Protein AF-A0A958SAP2-F1 (afdb_monomer_lite)

Structure (mmCIF, N/CA/C/O backbone):
data_AF-A0A958SAP2-F1
#
_entry.id   AF-A0A958SAP2-F1
#
loop_
_atom_site.group_PDB
_atom_site.id
_atom_site.type_symbol
_atom_site.label_atom_id
_atom_site.label_alt_id
_atom_site.label_comp_id
_atom_site.label_asym_id
_atom_site.label_entity_id
_atom_site.label_seq_id
_atom_site.pdbx_PDB_ins_code
_atom_site.Cartn_x
_atom_site.Cartn_y
_atom_site.Cartn_z
_atom_site.occupancy
_atom_site.B_iso_or_equiv
_atom_site.auth_seq_id
_atom_site.auth_comp_id
_atom_site.auth_asym_id
_atom_site.auth_atom_id
_atom_site.pdbx_PDB_model_num
ATOM 1 N N . LEU A 1 1 ? 18.195 6.216 -41.805 1.00 48.38 1 LEU A N 1
ATOM 2 C CA . LEU A 1 1 ? 18.904 4.940 -41.996 1.00 48.38 1 LEU A CA 1
ATOM 3 C C . LEU A 1 1 ? 18.054 4.096 -42.910 1.00 48.38 1 LEU A C 1
ATOM 5 O O . LEU A 1 1 ? 16.983 3.682 -42.498 1.00 48.38 1 LEU A O 1
ATOM 9 N N . THR A 1 2 ? 18.475 3.933 -44.152 1.00 34.38 2 THR A N 1
ATOM 10 C CA . THR A 1 2 ? 17.929 2.910 -45.046 1.00 34.38 2 THR A CA 1
ATOM 11 C C . THR A 1 2 ? 19.003 1.845 -45.139 1.00 34.38 2 THR A C 1
ATOM 13 O O . THR A 1 2 ? 20.108 2.139 -45.593 1.00 34.38 2 THR A O 1
ATOM 16 N N . ASN A 1 3 ? 18.714 0.645 -44.642 1.00 39.78 3 ASN A N 1
ATOM 17 C CA . ASN A 1 3 ? 19.564 -0.504 -44.912 1.00 39.78 3 ASN A CA 1
ATOM 18 C C . ASN A 1 3 ? 19.200 -1.003 -46.317 1.00 39.78 3 ASN A C 1
ATOM 20 O O . ASN A 1 3 ? 18.070 -1.450 -46.533 1.00 39.78 3 ASN A O 1
ATOM 24 N N . GLU A 1 4 ? 20.119 -0.864 -47.275 1.00 37.53 4 GLU A N 1
ATOM 25 C CA . GLU A 1 4 ? 19.893 -1.237 -48.683 1.00 37.53 4 GLU A CA 1
ATOM 26 C C . GLU A 1 4 ? 19.561 -2.726 -48.853 1.00 37.53 4 GLU A C 1
ATOM 28 O O . GLU A 1 4 ? 18.964 -3.100 -49.856 1.00 37.53 4 GLU A O 1
ATOM 33 N N . ASN A 1 5 ? 19.822 -3.552 -47.835 1.00 39.69 5 ASN A N 1
ATOM 34 C CA . ASN A 1 5 ? 19.559 -4.984 -47.894 1.00 39.69 5 ASN A CA 1
ATOM 35 C C . ASN A 1 5 ? 18.185 -5.425 -47.363 1.00 39.69 5 ASN A C 1
ATOM 37 O O . ASN A 1 5 ? 17.867 -6.596 -47.522 1.00 39.69 5 ASN A O 1
ATOM 41 N N . ASN A 1 6 ? 17.367 -4.557 -46.743 1.00 40.38 6 ASN A N 1
ATOM 42 C CA . ASN A 1 6 ? 16.074 -5.001 -46.174 1.00 40.38 6 ASN A CA 1
ATOM 43 C C . ASN A 1 6 ? 14.946 -3.951 -46.092 1.00 40.38 6 ASN A C 1
ATOM 45 O O . ASN A 1 6 ? 13.911 -4.208 -45.482 1.00 40.38 6 ASN A O 1
ATOM 49 N N . GLY A 1 7 ? 15.098 -2.755 -46.671 1.00 40.28 7 GLY A N 1
ATOM 50 C CA . GLY A 1 7 ? 14.001 -1.774 -46.758 1.00 40.28 7 GLY A CA 1
ATOM 51 C C . GLY A 1 7 ? 13.554 -1.132 -45.431 1.00 40.28 7 GLY A C 1
ATOM 52 O O . GLY A 1 7 ? 12.702 -0.241 -45.442 1.00 40.28 7 GLY A O 1
ATOM 53 N N . GLU A 1 8 ? 14.143 -1.508 -44.292 1.00 42.88 8 GLU A N 1
ATOM 54 C CA . GLU A 1 8 ? 13.863 -0.877 -43.003 1.00 42.88 8 GLU A CA 1
ATOM 55 C C . GLU A 1 8 ? 14.420 0.551 -42.942 1.00 42.88 8 GLU A C 1
ATOM 57 O O . GLU A 1 8 ? 15.613 0.805 -43.150 1.00 42.88 8 GLU A O 1
ATOM 62 N N . LYS A 1 9 ? 13.524 1.495 -42.630 1.00 51.41 9 LYS A N 1
ATOM 63 C CA . LYS A 1 9 ? 13.824 2.915 -42.437 1.00 51.41 9 LYS A CA 1
ATOM 64 C C . LYS A 1 9 ? 13.881 3.240 -40.946 1.00 51.41 9 LYS A C 1
ATOM 66 O O . LYS A 1 9 ? 12.850 3.296 -40.285 1.00 51.41 9 LYS A O 1
ATOM 71 N N . SER A 1 10 ? 15.067 3.523 -40.419 1.00 53.91 10 SER A N 1
ATOM 72 C CA . SER A 1 10 ? 15.267 3.988 -39.037 1.00 53.91 10 SER A CA 1
ATOM 73 C C . SER A 1 10 ? 15.651 5.476 -39.004 1.00 53.91 10 SER A C 1
ATOM 75 O O . SER A 1 10 ? 16.461 5.946 -39.804 1.00 53.91 10 SER A O 1
ATOM 77 N N . VAL A 1 11 ? 15.059 6.259 -38.099 1.00 59.34 11 VAL A N 1
ATOM 78 C CA . VAL A 1 11 ? 15.316 7.707 -37.968 1.00 59.34 11 VAL A CA 1
ATOM 79 C C . VAL A 1 11 ? 16.321 7.944 -36.842 1.00 59.34 11 VAL A C 1
ATOM 81 O O . VAL A 1 11 ? 16.137 7.448 -35.733 1.00 59.34 11 VAL A O 1
ATOM 84 N N . LEU A 1 12 ? 17.387 8.695 -37.130 1.00 59.84 12 LEU A N 1
ATOM 85 C CA . LEU A 1 12 ? 18.371 9.138 -36.140 1.00 59.84 12 LEU A CA 1
ATOM 86 C C . LEU A 1 12 ? 17.977 10.520 -35.609 1.00 59.84 12 LEU A C 1
ATOM 88 O O . LEU A 1 12 ? 17.593 11.394 -36.382 1.00 59.84 12 LEU A O 1
ATOM 92 N N . ASN A 1 13 ? 18.086 10.711 -34.294 1.00 56.97 13 ASN A N 1
ATOM 93 C CA . ASN A 1 13 ? 17.838 12.001 -33.646 1.00 56.97 13 ASN A CA 1
ATOM 94 C C . ASN A 1 13 ? 19.075 12.922 -33.739 1.00 56.97 13 ASN A C 1
ATOM 96 O O . ASN A 1 13 ? 20.167 12.462 -34.070 1.00 56.97 13 ASN A O 1
ATOM 100 N N . ASN A 1 14 ? 18.910 14.204 -33.385 1.00 51.97 14 ASN A N 1
ATOM 101 C CA . ASN A 1 14 ? 19.877 15.313 -33.542 1.00 51.97 14 ASN A CA 1
ATOM 102 C C . ASN A 1 14 ? 21.283 15.140 -32.910 1.00 51.97 14 ASN A C 1
ATOM 104 O O . ASN A 1 14 ? 22.099 16.049 -33.014 1.00 51.97 14 ASN A O 1
ATOM 108 N N . SER A 1 15 ? 21.592 14.014 -32.265 1.00 58.81 15 SER A N 1
ATOM 109 C CA . SER A 1 15 ? 22.891 13.719 -31.636 1.00 58.81 15 SER A CA 1
ATOM 110 C C . SER A 1 15 ? 23.466 12.348 -32.027 1.00 58.81 15 SER A C 1
ATOM 112 O O . SER A 1 15 ? 24.303 11.791 -31.316 1.00 58.81 15 SER A O 1
ATOM 114 N N . GLY A 1 16 ? 22.995 11.767 -33.133 1.00 63.47 16 GLY A N 1
ATOM 115 C CA . GLY A 1 16 ? 23.468 10.470 -33.613 1.00 63.47 16 GLY A CA 1
ATOM 116 C C . GLY A 1 16 ? 24.910 10.513 -34.127 1.00 63.47 16 GLY A C 1
ATOM 117 O O . GLY A 1 16 ? 25.241 11.335 -34.973 1.00 63.47 16 GLY A O 1
ATOM 118 N N . ILE A 1 17 ? 25.745 9.586 -33.650 1.00 71.19 17 ILE A N 1
ATOM 119 C CA . ILE A 1 17 ? 27.076 9.289 -34.204 1.00 71.19 17 ILE A CA 1
ATOM 120 C C . ILE A 1 17 ? 26.940 8.119 -35.179 1.00 71.19 17 ILE A C 1
ATOM 122 O O . ILE A 1 17 ? 26.191 7.172 -34.899 1.00 71.19 17 ILE A O 1
ATOM 126 N N . ILE A 1 18 ? 27.629 8.216 -36.319 1.00 74.50 18 ILE A N 1
ATOM 127 C CA . ILE A 1 18 ? 27.520 7.259 -37.419 1.00 74.50 18 ILE A CA 1
ATOM 128 C C . ILE A 1 18 ? 28.889 7.040 -38.073 1.00 74.50 18 ILE A C 1
ATOM 130 O O . ILE A 1 18 ? 29.709 7.953 -38.122 1.00 74.50 18 ILE A O 1
ATOM 134 N N . GLY A 1 19 ? 29.121 5.838 -38.609 1.00 76.06 19 GLY A N 1
ATOM 135 C CA . GLY A 1 19 ? 30.368 5.455 -39.284 1.00 76.06 19 GLY A CA 1
ATOM 136 C C . GLY A 1 19 ? 31.436 4.871 -38.353 1.00 76.06 19 GLY A C 1
ATOM 137 O O . GLY A 1 19 ? 32.414 4.291 -38.831 1.00 76.06 19 GLY A O 1
ATOM 138 N N . GLU A 1 20 ? 31.220 4.921 -37.038 1.00 75.25 20 GLU A N 1
ATOM 139 C CA . GLU A 1 20 ? 32.156 4.441 -36.018 1.00 75.25 20 GLU A CA 1
ATOM 140 C C . GLU A 1 20 ? 32.425 2.935 -36.117 1.00 75.25 20 GLU A C 1
ATOM 142 O O . GLU A 1 20 ? 33.558 2.502 -35.917 1.00 75.25 20 GLU A O 1
ATOM 147 N N . ILE A 1 21 ? 31.413 2.146 -36.505 1.00 75.19 21 ILE A N 1
ATOM 148 C CA . ILE A 1 21 ? 31.550 0.696 -36.700 1.00 75.19 21 ILE A CA 1
ATOM 149 C C . ILE A 1 21 ? 32.568 0.414 -37.803 1.00 75.19 21 ILE A C 1
ATOM 151 O O . ILE A 1 21 ? 33.503 -0.344 -37.571 1.00 75.19 21 ILE A O 1
ATOM 155 N N . SER A 1 22 ? 32.442 1.059 -38.966 1.00 77.06 22 SER A N 1
ATOM 156 C CA . SER A 1 22 ? 33.360 0.833 -40.094 1.00 77.06 22 SER A CA 1
ATOM 157 C C . SER A 1 22 ? 34.800 1.238 -39.766 1.00 77.06 22 SER A C 1
ATOM 159 O O . SER A 1 22 ? 35.751 0.569 -40.161 1.00 77.06 22 SER A O 1
ATOM 161 N N . ILE A 1 23 ? 34.972 2.296 -38.968 1.00 78.00 23 ILE A N 1
ATOM 162 C CA . ILE A 1 23 ? 36.294 2.774 -38.554 1.00 78.00 23 ILE A CA 1
ATOM 163 C C . ILE A 1 23 ? 36.962 1.799 -37.574 1.00 78.00 23 ILE A C 1
ATOM 165 O O . ILE A 1 23 ? 38.174 1.601 -37.650 1.00 78.00 23 ILE A O 1
ATOM 169 N N . ILE A 1 24 ? 36.191 1.192 -36.668 1.00 74.81 24 ILE A N 1
ATOM 170 C CA . ILE A 1 24 ? 36.721 0.341 -35.591 1.00 74.81 24 ILE A CA 1
ATOM 171 C C . ILE A 1 24 ? 36.853 -1.120 -36.001 1.00 74.81 24 ILE A C 1
ATOM 173 O O . ILE A 1 24 ? 37.823 -1.772 -35.625 1.00 74.81 24 ILE A O 1
ATOM 177 N N . THR A 1 25 ? 35.879 -1.636 -36.744 1.00 72.62 25 THR A N 1
ATOM 178 C CA . THR A 1 25 ? 35.843 -3.045 -37.160 1.00 72.62 25 THR A CA 1
ATOM 179 C C . THR A 1 25 ? 36.599 -3.288 -38.463 1.00 72.62 25 THR A C 1
ATOM 181 O O . THR A 1 25 ? 37.024 -4.408 -38.709 1.00 72.62 25 THR A O 1
ATOM 184 N N . GLY A 1 26 ? 36.796 -2.249 -39.285 1.00 72.88 26 GLY A N 1
ATOM 185 C CA . GLY A 1 26 ? 37.365 -2.379 -40.628 1.00 72.88 26 GLY A CA 1
ATOM 186 C C . GLY A 1 26 ? 36.379 -2.911 -41.673 1.00 72.88 26 GLY A C 1
ATOM 187 O O . GLY A 1 26 ? 36.725 -2.958 -42.850 1.00 72.88 26 GLY A O 1
ATOM 188 N N . GLU A 1 27 ? 35.159 -3.264 -41.264 1.00 74.50 27 GLU A N 1
ATOM 189 C CA . GLU A 1 27 ? 34.093 -3.725 -42.150 1.00 74.50 27 GLU A CA 1
ATOM 190 C C . GLU A 1 27 ? 33.541 -2.575 -43.017 1.00 74.50 27 GLU A C 1
ATOM 192 O O . GLU A 1 27 ? 33.544 -1.407 -42.594 1.00 74.50 27 GLU A O 1
ATOM 197 N N . PRO A 1 28 ? 33.033 -2.869 -44.230 1.00 71.81 28 PRO A N 1
ATOM 198 C CA . PRO A 1 28 ? 32.398 -1.871 -45.079 1.00 71.81 28 PRO A CA 1
ATOM 199 C C . PRO A 1 28 ? 31.180 -1.228 -44.396 1.00 71.81 28 PRO A C 1
ATOM 201 O O . PRO A 1 28 ? 30.543 -1.792 -43.505 1.00 71.81 28 PRO A O 1
ATOM 204 N N . ARG A 1 29 ? 30.851 0.001 -44.815 1.00 68.69 29 ARG A N 1
ATOM 205 C CA . ARG A 1 29 ? 29.729 0.770 -44.254 1.00 68.69 29 ARG A CA 1
ATOM 206 C C . ARG A 1 29 ? 28.422 -0.007 -44.432 1.00 68.69 29 ARG A C 1
ATOM 208 O O . ARG A 1 29 ? 28.087 -0.415 -45.536 1.00 68.69 29 ARG A O 1
ATOM 215 N N . THR A 1 30 ? 27.668 -0.158 -43.349 1.00 63.19 30 THR A N 1
ATOM 216 C CA . THR A 1 30 ? 26.464 -1.002 -43.298 1.00 63.19 30 THR A CA 1
ATOM 217 C C . THR A 1 30 ? 25.170 -0.279 -43.678 1.00 63.19 30 THR A C 1
ATOM 219 O O . THR A 1 30 ? 24.122 -0.914 -43.764 1.00 63.19 30 THR A O 1
ATOM 222 N N . ALA A 1 31 ? 25.204 1.041 -43.883 1.00 65.00 31 ALA A N 1
ATOM 223 C CA . ALA A 1 31 ? 24.029 1.815 -44.269 1.00 65.00 31 ALA A CA 1
ATOM 224 C C . ALA A 1 31 ? 24.395 3.120 -44.985 1.00 65.00 31 ALA A C 1
ATOM 226 O O . ALA A 1 31 ? 25.360 3.798 -44.619 1.00 65.00 31 ALA A O 1
ATOM 227 N N . THR A 1 32 ? 23.540 3.509 -45.930 1.00 70.81 32 THR A N 1
ATOM 228 C CA . THR A 1 32 ? 23.546 4.828 -46.570 1.00 70.81 32 THR A CA 1
ATOM 229 C C . THR A 1 32 ? 22.542 5.744 -45.862 1.00 70.81 32 THR A C 1
ATOM 231 O O . THR A 1 32 ? 21.456 5.325 -45.435 1.00 70.81 32 THR A O 1
ATOM 234 N N . LEU A 1 33 ? 22.906 7.015 -45.692 1.00 69.69 33 LEU A N 1
ATOM 235 C CA . LEU A 1 33 ? 22.111 8.008 -44.974 1.00 69.69 33 LEU A CA 1
ATOM 236 C C . LEU A 1 33 ? 21.609 9.088 -45.916 1.00 69.69 33 LEU A C 1
ATOM 238 O O . LEU A 1 33 ? 22.393 9.702 -46.627 1.00 69.69 33 LEU A O 1
ATOM 242 N N . ASN A 1 34 ? 20.318 9.384 -45.803 1.00 75.62 34 ASN A N 1
ATOM 243 C CA . ASN A 1 34 ? 19.702 10.552 -46.411 1.00 75.62 34 ASN A CA 1
ATOM 244 C C . ASN A 1 34 ? 19.157 11.452 -45.300 1.00 75.62 34 ASN A C 1
ATOM 246 O O . ASN A 1 34 ? 18.467 10.977 -44.390 1.00 75.62 34 ASN A O 1
ATOM 250 N N . SER A 1 35 ? 19.475 12.743 -45.359 1.00 77.50 35 SER A N 1
ATOM 251 C CA . SER A 1 35 ? 18.947 13.735 -44.426 1.00 77.50 35 SER A CA 1
ATOM 252 C C . SER A 1 35 ? 17.513 14.110 -44.807 1.00 77.50 35 SER A C 1
ATOM 254 O O . SER A 1 35 ? 17.257 14.477 -45.950 1.00 77.50 35 SER A O 1
ATOM 256 N N . LEU A 1 36 ? 16.580 14.054 -43.851 1.00 74.31 36 LEU A N 1
ATOM 257 C CA . LEU A 1 36 ? 15.190 14.495 -44.057 1.00 74.31 36 LEU A CA 1
ATOM 258 C C . LEU A 1 36 ? 15.029 16.019 -43.942 1.00 74.31 36 LEU A C 1
ATOM 260 O O . LEU A 1 36 ? 14.059 16.586 -44.432 1.00 74.31 36 LEU A O 1
ATOM 264 N N . THR A 1 37 ? 15.976 16.674 -43.277 1.00 75.25 37 THR A N 1
ATOM 265 C CA . THR A 1 37 ? 16.021 18.118 -43.044 1.00 75.25 37 THR A CA 1
ATOM 266 C C . THR A 1 37 ? 17.427 18.637 -43.325 1.00 75.25 37 THR A C 1
ATOM 268 O O . THR A 1 37 ? 18.370 17.862 -43.491 1.00 75.25 37 THR A O 1
ATOM 271 N N . LYS A 1 38 ? 17.591 19.962 -43.370 1.00 77.31 38 LYS A N 1
ATOM 272 C CA . LYS A 1 38 ? 18.916 20.579 -43.462 1.00 77.31 38 LYS A CA 1
ATOM 273 C C . LYS A 1 38 ? 19.690 20.302 -42.168 1.00 77.31 38 LYS A C 1
ATOM 275 O O . LYS A 1 38 ? 19.238 20.686 -41.092 1.00 77.31 38 LYS A O 1
ATOM 280 N N . VAL A 1 39 ? 20.840 19.645 -42.281 1.00 80.81 39 VAL A N 1
ATOM 281 C CA . VAL A 1 39 ? 21.702 19.267 -41.151 1.00 80.81 39 VAL A CA 1
ATOM 282 C C . VAL A 1 39 ? 23.121 19.785 -41.361 1.00 80.81 39 VAL A C 1
ATOM 284 O O . VAL A 1 39 ? 23.572 19.926 -42.495 1.00 80.81 39 VAL A O 1
ATOM 287 N N . VAL A 1 40 ? 23.820 20.060 -40.261 1.00 82.19 40 VAL A N 1
ATOM 288 C CA . VAL A 1 40 ? 25.264 20.315 -40.252 1.00 82.19 40 VAL A CA 1
ATOM 289 C C . VAL A 1 40 ? 25.923 19.093 -39.631 1.00 82.19 40 VAL A C 1
ATOM 291 O O . VAL A 1 40 ? 25.629 18.753 -38.485 1.00 82.19 40 VAL A O 1
ATOM 294 N N . ALA A 1 41 ? 26.775 18.419 -40.397 1.00 80.19 41 ALA A N 1
ATOM 295 C CA . ALA A 1 41 ? 27.540 17.276 -39.925 1.00 80.19 41 ALA A CA 1
ATOM 296 C C . ALA A 1 41 ? 28.969 17.711 -39.595 1.00 80.19 41 ALA A C 1
ATOM 298 O O . ALA A 1 41 ? 29.562 18.512 -40.315 1.00 80.19 41 ALA A O 1
ATOM 299 N N . TRP A 1 42 ? 29.503 17.168 -38.506 1.00 83.81 42 TRP A N 1
ATOM 300 C CA . TRP A 1 42 ? 30.910 17.296 -38.153 1.00 83.81 42 TRP A CA 1
ATOM 301 C C . TRP A 1 42 ? 31.598 15.993 -38.533 1.00 83.81 42 TRP A C 1
ATOM 303 O O . TRP A 1 42 ? 31.201 14.926 -38.062 1.00 83.81 42 TRP A O 1
ATOM 313 N N . GLU A 1 43 ? 32.595 16.083 -39.404 1.00 86.50 43 GLU A N 1
ATOM 314 C CA . GLU A 1 43 ? 33.395 14.939 -39.824 1.00 86.50 43 GLU A CA 1
ATOM 315 C C . GLU A 1 43 ? 34.684 14.880 -39.007 1.00 86.50 43 GLU A C 1
ATOM 317 O O . GLU A 1 43 ? 35.313 15.902 -38.730 1.00 86.50 43 GLU A O 1
ATOM 322 N N . ILE A 1 44 ? 35.061 13.670 -38.600 1.00 85.69 44 ILE A N 1
ATOM 323 C CA . ILE A 1 44 ? 36.342 13.395 -37.957 1.00 85.69 44 ILE A CA 1
ATOM 324 C C . ILE A 1 44 ? 37.057 12.368 -38.825 1.00 85.69 44 ILE A C 1
ATOM 326 O O . ILE A 1 44 ? 36.516 11.294 -39.092 1.00 85.69 44 ILE A O 1
ATOM 330 N N . GLU A 1 45 ? 38.279 12.689 -39.241 1.00 88.62 45 GLU A N 1
ATOM 331 C CA . GLU A 1 45 ? 39.103 11.778 -40.026 1.00 88.62 45 GLU A CA 1
ATOM 332 C C . GLU A 1 45 ? 39.481 10.527 -39.227 1.00 88.62 45 GLU A C 1
ATOM 334 O O . GLU A 1 45 ? 39.669 10.559 -38.005 1.00 88.62 45 GLU A O 1
ATOM 339 N N . LYS A 1 46 ? 39.635 9.409 -39.943 1.00 85.00 46 LYS A N 1
ATOM 340 C CA . LYS A 1 46 ? 39.943 8.098 -39.361 1.00 85.00 46 LYS A CA 1
ATOM 341 C C . LYS A 1 46 ? 41.168 8.147 -38.448 1.00 85.00 46 LYS A C 1
ATOM 343 O O . LYS A 1 46 ? 41.110 7.643 -37.328 1.00 85.00 46 LYS A O 1
ATOM 348 N N . ASP A 1 47 ? 42.248 8.776 -38.899 1.00 88.31 47 ASP A N 1
ATOM 349 C CA . ASP A 1 47 ? 43.509 8.800 -38.157 1.00 88.31 47 ASP A CA 1
ATOM 350 C C . ASP A 1 47 ? 43.407 9.667 -36.898 1.00 88.31 47 ASP A C 1
ATOM 352 O O . ASP A 1 47 ? 43.860 9.266 -35.823 1.00 88.31 47 ASP A O 1
ATOM 356 N N . SER A 1 48 ? 42.719 10.811 -36.979 1.00 89.31 48 SER A N 1
ATOM 357 C CA . SER A 1 48 ? 42.423 11.650 -35.812 1.00 89.31 48 SER A CA 1
ATOM 358 C C . SER A 1 48 ? 41.557 10.913 -34.790 1.00 89.31 48 SER A C 1
ATOM 360 O O . SER A 1 48 ? 41.813 10.988 -33.586 1.00 89.31 48 SER A O 1
ATOM 362 N N . PHE A 1 49 ? 40.564 10.156 -35.258 1.00 86.12 49 PHE A N 1
ATOM 363 C CA . PHE A 1 49 ? 39.690 9.367 -34.398 1.00 86.12 49 PHE A CA 1
ATOM 364 C C . PHE A 1 49 ? 40.437 8.222 -33.702 1.00 86.12 49 PHE A C 1
ATOM 366 O O . PHE A 1 49 ? 40.301 8.036 -32.492 1.00 86.12 49 PHE A O 1
ATOM 373 N N . LEU A 1 50 ? 41.275 7.479 -34.429 1.00 84.31 50 LEU A N 1
ATOM 374 C CA . LEU A 1 50 ? 42.090 6.406 -33.852 1.00 84.31 50 LEU A CA 1
ATOM 375 C C . LEU A 1 50 ? 43.107 6.949 -32.838 1.00 84.31 50 LEU A C 1
ATOM 377 O O . LEU A 1 50 ? 43.279 6.358 -31.768 1.00 84.31 50 LEU A O 1
ATOM 381 N N . ASN A 1 51 ? 43.712 8.105 -33.118 1.00 88.94 51 ASN A N 1
ATOM 382 C CA . ASN A 1 51 ? 44.593 8.790 -32.172 1.00 88.94 51 ASN A CA 1
ATOM 383 C C . ASN A 1 51 ? 43.853 9.186 -30.885 1.00 88.94 51 ASN A C 1
ATOM 385 O O . ASN A 1 51 ? 44.354 8.924 -29.789 1.00 88.94 51 ASN A O 1
ATOM 389 N N . LEU A 1 52 ? 42.632 9.720 -30.996 1.00 85.75 52 LEU A N 1
ATOM 390 C CA . LEU A 1 52 ? 41.780 10.046 -29.846 1.00 85.75 52 LEU A CA 1
ATOM 391 C C . LEU A 1 52 ? 41.460 8.801 -28.994 1.00 85.75 52 LEU A C 1
ATOM 393 O O . LEU A 1 52 ? 41.539 8.842 -27.761 1.00 85.75 52 LEU A O 1
ATOM 397 N N . LEU A 1 53 ? 41.129 7.677 -29.640 1.00 84.12 53 LEU A N 1
ATOM 398 C CA . LEU A 1 53 ? 40.832 6.416 -28.951 1.00 84.12 53 LEU A CA 1
ATOM 399 C C . LEU A 1 53 ? 42.054 5.827 -28.242 1.00 84.12 53 LEU A C 1
ATOM 401 O O . LEU A 1 53 ? 41.911 5.250 -27.162 1.00 84.12 53 LEU A O 1
ATOM 405 N N . ASN A 1 54 ? 43.244 5.984 -28.822 1.00 85.94 54 ASN A N 1
ATOM 406 C CA . ASN A 1 54 ? 44.492 5.533 -28.210 1.00 85.94 54 ASN A CA 1
ATOM 407 C C . ASN A 1 54 ? 44.874 6.389 -26.994 1.00 85.94 54 ASN A C 1
ATOM 409 O O . ASN A 1 54 ? 45.358 5.852 -25.999 1.00 85.94 54 ASN A O 1
ATOM 413 N N . GLN A 1 55 ? 44.596 7.694 -27.033 1.00 90.69 55 GLN A N 1
ATOM 414 C CA . GLN A 1 55 ? 44.829 8.601 -25.904 1.00 90.69 55 GLN A CA 1
ATOM 415 C C . GLN A 1 55 ? 43.823 8.407 -24.759 1.00 90.69 55 GLN A C 1
ATOM 417 O O . GLN A 1 55 ? 44.135 8.710 -23.608 1.00 90.69 55 GLN A O 1
ATOM 422 N N . THR A 1 56 ? 42.629 7.871 -25.045 1.00 88.75 56 THR A N 1
ATOM 423 C CA . THR A 1 56 ? 41.550 7.730 -24.053 1.00 88.75 56 THR A CA 1
ATOM 424 C C . THR A 1 56 ? 41.039 6.284 -23.951 1.00 88.75 56 THR A C 1
ATOM 426 O O . THR A 1 56 ? 39.988 5.948 -24.507 1.00 88.75 56 THR A O 1
ATOM 429 N N . PRO A 1 57 ? 41.692 5.413 -23.154 1.00 80.62 57 PRO A N 1
ATOM 430 C CA . PRO A 1 57 ? 41.306 4.003 -23.019 1.00 80.62 57 PRO A CA 1
ATOM 431 C C . PRO A 1 57 ? 39.859 3.788 -22.551 1.00 80.62 57 PRO A C 1
ATOM 433 O O . PRO A 1 57 ? 39.199 2.831 -22.957 1.00 80.62 57 PRO A O 1
ATOM 436 N N . LYS A 1 58 ? 39.333 4.701 -21.719 1.00 77.19 58 LYS A N 1
ATOM 437 C CA . LYS A 1 58 ? 37.934 4.668 -21.263 1.00 77.19 58 LYS A CA 1
ATOM 438 C C . LYS A 1 58 ? 36.947 4.853 -22.418 1.00 77.19 58 LYS A C 1
ATOM 440 O O . LYS A 1 58 ? 35.957 4.135 -22.475 1.00 77.19 58 LYS A O 1
ATOM 445 N N . LEU A 1 59 ? 37.241 5.766 -23.347 1.00 75.00 59 LEU A N 1
ATOM 446 C CA . LEU A 1 59 ? 36.406 6.029 -24.519 1.00 75.00 59 LEU A CA 1
ATOM 447 C C . LEU A 1 59 ? 36.384 4.813 -25.448 1.00 75.00 59 LEU A C 1
ATOM 449 O O . LEU A 1 59 ? 35.315 4.386 -25.872 1.00 75.00 59 LEU A O 1
ATOM 453 N N . LYS A 1 60 ? 37.553 4.202 -25.681 1.00 79.06 60 LYS A N 1
ATOM 454 C CA . LYS A 1 60 ? 37.684 2.965 -26.462 1.00 79.06 60 LYS A CA 1
ATOM 455 C C . LYS A 1 60 ? 36.851 1.824 -25.873 1.00 79.06 60 LYS A C 1
ATOM 457 O O . LYS A 1 60 ? 36.171 1.123 -26.615 1.00 79.06 60 LYS A O 1
ATOM 462 N N . LYS A 1 61 ? 36.850 1.670 -24.544 1.00 78.00 61 LYS A N 1
ATOM 463 C CA . LYS A 1 61 ? 36.025 0.663 -23.863 1.00 78.00 61 LYS A CA 1
ATOM 464 C C . LYS A 1 61 ? 34.525 0.926 -24.042 1.00 78.00 61 LYS A C 1
ATOM 466 O O . LYS A 1 61 ? 33.822 0.030 -24.496 1.00 78.00 61 LYS A O 1
ATOM 471 N N . SER A 1 62 ? 34.051 2.141 -23.751 1.00 74.44 62 SER A N 1
ATOM 472 C CA . SER A 1 62 ? 32.632 2.501 -23.910 1.00 74.44 62 SER A CA 1
ATOM 473 C C . SER A 1 62 ? 32.150 2.348 -25.353 1.00 74.44 62 SER A C 1
ATOM 475 O O . SER A 1 62 ? 31.018 1.941 -25.596 1.00 74.44 62 SER A O 1
ATOM 477 N N . LEU A 1 63 ? 33.014 2.658 -26.318 1.00 76.12 63 LEU A N 1
ATOM 478 C CA . LEU A 1 63 ? 32.689 2.556 -27.732 1.00 76.12 63 LEU A CA 1
ATOM 479 C C . LEU A 1 63 ? 32.640 1.103 -28.214 1.00 76.12 63 LEU A C 1
ATOM 481 O O . LEU A 1 63 ? 31.732 0.746 -28.955 1.00 76.12 63 LEU A O 1
ATOM 485 N N . ASN A 1 64 ? 33.545 0.247 -27.737 1.00 76.75 64 ASN A N 1
ATOM 486 C CA . ASN A 1 64 ? 33.481 -1.191 -28.001 1.00 76.75 64 ASN A CA 1
ATOM 487 C C . ASN A 1 64 ? 32.237 -1.836 -27.375 1.00 76.75 64 ASN A C 1
ATOM 489 O O . ASN A 1 64 ? 31.627 -2.694 -28.005 1.00 76.75 64 ASN A O 1
ATOM 493 N N . GLU A 1 65 ? 31.825 -1.414 -26.175 1.00 73.06 65 GLU A N 1
ATOM 494 C CA . GLU A 1 65 ? 30.566 -1.862 -25.560 1.00 73.06 65 GLU A CA 1
ATOM 495 C C . GLU A 1 65 ? 29.351 -1.432 -26.396 1.00 73.06 65 GLU A C 1
ATOM 497 O O . GLU A 1 65 ? 28.452 -2.237 -26.635 1.00 73.06 65 GLU A O 1
ATOM 502 N N . LEU A 1 66 ? 29.349 -0.197 -26.906 1.00 68.75 66 LEU A N 1
ATOM 503 C CA . LEU A 1 66 ? 28.301 0.322 -27.788 1.00 68.75 66 LEU A CA 1
ATOM 504 C C . LEU A 1 66 ? 28.256 -0.448 -29.121 1.00 68.75 66 LEU A C 1
ATOM 506 O O . LEU A 1 66 ? 27.179 -0.837 -29.572 1.00 68.75 66 LEU A O 1
ATOM 510 N N . ILE A 1 67 ? 29.412 -0.725 -29.729 1.00 70.00 67 ILE A N 1
ATOM 511 C CA . ILE A 1 67 ? 29.509 -1.518 -30.964 1.00 70.00 67 ILE A CA 1
ATOM 512 C C . ILE A 1 67 ? 29.048 -2.949 -30.717 1.00 70.00 67 ILE A C 1
ATOM 514 O O . ILE A 1 67 ? 28.249 -3.452 -31.492 1.00 70.00 67 ILE A O 1
ATOM 518 N N . TYR A 1 68 ? 29.466 -3.587 -29.625 1.00 67.00 68 TYR A N 1
ATOM 519 C CA . TYR A 1 68 ? 29.006 -4.931 -29.277 1.00 67.00 68 TYR A CA 1
ATOM 520 C C . TYR A 1 68 ? 27.480 -4.976 -29.110 1.00 67.00 68 TYR A C 1
ATOM 522 O O . TYR A 1 68 ? 26.823 -5.866 -29.647 1.00 67.00 68 TYR A O 1
ATOM 530 N N . GLN A 1 69 ? 26.900 -3.965 -28.454 1.00 61.31 69 GLN A N 1
ATOM 531 C CA . GLN A 1 69 ? 25.447 -3.814 -28.329 1.00 61.31 69 GLN A CA 1
ATOM 532 C C . GLN A 1 69 ? 24.749 -3.598 -29.678 1.00 61.31 69 GLN A C 1
ATOM 534 O O . GLN A 1 69 ? 23.633 -4.081 -29.846 1.00 61.31 69 GLN A O 1
ATOM 539 N N . ARG A 1 70 ? 25.378 -2.900 -30.635 1.00 62.62 70 ARG A N 1
ATOM 540 C CA . ARG A 1 70 ? 24.838 -2.686 -31.991 1.00 62.62 70 ARG A CA 1
ATOM 541 C C . ARG A 1 70 ? 24.986 -3.920 -32.885 1.00 62.62 70 ARG A C 1
ATOM 543 O O . ARG A 1 70 ? 24.046 -4.261 -33.588 1.00 62.62 70 ARG A O 1
ATOM 550 N N . THR A 1 71 ? 26.121 -4.614 -32.836 1.00 61.06 71 THR A N 1
ATOM 551 C CA . THR A 1 71 ? 26.400 -5.804 -33.657 1.00 61.06 71 THR A CA 1
ATOM 552 C C . THR A 1 71 ? 25.584 -7.013 -33.204 1.00 61.06 71 THR A C 1
ATOM 554 O O . THR A 1 71 ? 25.169 -7.811 -34.038 1.00 61.06 71 THR A O 1
ATOM 557 N N . GLN A 1 72 ? 25.294 -7.141 -31.903 1.00 58.47 72 GLN A N 1
ATOM 558 C CA . GLN A 1 72 ? 24.383 -8.180 -31.410 1.00 58.47 72 GLN A CA 1
ATOM 559 C C . GLN A 1 72 ? 22.895 -7.838 -31.593 1.00 58.47 72 GLN A C 1
ATOM 561 O O . GLN A 1 72 ? 22.064 -8.739 -31.527 1.00 58.47 72 GLN A O 1
ATOM 566 N N . ASN A 1 73 ? 22.548 -6.577 -31.880 1.00 46.62 73 ASN A N 1
ATOM 567 C CA . ASN A 1 73 ? 21.173 -6.141 -32.115 1.00 46.62 73 ASN A CA 1
ATOM 568 C C . ASN A 1 73 ? 20.968 -5.631 -33.549 1.00 46.62 73 ASN A C 1
ATOM 570 O O . ASN A 1 73 ? 20.829 -4.432 -33.790 1.00 46.62 73 ASN A O 1
ATOM 574 N N . ILE A 1 74 ? 20.784 -6.564 -34.488 1.00 47.03 74 ILE A N 1
ATOM 575 C CA . ILE A 1 74 ? 20.074 -6.297 -35.757 1.00 47.03 74 ILE A CA 1
ATOM 576 C C . ILE A 1 74 ? 18.600 -5.880 -35.502 1.00 47.03 74 ILE A C 1
ATOM 578 O O . ILE A 1 74 ? 17.899 -5.456 -36.411 1.00 47.03 74 ILE A O 1
ATOM 582 N N . VAL A 1 75 ? 18.136 -5.861 -34.247 1.00 42.00 75 VAL A N 1
ATOM 583 C CA . VAL A 1 75 ? 16.879 -5.229 -33.833 1.00 42.00 75 VAL A CA 1
ATOM 584 C C . VAL A 1 75 ? 17.157 -3.845 -33.230 1.00 42.00 75 VAL A C 1
ATOM 586 O O . VAL A 1 75 ? 17.570 -3.730 -32.083 1.00 42.00 75 VAL A O 1
ATOM 589 N N . SER A 1 76 ? 16.924 -2.792 -34.021 1.00 41.41 76 SER A N 1
ATOM 590 C CA . SER A 1 76 ? 16.546 -1.422 -33.612 1.00 41.41 76 SER A CA 1
ATOM 591 C C . SER A 1 76 ? 16.745 -1.056 -32.121 1.00 41.41 76 SER A C 1
ATOM 593 O O . SER A 1 76 ? 15.788 -0.948 -31.352 1.00 41.41 76 SER A O 1
ATOM 595 N N . THR A 1 77 ? 17.980 -0.785 -31.687 1.00 36.38 77 THR A N 1
ATOM 596 C CA . THR A 1 77 ? 18.211 -0.191 -30.359 1.00 36.38 77 THR A CA 1
ATOM 597 C C . THR A 1 77 ? 18.019 1.320 -30.430 1.00 36.38 77 THR A C 1
ATOM 599 O O . THR A 1 77 ? 18.954 2.081 -30.704 1.00 36.38 77 THR A O 1
ATOM 602 N N . LYS A 1 78 ? 16.798 1.784 -30.160 1.00 37.16 78 LYS A N 1
ATOM 603 C CA . LYS A 1 78 ? 16.567 3.170 -29.731 1.00 37.16 78 LYS A CA 1
ATOM 604 C C . LYS A 1 78 ? 17.380 3.402 -28.453 1.00 37.16 78 LYS A C 1
ATOM 606 O O . LYS A 1 78 ? 17.144 2.728 -27.455 1.00 37.16 78 LYS A O 1
ATOM 611 N N . THR A 1 79 ? 18.303 4.362 -28.463 1.00 39.56 79 THR A N 1
ATOM 612 C CA . THR A 1 79 ? 18.981 4.845 -27.248 1.00 39.56 79 THR A CA 1
ATOM 613 C C . THR A 1 79 ? 17.953 5.129 -26.143 1.00 39.56 79 THR A C 1
ATOM 615 O O . THR A 1 79 ? 16.906 5.712 -26.460 1.00 39.56 79 THR A O 1
ATOM 618 N N . PRO A 1 80 ? 18.214 4.767 -24.870 1.00 45.62 80 PRO A N 1
ATOM 619 C CA . PRO A 1 80 ? 17.300 5.084 -23.781 1.00 45.62 80 PRO A CA 1
ATOM 620 C C . PRO A 1 80 ? 17.040 6.593 -23.757 1.00 45.62 80 PRO A C 1
ATOM 622 O O . PRO A 1 80 ? 17.968 7.394 -23.860 1.00 45.62 80 PRO A O 1
ATOM 625 N N . SER A 1 81 ? 15.770 6.982 -23.650 1.00 50.09 81 SER A N 1
ATOM 626 C CA . SER A 1 81 ? 15.368 8.385 -23.511 1.00 50.09 81 SER A CA 1
ATOM 627 C C . SER A 1 81 ? 16.120 9.048 -22.347 1.00 50.09 81 SER A C 1
ATOM 629 O O . SER A 1 81 ? 16.345 8.412 -21.317 1.00 50.09 81 SER A O 1
ATOM 631 N N . ALA A 1 82 ? 16.457 10.337 -22.465 1.00 50.31 82 ALA A N 1
ATOM 632 C CA . ALA A 1 82 ? 17.087 11.111 -21.388 1.00 50.31 82 ALA A CA 1
ATOM 633 C C . ALA A 1 82 ? 16.319 11.010 -20.051 1.00 50.31 82 ALA A C 1
ATOM 635 O O . ALA A 1 82 ? 16.931 11.018 -18.985 1.00 50.31 82 ALA A O 1
ATOM 636 N N . LYS A 1 83 ? 14.989 10.823 -20.102 1.00 54.72 83 LYS A N 1
ATOM 637 C CA . LYS A 1 83 ? 14.150 10.554 -18.921 1.00 54.72 83 LYS A CA 1
ATOM 638 C C . LYS A 1 83 ? 14.454 9.199 -18.265 1.00 54.72 83 LYS A C 1
ATOM 640 O O . LYS A 1 83 ? 14.538 9.130 -17.045 1.00 54.72 83 LYS A O 1
ATOM 645 N N . ALA A 1 84 ? 14.667 8.144 -19.055 1.00 52.38 84 ALA A N 1
ATOM 646 C CA . ALA A 1 84 ? 15.023 6.818 -18.542 1.00 52.38 84 ALA A CA 1
ATOM 647 C C . ALA A 1 84 ? 16.405 6.837 -17.868 1.00 52.38 84 ALA A C 1
ATOM 649 O O . ALA A 1 84 ? 16.589 6.259 -16.799 1.00 52.38 84 ALA A O 1
ATOM 650 N N . TRP A 1 85 ? 17.355 7.580 -18.445 1.00 53.88 85 TRP A N 1
ATOM 651 C CA . TRP A 1 85 ? 18.667 7.818 -17.838 1.00 53.88 85 TRP A CA 1
ATOM 652 C C . TRP A 1 85 ? 18.571 8.605 -16.523 1.00 53.88 85 TRP A C 1
ATOM 654 O O . TRP A 1 85 ? 19.209 8.236 -15.539 1.00 53.88 85 TRP A O 1
ATOM 664 N N . ALA A 1 86 ? 17.743 9.653 -16.474 1.00 55.94 86 ALA A N 1
ATOM 665 C CA . ALA A 1 86 ? 17.516 10.434 -15.258 1.00 55.94 86 ALA A CA 1
ATOM 666 C C . ALA A 1 86 ? 16.880 9.596 -14.133 1.00 55.94 86 ALA A C 1
ATOM 668 O O . ALA A 1 86 ? 17.321 9.685 -12.987 1.00 55.94 86 ALA A O 1
ATOM 669 N N . GLY A 1 87 ? 15.907 8.735 -14.455 1.00 58.84 87 GLY A N 1
ATOM 670 C CA . GLY A 1 87 ? 15.301 7.803 -13.497 1.00 58.84 87 GLY A CA 1
ATOM 671 C C . GLY A 1 87 ? 16.317 6.816 -12.914 1.00 58.84 87 GLY A C 1
ATOM 672 O O . GLY A 1 87 ? 16.398 6.642 -11.695 1.00 58.84 87 GLY A O 1
ATOM 673 N N . GLN A 1 88 ? 17.174 6.242 -13.765 1.00 59.09 88 GLN A N 1
ATOM 674 C CA . GLN A 1 88 ? 18.263 5.362 -13.325 1.00 59.09 88 GLN A CA 1
ATOM 675 C C . GLN A 1 88 ? 19.277 6.090 -12.435 1.00 59.09 88 GLN A C 1
ATOM 677 O O . GLN A 1 88 ? 19.705 5.546 -11.415 1.00 59.09 88 GLN A O 1
ATOM 682 N N . LEU A 1 89 ? 19.629 7.331 -12.779 1.00 57.06 89 LEU A N 1
ATOM 683 C CA . LEU A 1 89 ? 20.541 8.152 -11.987 1.00 57.06 89 LEU A CA 1
ATOM 684 C C . LEU A 1 89 ? 19.944 8.493 -10.613 1.00 57.06 89 LEU A C 1
ATOM 686 O O . LEU A 1 89 ? 20.640 8.390 -9.606 1.00 57.06 89 LEU A O 1
ATOM 690 N N . LEU A 1 90 ? 18.655 8.847 -10.554 1.00 63.81 90 LEU A N 1
ATOM 691 C CA . LEU A 1 90 ? 17.946 9.115 -9.300 1.00 63.81 90 LEU A CA 1
ATOM 692 C C . LEU A 1 90 ? 17.921 7.880 -8.394 1.00 63.81 90 LEU A C 1
ATOM 694 O O . LEU A 1 90 ? 18.244 8.004 -7.212 1.00 63.81 90 LEU A O 1
ATOM 698 N N . ARG A 1 91 ? 17.628 6.694 -8.948 1.00 63.53 91 ARG A N 1
ATOM 699 C CA . ARG A 1 91 ? 17.706 5.425 -8.203 1.00 63.53 91 ARG A CA 1
ATOM 700 C C . ARG A 1 91 ? 19.128 5.179 -7.683 1.00 63.53 91 ARG A C 1
ATOM 702 O O . ARG A 1 91 ? 19.310 4.898 -6.503 1.00 63.53 91 ARG A O 1
ATOM 709 N N . ALA A 1 92 ? 20.149 5.360 -8.520 1.00 57.94 92 ALA A N 1
ATOM 710 C CA . ALA A 1 92 ? 21.544 5.174 -8.116 1.00 57.94 92 ALA A CA 1
ATOM 711 C C . ALA A 1 92 ? 22.000 6.175 -7.032 1.00 57.94 92 ALA A C 1
ATOM 713 O O . ALA A 1 92 ? 22.763 5.807 -6.137 1.00 57.94 92 ALA A O 1
ATOM 714 N N . ILE A 1 93 ? 21.533 7.428 -7.079 1.00 62.44 93 ILE A N 1
ATOM 715 C CA . ILE A 1 93 ? 21.804 8.452 -6.055 1.00 62.44 93 ILE A CA 1
ATOM 716 C C . ILE A 1 93 ? 21.104 8.103 -4.739 1.00 62.44 93 ILE A C 1
ATOM 718 O O . ILE A 1 93 ? 21.717 8.213 -3.676 1.00 62.44 93 ILE A O 1
ATOM 722 N N . GLU A 1 94 ? 19.845 7.663 -4.800 1.00 65.56 94 GLU A N 1
ATOM 723 C CA . GLU A 1 94 ? 19.084 7.236 -3.624 1.00 65.56 94 GLU A CA 1
ATOM 724 C C . GLU A 1 94 ? 19.768 6.051 -2.923 1.00 65.56 94 GLU A C 1
ATOM 726 O O . GLU A 1 94 ? 19.836 6.027 -1.697 1.00 65.56 94 GLU A O 1
ATOM 731 N N . ILE A 1 95 ? 20.368 5.138 -3.691 1.00 59.50 95 ILE A N 1
ATOM 732 C CA . ILE A 1 95 ? 21.105 3.970 -3.183 1.00 59.50 95 ILE A CA 1
ATOM 733 C C . ILE A 1 95 ? 22.504 4.343 -2.664 1.00 59.50 95 ILE A C 1
ATOM 735 O O . ILE A 1 95 ? 22.993 3.750 -1.704 1.00 59.50 95 ILE A O 1
ATOM 739 N N . ARG A 1 96 ? 23.165 5.348 -3.257 1.00 56.88 96 ARG A N 1
ATOM 740 C CA . ARG A 1 96 ? 24.471 5.844 -2.782 1.00 56.88 96 ARG A CA 1
ATOM 741 C C . ARG A 1 96 ? 24.389 6.680 -1.504 1.00 56.88 96 ARG A C 1
ATOM 743 O O . ARG A 1 96 ? 25.445 6.984 -0.940 1.00 56.88 96 ARG A O 1
ATOM 750 N N . ARG A 1 97 ? 23.195 7.050 -1.023 1.00 59.16 97 ARG A N 1
ATOM 751 C CA . ARG A 1 97 ? 23.057 7.634 0.319 1.00 59.16 97 ARG A CA 1
ATOM 752 C C . ARG A 1 97 ? 23.501 6.598 1.350 1.00 59.16 97 ARG A C 1
ATOM 754 O O . ARG A 1 97 ? 22.809 5.626 1.617 1.00 59.16 97 ARG A O 1
ATOM 761 N N . LYS A 1 98 ? 24.670 6.821 1.951 1.00 54.03 98 LYS A N 1
ATOM 762 C CA . LYS A 1 98 ? 25.098 6.085 3.142 1.00 54.03 98 LYS A CA 1
ATOM 763 C C . LYS A 1 98 ? 24.179 6.486 4.300 1.00 54.03 98 LYS A C 1
ATOM 765 O O . LYS A 1 98 ? 24.225 7.634 4.729 1.00 54.03 98 LYS A O 1
ATOM 770 N N . GLY A 1 99 ? 23.346 5.564 4.778 1.00 71.62 99 GLY A N 1
ATOM 771 C CA . GLY A 1 99 ? 22.445 5.787 5.912 1.00 71.62 99 GLY A CA 1
ATOM 772 C C . GLY A 1 99 ? 21.104 5.070 5.761 1.00 71.62 99 GLY A C 1
ATOM 773 O O . GLY A 1 99 ? 20.889 4.336 4.800 1.00 71.62 99 GLY A O 1
ATOM 774 N N . LEU A 1 100 ? 20.209 5.286 6.726 1.00 80.12 100 LEU A N 1
ATOM 775 C CA . LEU A 1 100 ? 18.833 4.795 6.666 1.00 80.12 100 LEU A CA 1
ATOM 776 C C . LEU A 1 100 ? 18.016 5.625 5.667 1.00 80.12 100 LEU A C 1
ATOM 778 O O . LEU A 1 100 ? 18.128 6.853 5.617 1.00 80.12 100 LEU A O 1
ATOM 782 N N . HIS A 1 101 ? 17.169 4.959 4.885 1.00 84.19 101 HIS A N 1
ATOM 783 C CA . HIS A 1 101 ? 16.207 5.641 4.023 1.00 84.19 101 HIS A CA 1
ATOM 784 C C . HIS A 1 101 ? 15.142 6.366 4.865 1.00 84.19 101 HIS A C 1
ATOM 786 O O . HIS A 1 101 ? 14.813 5.905 5.959 1.00 84.19 101 HIS A O 1
ATOM 792 N N . PRO A 1 102 ? 14.536 7.458 4.357 1.00 86.69 102 PRO A N 1
ATOM 793 C CA . PRO A 1 102 ? 13.502 8.194 5.087 1.00 86.69 102 PRO A CA 1
ATOM 794 C C . PRO A 1 102 ? 12.346 7.312 5.575 1.00 86.69 102 PRO A C 1
ATOM 796 O O . PRO A 1 102 ? 11.910 7.462 6.710 1.00 86.69 102 PRO A O 1
ATOM 799 N N . TRP A 1 103 ? 11.908 6.344 4.763 1.00 88.19 103 TRP A N 1
ATOM 800 C CA . TRP A 1 103 ? 10.856 5.401 5.152 1.00 88.19 103 TRP A CA 1
ATOM 801 C C . TRP A 1 103 ? 11.292 4.472 6.295 1.00 88.19 103 TRP A C 1
ATOM 803 O O . TRP A 1 103 ? 10.481 4.147 7.150 1.00 88.19 103 TRP A O 1
ATOM 813 N N . GLN A 1 104 ? 12.573 4.086 6.359 1.00 93.44 104 GLN A N 1
ATOM 814 C CA . GLN A 1 104 ? 13.108 3.258 7.448 1.00 93.44 104 GLN A CA 1
ATOM 815 C C . GLN A 1 104 ? 13.146 4.044 8.754 1.00 93.44 104 GLN A C 1
ATOM 817 O O . GLN A 1 104 ? 12.823 3.502 9.803 1.00 93.44 104 GLN A O 1
ATOM 822 N N . ILE A 1 105 ? 13.522 5.325 8.685 1.00 92.56 105 ILE A N 1
ATOM 823 C CA . ILE A 1 105 ? 13.513 6.228 9.841 1.00 92.56 105 ILE A CA 1
ATOM 824 C C . ILE A 1 105 ? 12.076 6.436 10.324 1.00 92.56 105 ILE A C 1
ATOM 826 O O . ILE A 1 105 ? 11.815 6.293 11.514 1.00 92.56 105 ILE A O 1
ATOM 830 N N . ALA A 1 106 ? 11.143 6.717 9.410 1.00 93.38 106 ALA A N 1
ATOM 831 C CA . ALA A 1 106 ? 9.723 6.851 9.724 1.00 93.38 106 ALA A CA 1
ATOM 832 C C . ALA A 1 106 ? 9.173 5.582 10.393 1.00 93.38 106 ALA A C 1
ATOM 834 O O . ALA A 1 106 ? 8.597 5.664 11.474 1.00 93.38 106 ALA A O 1
ATOM 835 N N . MET A 1 107 ? 9.434 4.409 9.808 1.00 95.19 107 MET A N 1
ATOM 836 C CA . MET A 1 107 ? 9.019 3.118 10.358 1.00 95.19 107 MET A CA 1
ATOM 837 C C . MET A 1 107 ? 9.638 2.856 11.735 1.00 95.19 107 MET A C 1
ATOM 839 O O . MET A 1 107 ? 8.947 2.380 12.627 1.00 95.19 107 MET A O 1
ATOM 843 N N . LEU A 1 108 ? 10.920 3.189 11.933 1.00 96.06 108 LEU A N 1
ATOM 844 C CA . LEU A 1 108 ? 11.605 3.050 13.220 1.00 96.06 108 LEU A CA 1
ATOM 845 C C . LEU A 1 108 ? 10.967 3.945 14.289 1.00 96.06 108 LEU A C 1
ATOM 847 O O . LEU A 1 108 ? 10.689 3.472 15.386 1.00 96.06 108 LEU A O 1
ATOM 851 N N . ILE A 1 109 ? 10.717 5.218 13.969 1.00 96.75 109 ILE A N 1
ATOM 852 C CA . ILE A 1 109 ? 10.026 6.158 14.864 1.00 96.75 109 ILE A CA 1
ATOM 853 C C . ILE A 1 109 ? 8.633 5.621 15.203 1.00 96.75 109 ILE A C 1
ATOM 855 O O . ILE A 1 109 ? 8.261 5.602 16.374 1.00 96.75 109 ILE A O 1
ATOM 859 N N . GLY A 1 110 ? 7.899 5.138 14.197 1.00 96.88 110 GLY A N 1
ATOM 860 C CA . GLY A 1 110 ? 6.597 4.505 14.368 1.00 96.88 110 GLY A CA 1
ATOM 861 C C . GLY A 1 110 ? 6.655 3.307 15.315 1.00 96.88 110 GLY A C 1
ATOM 862 O O . GLY A 1 110 ? 5.922 3.279 16.297 1.00 96.88 110 GLY A O 1
ATOM 863 N N . PHE A 1 111 ? 7.567 2.357 15.093 1.00 97.31 111 PHE A N 1
ATOM 864 C CA . PHE A 1 111 ? 7.722 1.182 15.957 1.00 97.31 111 PHE A CA 1
ATOM 865 C C . PHE A 1 111 ? 8.134 1.532 17.382 1.00 97.31 111 PHE A C 1
ATOM 867 O O . PHE A 1 111 ? 7.596 0.951 18.318 1.00 97.31 111 PHE A O 1
ATOM 874 N N . LEU A 1 112 ? 9.079 2.458 17.562 1.00 96.81 112 LEU A N 1
ATOM 875 C CA . LEU A 1 112 ? 9.504 2.888 18.893 1.00 96.81 112 LEU A CA 1
ATOM 876 C C . LEU A 1 112 ? 8.350 3.564 19.638 1.00 96.81 112 LEU A C 1
ATOM 878 O O . LEU A 1 112 ? 8.099 3.232 20.792 1.00 96.81 112 LEU A O 1
ATOM 882 N N . GLY A 1 113 ? 7.622 4.462 18.970 1.00 95.62 113 GLY A N 1
ATOM 883 C CA . GLY A 1 113 ? 6.444 5.115 19.535 1.00 95.62 113 GLY A CA 1
ATOM 884 C C . GLY A 1 113 ? 5.340 4.119 19.888 1.00 95.62 113 GLY A C 1
ATOM 885 O O . GLY A 1 113 ? 4.826 4.143 21.005 1.00 95.62 113 GLY A O 1
ATOM 886 N N . TRP A 1 114 ? 5.030 3.194 18.978 1.00 96.06 114 TRP A N 1
ATOM 887 C CA . TRP A 1 114 ? 4.063 2.122 19.211 1.00 96.06 114 TRP A CA 1
ATOM 888 C C . TRP A 1 114 ? 4.473 1.220 20.379 1.00 96.06 114 TRP A C 1
ATOM 890 O O . TRP A 1 114 ? 3.657 0.998 21.265 1.00 96.06 114 TRP A O 1
ATOM 900 N N . LEU A 1 115 ? 5.733 0.770 20.448 1.00 95.31 115 LEU A N 1
ATOM 901 C CA . LEU A 1 115 ? 6.230 -0.052 21.557 1.00 95.31 115 LEU A CA 1
ATOM 902 C C . LEU A 1 115 ? 6.108 0.676 22.895 1.00 95.31 115 LEU A C 1
ATOM 904 O O . LEU A 1 115 ? 5.652 0.078 23.865 1.00 95.31 115 LEU A O 1
ATOM 908 N N . ILE A 1 116 ? 6.491 1.955 22.955 1.00 93.94 116 ILE A N 1
ATOM 909 C CA . ILE A 1 116 ? 6.374 2.759 24.179 1.00 93.94 116 ILE A CA 1
ATOM 910 C C . ILE A 1 116 ? 4.916 2.810 24.644 1.00 93.94 116 ILE A C 1
ATOM 912 O O . ILE A 1 116 ? 4.649 2.571 25.820 1.00 93.94 116 ILE A O 1
ATOM 916 N N . LEU A 1 117 ? 3.971 3.080 23.738 1.00 92.50 117 LEU A N 1
ATOM 917 C CA . LEU A 1 117 ? 2.548 3.141 24.080 1.00 92.50 117 LEU A CA 1
ATOM 918 C C . LEU A 1 117 ? 1.981 1.767 24.462 1.00 92.50 117 LEU A C 1
ATOM 920 O O . LEU A 1 117 ? 1.276 1.669 25.463 1.00 92.50 117 LEU A O 1
ATOM 924 N N . PHE A 1 118 ? 2.334 0.718 23.720 1.00 91.69 118 PHE A N 1
ATOM 925 C CA . PHE A 1 118 ? 1.914 -0.661 23.972 1.00 91.69 118 PHE A CA 1
ATOM 926 C C . PHE A 1 118 ? 2.386 -1.155 25.347 1.00 91.69 118 PHE A C 1
ATOM 928 O O . PHE A 1 118 ? 1.600 -1.666 26.144 1.00 91.69 118 PHE A O 1
ATOM 935 N N . PHE A 1 119 ? 3.668 -0.953 25.669 1.00 91.31 119 PHE A N 1
ATOM 936 C CA . PHE A 1 119 ? 4.205 -1.298 26.984 1.00 91.31 119 PHE A CA 1
ATOM 937 C C . PHE A 1 119 ? 3.581 -0.451 28.089 1.00 91.31 119 PHE A C 1
ATOM 939 O O . PHE A 1 119 ? 3.306 -0.971 29.170 1.00 91.31 119 PHE A O 1
ATOM 946 N N . ASN A 1 120 ? 3.331 0.834 27.835 1.00 89.94 120 ASN A N 1
ATOM 947 C CA . ASN A 1 120 ? 2.691 1.686 28.825 1.00 89.94 120 ASN A CA 1
ATOM 948 C C . ASN A 1 120 ? 1.271 1.220 29.168 1.00 89.94 120 ASN A C 1
ATOM 950 O O . ASN A 1 120 ? 0.898 1.233 30.335 1.00 89.94 120 ASN A O 1
ATOM 954 N N . GLU A 1 121 ? 0.501 0.792 28.172 1.00 86.19 121 GLU A N 1
ATOM 955 C CA . GLU A 1 121 ? -0.851 0.259 28.352 1.00 86.19 121 GLU A CA 1
ATOM 956 C C . GLU A 1 121 ? -0.849 -1.078 29.100 1.00 86.19 121 GLU A C 1
ATOM 958 O O . GLU A 1 121 ? -1.670 -1.287 29.990 1.00 86.19 121 GLU A O 1
ATOM 963 N N . HIS A 1 122 ? 0.111 -1.957 28.802 1.00 87.62 122 HIS A N 1
ATOM 964 C CA . HIS A 1 122 ? 0.179 -3.273 29.434 1.00 87.62 122 HIS A CA 1
ATOM 965 C C . HIS A 1 122 ? 0.722 -3.242 30.871 1.00 87.62 122 HIS A C 1
ATOM 967 O O . HIS A 1 122 ? 0.284 -4.018 31.717 1.00 87.62 122 HIS A O 1
ATOM 973 N N . PHE A 1 123 ? 1.686 -2.363 31.156 1.00 88.88 123 PHE A N 1
ATOM 974 C CA . PHE A 1 123 ? 2.397 -2.326 32.441 1.00 88.88 123 PHE A CA 1
ATOM 975 C C . PHE A 1 123 ? 2.054 -1.110 33.311 1.00 88.88 123 PHE A C 1
ATOM 977 O O . PHE A 1 123 ? 2.573 -1.009 34.421 1.00 88.88 123 PHE A O 1
ATOM 984 N N . ALA A 1 124 ? 1.214 -0.188 32.828 1.00 84.69 124 ALA A N 1
ATOM 985 C CA . ALA A 1 124 ? 0.849 1.053 33.520 1.00 84.69 124 ALA A CA 1
ATOM 986 C C . ALA A 1 124 ? 2.071 1.864 34.014 1.00 84.69 124 ALA A C 1
ATOM 988 O O . ALA A 1 124 ? 2.052 2.445 35.099 1.00 84.69 124 ALA A O 1
ATOM 989 N N . LEU A 1 125 ? 3.151 1.894 33.219 1.00 79.06 125 LEU A N 1
ATOM 990 C CA . LEU A 1 125 ? 4.439 2.505 33.596 1.00 79.06 125 LEU A CA 1
ATOM 991 C C . LEU A 1 125 ? 4.342 4.019 33.834 1.00 79.06 125 LEU A C 1
ATOM 993 O O . LEU A 1 125 ? 5.058 4.570 34.669 1.00 79.06 125 LEU A O 1
ATOM 997 N N . ILE A 1 126 ? 3.475 4.694 33.083 1.00 78.12 126 ILE A N 1
ATOM 998 C CA . ILE A 1 126 ? 3.253 6.135 33.110 1.00 78.12 126 ILE A CA 1
ATOM 999 C C . ILE A 1 126 ? 1.745 6.368 33.200 1.00 78.12 126 ILE A C 1
ATOM 1001 O O . ILE A 1 126 ? 0.979 5.944 32.329 1.00 78.12 126 ILE A O 1
ATOM 1005 N N . ASN A 1 127 ? 1.324 7.108 34.230 1.00 73.38 127 ASN A N 1
ATOM 1006 C CA . ASN A 1 127 ? -0.038 7.627 34.349 1.00 73.38 127 ASN A CA 1
ATOM 1007 C C . ASN A 1 127 ? -0.271 8.707 33.279 1.00 73.38 127 ASN A C 1
ATOM 1009 O O . ASN A 1 127 ? -0.103 9.899 33.523 1.00 73.38 127 ASN A O 1
ATOM 1013 N N . LEU A 1 128 ? -0.648 8.282 32.073 1.00 67.81 1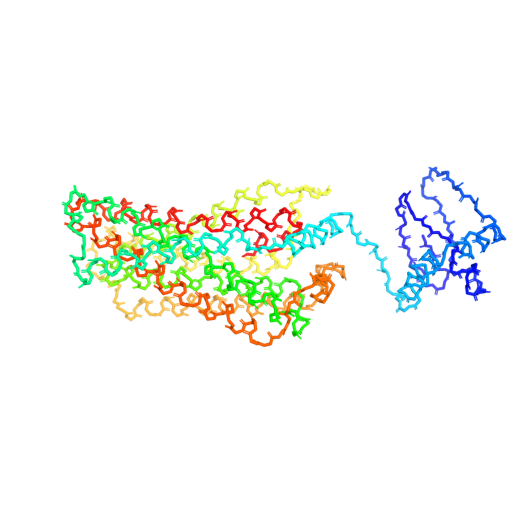28 LEU A N 1
ATOM 1014 C CA . LEU A 1 128 ? -1.014 9.161 30.957 1.00 67.81 128 LEU A CA 1
ATOM 1015 C C . LEU A 1 128 ? -2.514 9.518 30.960 1.00 67.81 128 LEU A C 1
ATOM 1017 O O . LEU A 1 128 ? -3.068 9.894 29.933 1.00 67.81 128 LEU A O 1
ATOM 1021 N N . SER A 1 129 ? -3.181 9.451 32.114 1.00 64.62 129 SER A N 1
ATOM 1022 C CA . SER A 1 129 ? -4.631 9.654 32.274 1.00 64.62 129 SER A CA 1
ATOM 1023 C C . SER A 1 129 ? -5.154 11.048 31.890 1.00 64.62 129 SER A C 1
ATOM 1025 O O . SER A 1 129 ? -6.354 11.289 31.961 1.00 64.62 129 SER A O 1
ATOM 1027 N N . PHE A 1 130 ? -4.293 11.980 31.470 1.00 63.88 130 PHE A N 1
ATOM 1028 C CA . PHE A 1 130 ? -4.687 13.362 31.203 1.00 63.88 130 PHE A CA 1
ATOM 1029 C C . PHE A 1 130 ? -5.317 13.610 29.823 1.00 63.88 130 PHE A C 1
ATOM 1031 O O . PHE A 1 130 ? -5.962 14.646 29.669 1.00 63.88 130 PHE A O 1
ATOM 1038 N N . ASN A 1 131 ? -5.176 12.720 28.826 1.00 79.81 131 ASN A N 1
ATOM 1039 C CA . ASN A 1 131 ? -5.852 12.899 27.529 1.00 79.81 131 ASN A CA 1
ATOM 1040 C C . ASN A 1 131 ? -5.878 11.615 26.667 1.00 79.81 131 ASN A C 1
ATOM 1042 O O . ASN A 1 131 ? -4.988 11.384 25.847 1.00 79.81 131 ASN A O 1
ATOM 1046 N N . GLU A 1 132 ? -6.915 10.788 26.818 1.00 83.94 132 GLU A N 1
ATOM 1047 C CA . GLU A 1 132 ? -7.078 9.537 26.054 1.00 83.94 132 GLU A CA 1
ATOM 1048 C C . GLU A 1 132 ? -7.104 9.758 24.534 1.00 83.94 132 GLU A C 1
ATOM 1050 O O . GLU A 1 132 ? -6.491 8.999 23.784 1.00 83.94 132 GLU A O 1
ATOM 1055 N N . LEU A 1 133 ? -7.733 10.844 24.068 1.00 85.19 133 LEU A N 1
ATOM 1056 C CA . LEU A 1 133 ? -7.771 11.190 22.645 1.00 85.19 133 LEU A CA 1
ATOM 1057 C C . LEU A 1 133 ? -6.377 11.522 22.102 1.00 85.19 133 LEU A C 1
ATOM 1059 O O . LEU A 1 133 ? -6.060 11.184 20.961 1.00 85.19 133 LEU A O 1
ATOM 1063 N N . PHE A 1 134 ? -5.529 12.168 22.903 1.00 89.12 134 PHE A N 1
ATOM 1064 C CA . PHE A 1 134 ? -4.149 12.448 22.511 1.00 89.12 134 PHE A CA 1
ATOM 1065 C C . PHE A 1 134 ? -3.337 11.158 22.362 1.00 89.12 134 PHE A C 1
ATOM 1067 O O . PHE A 1 134 ? -2.636 10.996 21.364 1.00 89.12 134 PHE A O 1
ATOM 1074 N N . ILE A 1 135 ? -3.478 10.214 23.298 1.00 90.31 135 ILE A N 1
ATOM 1075 C CA . ILE A 1 135 ? -2.819 8.901 23.205 1.00 90.31 135 ILE A CA 1
ATOM 1076 C C . ILE A 1 135 ? -3.319 8.142 21.978 1.00 90.31 135 ILE A C 1
ATOM 1078 O O . ILE A 1 135 ? -2.507 7.627 21.211 1.00 90.31 135 ILE A O 1
ATOM 1082 N N . ALA A 1 136 ? -4.634 8.114 21.751 1.00 91.44 136 ALA A N 1
ATOM 1083 C CA . ALA A 1 136 ? -5.219 7.489 20.571 1.00 91.44 136 ALA A CA 1
ATOM 1084 C C . ALA A 1 136 ? -4.686 8.132 19.281 1.00 91.44 136 ALA A C 1
ATOM 1086 O O . ALA A 1 136 ? -4.309 7.429 18.346 1.00 91.44 136 ALA A O 1
ATOM 1087 N N . SER A 1 137 ? -4.582 9.461 19.241 1.00 91.69 137 SER A N 1
ATOM 1088 C CA . SER A 1 137 ? -4.025 10.188 18.094 1.00 91.69 137 SER A CA 1
ATOM 1089 C C . SER A 1 137 ? -2.551 9.843 17.863 1.00 91.69 137 SER A C 1
ATOM 1091 O O . SER A 1 137 ? -2.137 9.663 16.721 1.00 91.69 137 SER A O 1
ATOM 1093 N N . LEU A 1 138 ? -1.753 9.689 18.926 1.00 93.81 138 LEU A N 1
ATOM 1094 C CA . LEU A 1 138 ? -0.374 9.209 18.809 1.00 93.81 138 LEU A CA 1
ATOM 1095 C C . LEU A 1 138 ? -0.312 7.765 18.297 1.00 93.81 138 LEU A C 1
ATOM 1097 O O . LEU A 1 138 ? 0.500 7.487 17.414 1.00 93.81 138 LEU A O 1
ATOM 1101 N N . LYS A 1 139 ? -1.180 6.866 18.787 1.00 93.81 139 LYS A N 1
ATOM 1102 C CA . LYS A 1 139 ? -1.302 5.495 18.259 1.00 93.81 139 LYS A CA 1
ATOM 1103 C C . LYS A 1 139 ? -1.607 5.519 16.759 1.00 93.81 139 LYS A C 1
ATOM 1105 O O . LYS A 1 139 ? -0.936 4.821 16.006 1.00 93.81 139 LYS A O 1
ATOM 1110 N N . LEU A 1 140 ? -2.535 6.371 16.315 1.00 94.44 140 LEU A N 1
ATOM 1111 C CA . LEU A 1 140 ? -2.855 6.544 14.896 1.00 94.44 140 LEU A CA 1
ATOM 1112 C C . LEU A 1 140 ? -1.639 7.016 14.087 1.00 94.44 140 LEU A C 1
ATOM 1114 O O . LEU A 1 140 ? -1.320 6.423 13.059 1.00 94.44 140 LEU A O 1
ATOM 1118 N N . VAL A 1 141 ? -0.938 8.054 14.554 1.00 94.88 141 VAL A N 1
ATOM 1119 C CA . VAL A 1 141 ? 0.240 8.603 13.861 1.00 94.88 141 VAL A CA 1
ATOM 1120 C C . VAL A 1 141 ? 1.360 7.567 13.766 1.00 94.88 141 VAL A C 1
ATOM 1122 O O . VAL A 1 141 ? 1.908 7.355 12.685 1.00 94.88 141 VAL A O 1
ATOM 1125 N N . PHE A 1 142 ? 1.699 6.889 14.865 1.00 96.19 142 PHE A N 1
ATOM 1126 C CA . PHE A 1 142 ? 2.731 5.851 14.853 1.00 96.19 142 PHE A CA 1
ATOM 1127 C C . PHE A 1 142 ? 2.317 4.639 14.017 1.00 96.19 142 PHE A C 1
ATOM 1129 O O . PHE A 1 142 ? 3.133 4.140 13.242 1.00 96.19 142 PHE A O 1
ATOM 1136 N N . GLY A 1 143 ? 1.051 4.224 14.106 1.00 95.38 143 GLY A N 1
ATOM 1137 C CA . GLY A 1 143 ? 0.473 3.183 13.263 1.00 95.38 143 GLY A CA 1
ATOM 1138 C C . GLY A 1 143 ? 0.626 3.509 11.781 1.00 95.38 143 GLY A C 1
ATOM 1139 O O . GLY A 1 143 ? 1.137 2.690 11.022 1.00 95.38 143 GLY A O 1
ATOM 1140 N N . PHE A 1 144 ? 0.299 4.739 11.381 1.00 93.12 144 PHE A N 1
ATOM 1141 C CA . PHE A 1 144 ? 0.463 5.204 10.006 1.00 93.12 144 PHE A CA 1
ATOM 1142 C C . PHE A 1 144 ? 1.928 5.183 9.539 1.00 93.12 144 PHE A C 1
ATOM 1144 O O . PHE A 1 144 ? 2.219 4.684 8.452 1.00 93.12 144 PHE A O 1
ATOM 1151 N N . LEU A 1 145 ? 2.872 5.653 10.363 1.00 94.50 145 LEU A N 1
ATOM 1152 C CA . LEU A 1 145 ? 4.302 5.598 10.025 1.00 94.50 145 LEU A CA 1
ATOM 1153 C C . LEU A 1 145 ? 4.795 4.154 9.823 1.00 94.50 145 LEU A C 1
ATOM 1155 O O . LEU A 1 145 ? 5.604 3.895 8.926 1.00 94.50 145 LEU A O 1
ATOM 1159 N N . ILE A 1 146 ? 4.300 3.211 10.633 1.00 96.25 146 ILE A N 1
ATOM 1160 C CA . ILE A 1 146 ? 4.600 1.782 10.478 1.00 96.25 146 ILE A CA 1
ATOM 1161 C C . ILE A 1 146 ? 3.981 1.241 9.183 1.00 96.25 146 ILE A C 1
ATOM 1163 O O . ILE A 1 146 ? 4.680 0.560 8.432 1.00 96.25 146 ILE A O 1
ATOM 1167 N N . LEU A 1 147 ? 2.710 1.550 8.899 1.00 93.56 147 LEU A N 1
ATOM 1168 C CA . LEU A 1 147 ? 2.012 1.108 7.683 1.00 93.56 147 LEU A CA 1
ATOM 1169 C C . LEU A 1 147 ? 2.710 1.624 6.419 1.00 93.56 147 LEU A C 1
ATOM 1171 O O . LEU A 1 147 ? 2.994 0.840 5.517 1.00 93.56 147 LEU A O 1
ATOM 1175 N N . GLN A 1 148 ? 3.102 2.899 6.388 1.00 91.62 148 GLN A N 1
ATOM 1176 C CA . GLN A 1 148 ? 3.860 3.467 5.271 1.00 91.62 148 GLN A CA 1
ATOM 1177 C C . GLN A 1 148 ? 5.205 2.746 5.072 1.00 91.62 148 GLN A C 1
ATOM 1179 O O . GLN A 1 148 ? 5.587 2.416 3.946 1.00 91.62 148 GLN A O 1
ATOM 1184 N N . GLY A 1 149 ? 5.929 2.481 6.164 1.00 92.75 149 GLY A N 1
ATOM 1185 C CA . GLY A 1 149 ? 7.169 1.707 6.119 1.00 92.75 149 GLY A CA 1
ATOM 1186 C C . GLY A 1 149 ? 6.961 0.265 5.655 1.00 92.75 149 GLY A C 1
ATOM 1187 O O . GLY A 1 149 ? 7.790 -0.274 4.922 1.00 92.75 149 GLY A O 1
ATOM 1188 N N . SER A 1 150 ? 5.836 -0.339 6.037 1.00 94.69 150 SER A N 1
ATOM 1189 C CA . SER A 1 150 ? 5.420 -1.674 5.614 1.00 94.69 150 SER A CA 1
ATOM 1190 C C . SER A 1 150 ? 5.169 -1.736 4.104 1.00 94.69 150 SER A C 1
ATOM 1192 O O . SER A 1 150 ? 5.745 -2.608 3.449 1.00 94.69 150 SER A O 1
ATOM 1194 N N . CYS A 1 151 ? 4.432 -0.777 3.528 1.00 91.00 151 CYS A N 1
ATOM 1195 C CA . CYS A 1 151 ? 4.228 -0.684 2.077 1.00 91.00 151 CYS A CA 1
ATOM 1196 C C . CYS A 1 151 ? 5.567 -0.617 1.326 1.00 91.00 151 CYS A C 1
ATOM 1198 O O . CYS A 1 151 ? 5.819 -1.409 0.420 1.00 91.00 151 CYS A O 1
ATOM 1200 N N . GLU A 1 152 ? 6.471 0.277 1.738 1.00 88.62 152 GLU A N 1
ATOM 1201 C CA . GLU A 1 152 ? 7.787 0.437 1.102 1.00 88.62 152 GLU A CA 1
ATOM 1202 C C . GLU A 1 152 ? 8.672 -0.810 1.250 1.00 88.62 152 GLU A C 1
ATOM 1204 O O . GLU A 1 152 ? 9.408 -1.161 0.320 1.00 88.62 152 GLU A O 1
ATOM 1209 N N . ALA A 1 153 ? 8.598 -1.512 2.386 1.00 92.31 153 ALA A N 1
ATOM 1210 C CA . ALA A 1 153 ? 9.312 -2.768 2.593 1.00 92.31 153 ALA A CA 1
ATOM 1211 C C . ALA A 1 153 ? 8.793 -3.877 1.661 1.00 92.31 153 ALA A C 1
ATOM 1213 O O . ALA A 1 153 ? 9.602 -4.581 1.050 1.00 92.31 153 ALA A O 1
ATOM 1214 N N . LEU A 1 154 ? 7.470 -3.997 1.504 1.00 92.00 154 LEU A N 1
ATOM 1215 C CA . LEU A 1 154 ? 6.826 -4.972 0.617 1.00 92.00 154 LEU A CA 1
ATOM 1216 C C . LEU A 1 154 ? 7.125 -4.684 -0.860 1.00 92.00 154 LEU A C 1
ATOM 1218 O O . LEU A 1 154 ? 7.552 -5.594 -1.574 1.00 92.00 154 LEU A O 1
ATOM 1222 N N . ILE A 1 155 ? 7.017 -3.423 -1.291 1.00 86.94 155 ILE A N 1
ATOM 1223 C CA . ILE A 1 155 ? 7.381 -2.986 -2.649 1.00 86.94 155 ILE A CA 1
ATOM 1224 C C . ILE A 1 155 ? 8.866 -3.265 -2.913 1.00 86.94 155 ILE A C 1
ATOM 1226 O O . ILE A 1 155 ? 9.213 -3.904 -3.905 1.00 86.94 155 ILE A O 1
ATOM 1230 N N . SER A 1 156 ? 9.754 -2.876 -1.992 1.00 86.00 156 SER A N 1
ATOM 1231 C CA . SER A 1 156 ? 11.196 -3.143 -2.117 1.00 86.00 156 SER A CA 1
ATOM 1232 C C . SER A 1 156 ? 11.508 -4.644 -2.163 1.00 86.00 156 SER A C 1
ATOM 1234 O O . SER A 1 156 ? 12.454 -5.071 -2.831 1.00 86.00 156 SER A O 1
ATOM 1236 N N . GLY A 1 157 ? 10.743 -5.461 -1.434 1.00 88.69 157 GLY A N 1
ATOM 1237 C CA . GLY A 1 157 ? 10.824 -6.919 -1.479 1.00 88.69 157 GLY A CA 1
ATOM 1238 C C . GLY A 1 157 ? 10.435 -7.459 -2.855 1.00 88.69 157 GLY A C 1
ATOM 1239 O O . GLY A 1 157 ? 11.202 -8.227 -3.443 1.00 88.69 157 GLY A O 1
ATOM 1240 N N . ALA A 1 158 ? 9.301 -7.004 -3.394 1.00 86.81 158 ALA A N 1
ATOM 1241 C CA . ALA A 1 158 ? 8.808 -7.363 -4.722 1.00 86.81 158 ALA A CA 1
ATOM 1242 C C . ALA A 1 158 ? 9.805 -6.986 -5.827 1.00 86.81 158 ALA A C 1
ATOM 1244 O O . ALA A 1 158 ? 10.146 -7.832 -6.654 1.00 86.81 158 ALA A O 1
ATOM 1245 N N . GLU A 1 159 ? 10.366 -5.773 -5.780 1.00 79.62 159 GLU A N 1
ATOM 1246 C CA . GLU A 1 159 ? 11.406 -5.316 -6.711 1.00 79.62 159 GLU A CA 1
ATOM 1247 C C . GLU A 1 159 ? 12.643 -6.223 -6.701 1.00 79.62 159 GLU A C 1
ATOM 1249 O O . GLU A 1 159 ? 13.201 -6.554 -7.752 1.00 79.62 159 GLU A O 1
ATOM 1254 N N . ARG A 1 160 ? 13.070 -6.688 -5.521 1.00 83.69 160 ARG A N 1
ATOM 1255 C CA . ARG A 1 160 ? 14.217 -7.606 -5.394 1.00 83.69 160 ARG A CA 1
ATOM 1256 C C . ARG A 1 160 ? 13.899 -9.040 -5.820 1.00 83.69 160 ARG A C 1
ATOM 1258 O O . ARG A 1 160 ? 14.802 -9.758 -6.256 1.00 83.69 160 ARG A O 1
ATOM 1265 N N . VAL A 1 161 ? 12.645 -9.472 -5.715 1.00 84.81 161 VAL A N 1
ATOM 1266 C CA . VAL A 1 161 ? 12.198 -10.753 -6.282 1.00 84.81 161 VAL A CA 1
ATOM 1267 C C . VAL A 1 161 ? 12.169 -10.667 -7.802 1.00 84.81 161 VAL A C 1
ATOM 1269 O O . VAL A 1 161 ? 12.797 -11.501 -8.458 1.00 84.81 161 V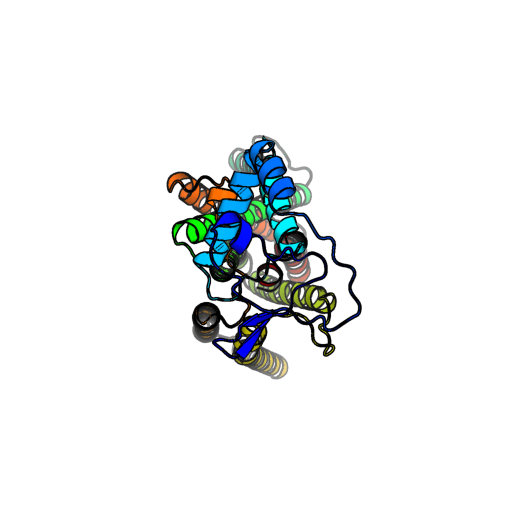AL A O 1
ATOM 1272 N N . GLY A 1 162 ? 11.540 -9.628 -8.358 1.00 76.25 162 GLY A N 1
ATOM 1273 C CA . GLY A 1 162 ? 11.493 -9.393 -9.801 1.00 76.25 162 GLY A CA 1
ATOM 1274 C C . GLY A 1 162 ? 12.888 -9.286 -10.400 1.00 76.25 162 GLY A C 1
ATOM 1275 O O . GLY A 1 162 ? 13.209 -9.949 -11.383 1.00 76.25 162 GLY A O 1
ATOM 1276 N N . SER A 1 163 ? 13.780 -8.591 -9.701 1.00 73.19 163 SER A N 1
ATOM 1277 C CA . SER A 1 163 ? 15.214 -8.571 -9.965 1.00 73.19 163 SER A CA 1
ATOM 1278 C C . SER A 1 163 ? 15.841 -9.952 -10.151 1.00 73.19 163 SER A C 1
ATOM 1280 O O . SER A 1 163 ? 16.668 -10.149 -11.044 1.00 73.19 163 SER A O 1
ATOM 1282 N N . ARG A 1 164 ? 15.550 -10.876 -9.238 1.00 79.06 164 ARG A N 1
ATOM 1283 C CA . ARG A 1 164 ? 16.178 -12.196 -9.192 1.00 79.06 164 ARG A CA 1
ATOM 1284 C C . ARG A 1 164 ? 15.591 -13.125 -10.247 1.00 79.06 164 ARG A C 1
ATOM 1286 O O . ARG A 1 164 ? 16.323 -13.923 -10.826 1.00 79.06 164 ARG A O 1
ATOM 1293 N N . LEU A 1 165 ? 14.291 -12.997 -10.492 1.00 76.38 165 LEU A N 1
ATOM 1294 C CA . LEU A 1 165 ? 13.547 -13.773 -11.479 1.00 76.38 165 LEU A CA 1
ATOM 1295 C C . LEU A 1 165 ? 13.594 -13.161 -12.887 1.00 76.38 165 LEU A C 1
ATOM 1297 O O . LEU A 1 165 ? 13.022 -13.732 -13.809 1.00 76.38 165 LEU A O 1
ATOM 1301 N N . LYS A 1 166 ? 14.307 -12.037 -13.061 1.00 69.75 166 LYS A N 1
ATOM 1302 C CA . LYS A 1 166 ? 14.395 -11.269 -14.314 1.00 69.75 166 LYS A CA 1
ATOM 1303 C C . LYS A 1 166 ? 13.015 -10.875 -14.857 1.00 69.75 166 LYS A C 1
ATOM 1305 O O . LYS A 1 166 ? 12.801 -10.882 -16.065 1.00 69.75 166 LYS A O 1
ATOM 1310 N N . TRP A 1 167 ? 12.090 -10.548 -13.958 1.00 70.38 167 TRP A N 1
ATOM 1311 C CA . TRP A 1 167 ? 10.803 -9.970 -14.327 1.00 70.38 167 TRP A CA 1
ATOM 1312 C C . TRP A 1 167 ? 11.007 -8.596 -14.958 1.00 70.38 167 TRP A C 1
ATOM 1314 O O . TRP A 1 167 ? 11.944 -7.873 -14.604 1.00 70.38 167 TRP A O 1
ATOM 1324 N N . ASP A 1 168 ? 10.122 -8.236 -15.882 1.00 64.56 168 ASP A N 1
ATOM 1325 C CA . ASP A 1 168 ? 10.059 -6.870 -16.380 1.00 64.56 168 ASP A CA 1
ATOM 1326 C C . ASP A 1 168 ? 9.622 -5.894 -15.262 1.00 64.56 168 ASP A C 1
ATOM 1328 O O . ASP A 1 168 ? 9.164 -6.286 -14.179 1.00 64.56 168 ASP A O 1
ATOM 1332 N N . GLY A 1 169 ? 9.821 -4.594 -15.497 1.00 61.31 169 GLY A N 1
ATOM 1333 C CA . GLY A 1 169 ? 9.568 -3.561 -14.493 1.00 61.31 169 GLY A CA 1
ATOM 1334 C C . GLY A 1 169 ? 8.091 -3.428 -14.162 1.00 61.31 169 GLY A C 1
ATOM 1335 O O . GLY A 1 169 ? 7.744 -2.962 -13.080 1.00 61.31 169 GLY A O 1
ATOM 1336 N N . PHE A 1 170 ? 7.232 -3.882 -15.069 1.00 64.75 170 PHE A N 1
ATOM 1337 C CA . PHE A 1 170 ? 5.798 -3.820 -14.922 1.00 64.75 170 PHE A CA 1
ATOM 1338 C C . PHE A 1 170 ? 5.256 -4.974 -14.070 1.00 64.75 170 PHE A C 1
ATOM 1340 O O . PHE A 1 170 ? 4.508 -4.714 -13.135 1.00 64.75 170 PHE A O 1
ATOM 1347 N N . ILE A 1 171 ? 5.676 -6.223 -14.295 1.00 70.69 171 ILE A N 1
ATOM 1348 C CA . ILE A 1 171 ? 5.361 -7.383 -13.444 1.00 70.69 171 ILE A CA 1
ATOM 1349 C C . ILE A 1 171 ? 5.872 -7.126 -12.030 1.00 70.69 171 ILE A C 1
ATOM 1351 O O . ILE A 1 171 ? 5.161 -7.360 -11.054 1.00 70.69 171 ILE A O 1
ATOM 1355 N N . SER A 1 172 ? 7.097 -6.609 -11.912 1.00 70.38 172 SER A N 1
ATOM 1356 C CA . SER A 1 172 ? 7.659 -6.237 -10.618 1.00 70.38 172 SER A CA 1
ATOM 1357 C C . SER A 1 172 ? 6.859 -5.122 -9.934 1.00 70.38 172 SER A C 1
ATOM 1359 O O . SER A 1 172 ? 6.668 -5.189 -8.721 1.00 70.38 172 SER A O 1
ATOM 1361 N N . GLY A 1 173 ? 6.403 -4.120 -10.693 1.00 70.56 173 GLY A N 1
ATOM 1362 C CA . GLY A 1 173 ? 5.543 -3.042 -10.203 1.00 70.56 173 GLY A CA 1
ATOM 1363 C C . GLY A 1 173 ? 4.179 -3.559 -9.755 1.00 70.56 173 GLY A C 1
ATOM 1364 O O . GLY A 1 173 ? 3.801 -3.339 -8.617 1.00 70.56 173 GLY A O 1
ATOM 1365 N N . THR A 1 174 ? 3.513 -4.353 -10.593 1.00 73.81 174 THR A N 1
ATOM 1366 C CA . THR A 1 174 ? 2.214 -4.990 -10.326 1.00 73.81 174 THR A CA 1
ATOM 1367 C C . THR A 1 174 ? 2.266 -5.856 -9.073 1.00 73.81 174 THR A C 1
ATOM 1369 O O . THR A 1 174 ? 1.414 -5.738 -8.198 1.00 73.81 174 THR A O 1
ATOM 1372 N N . MET A 1 175 ? 3.287 -6.709 -8.947 1.00 81.12 175 MET A N 1
ATOM 1373 C CA . MET A 1 175 ? 3.491 -7.505 -7.736 1.00 81.12 175 MET A CA 1
ATOM 1374 C C . MET A 1 175 ? 3.742 -6.618 -6.518 1.00 81.12 175 MET A C 1
ATOM 1376 O O . MET A 1 175 ? 3.219 -6.907 -5.445 1.00 81.12 175 MET A O 1
ATOM 1380 N N . GLY A 1 176 ? 4.506 -5.535 -6.684 1.00 80.75 176 GLY A N 1
ATOM 1381 C CA . GLY A 1 176 ? 4.682 -4.505 -5.664 1.00 80.75 176 GLY A CA 1
ATOM 1382 C C . GLY A 1 176 ? 3.351 -3.912 -5.209 1.00 80.75 176 GLY A C 1
ATOM 1383 O O . GLY A 1 176 ? 3.092 -3.926 -4.009 1.00 80.75 176 GLY A O 1
ATOM 1384 N N . SER A 1 177 ? 2.498 -3.493 -6.147 1.00 77.12 177 SER A N 1
ATOM 1385 C CA . SER A 1 177 ? 1.174 -2.921 -5.882 1.00 77.12 177 SER A CA 1
ATOM 1386 C C . SER A 1 177 ? 0.251 -3.911 -5.170 1.00 77.12 177 SER A C 1
ATOM 1388 O O . SER A 1 177 ? -0.348 -3.568 -4.155 1.00 77.12 177 SER A O 1
ATOM 1390 N N . ILE A 1 178 ? 0.188 -5.169 -5.626 1.00 83.12 178 ILE A N 1
ATOM 1391 C CA . ILE A 1 178 ? -0.595 -6.225 -4.958 1.00 83.12 178 ILE A CA 1
ATOM 1392 C C . ILE A 1 178 ? -0.105 -6.408 -3.522 1.00 83.12 178 ILE A C 1
ATOM 1394 O O . ILE A 1 178 ? -0.902 -6.434 -2.589 1.00 83.12 178 ILE A O 1
ATOM 1398 N N . LEU A 1 179 ? 1.208 -6.515 -3.324 1.00 88.06 179 LEU A N 1
ATOM 1399 C CA . LEU A 1 179 ? 1.777 -6.713 -1.996 1.00 88.06 179 LEU A CA 1
ATOM 1400 C C . LEU A 1 179 ? 1.565 -5.488 -1.097 1.00 88.06 179 LEU A C 1
ATOM 1402 O O . LEU A 1 179 ? 1.325 -5.667 0.094 1.00 88.06 179 LEU A O 1
ATOM 1406 N N . SER A 1 180 ? 1.575 -4.266 -1.636 1.00 84.94 180 SER A N 1
ATOM 1407 C CA . SER A 1 180 ? 1.280 -3.053 -0.864 1.00 84.94 180 SER A CA 1
ATOM 1408 C C . SER A 1 180 ? -0.188 -2.879 -0.474 1.00 84.94 180 SER A C 1
ATOM 1410 O O . SER A 1 180 ? -0.456 -2.028 0.362 1.00 84.94 180 SER A O 1
ATOM 1412 N N . THR A 1 181 ? -1.117 -3.700 -0.978 1.00 85.25 181 THR A N 1
ATOM 1413 C CA . THR A 1 181 ? -2.497 -3.752 -0.445 1.00 85.25 181 THR A CA 1
ATOM 1414 C C . THR A 1 181 ? -2.623 -4.576 0.844 1.00 85.25 181 THR A C 1
ATOM 1416 O O . THR A 1 181 ? -3.637 -4.512 1.540 1.00 85.25 181 THR A O 1
ATOM 1419 N N . LEU A 1 182 ? -1.596 -5.353 1.219 1.00 90.62 182 LEU A N 1
ATOM 1420 C CA . LEU A 1 182 ? -1.630 -6.168 2.440 1.00 90.62 182 LEU A CA 1
ATOM 1421 C C . LEU A 1 182 ? -1.833 -5.325 3.720 1.00 90.62 182 LEU A C 1
ATOM 1423 O O . LEU A 1 182 ? -2.680 -5.703 4.531 1.00 90.62 182 LEU A O 1
ATOM 1427 N N . PRO A 1 183 ? -1.122 -4.200 3.934 1.00 91.44 183 PRO A N 1
ATOM 1428 C CA . PRO A 1 183 ? -1.382 -3.295 5.054 1.00 91.44 183 PRO A CA 1
ATOM 1429 C C . PRO A 1 183 ? -2.836 -2.818 5.127 1.00 91.44 183 PRO A C 1
ATOM 1431 O O . PRO A 1 183 ? -3.415 -2.825 6.212 1.00 91.44 183 PRO A O 1
ATOM 1434 N N . GLU A 1 184 ? -3.448 -2.474 3.992 1.00 88.69 184 GLU A N 1
ATOM 1435 C CA . GLU A 1 184 ? -4.854 -2.056 3.926 1.00 88.69 184 GLU A CA 1
ATOM 1436 C C . GLU A 1 184 ? -5.787 -3.188 4.374 1.00 88.69 184 GLU A C 1
ATOM 1438 O O . GLU A 1 184 ? -6.656 -2.980 5.222 1.00 88.69 184 GLU A O 1
ATOM 1443 N N . PHE A 1 185 ? -5.567 -4.409 3.873 1.00 89.88 185 PHE A N 1
ATOM 1444 C CA . PHE A 1 185 ? -6.332 -5.590 4.282 1.00 89.88 185 PHE A CA 1
ATOM 1445 C C . PHE A 1 185 ? -6.243 -5.834 5.795 1.00 89.88 185 PHE A C 1
ATOM 1447 O O . PHE A 1 185 ? -7.250 -6.113 6.449 1.00 89.88 185 PHE A O 1
ATOM 1454 N N . VAL A 1 186 ? -5.045 -5.703 6.369 1.00 93.88 186 VAL A N 1
ATOM 1455 C CA . VAL A 1 186 ? -4.829 -5.883 7.810 1.00 93.88 186 VAL A CA 1
ATOM 1456 C C . VAL A 1 186 ? -5.533 -4.791 8.619 1.00 93.88 186 VAL A C 1
ATOM 1458 O O . VAL A 1 186 ? -6.178 -5.108 9.619 1.00 93.88 186 VAL A O 1
ATOM 1461 N N . VAL A 1 187 ? -5.481 -3.530 8.179 1.00 92.44 187 VAL A N 1
ATOM 1462 C CA . VAL A 1 187 ? -6.240 -2.433 8.803 1.00 92.44 187 VAL A CA 1
ATOM 1463 C C . VAL A 1 187 ? -7.736 -2.743 8.786 1.00 92.44 187 VAL A C 1
ATOM 1465 O O . VAL A 1 187 ? -8.375 -2.706 9.837 1.00 92.44 187 VAL A O 1
ATOM 1468 N N . VAL A 1 188 ? -8.292 -3.118 7.630 1.00 91.94 188 VAL A N 1
ATOM 1469 C CA . VAL A 1 188 ? -9.713 -3.478 7.507 1.00 91.94 188 VAL A CA 1
ATOM 1470 C C . VAL A 1 188 ? -10.064 -4.639 8.438 1.00 91.94 188 VAL A C 1
ATOM 1472 O O . VAL A 1 188 ? -11.089 -4.575 9.112 1.00 91.94 188 VAL A O 1
ATOM 1475 N N . TRP A 1 189 ? -9.209 -5.659 8.560 1.00 93.88 189 TRP A N 1
ATOM 1476 C CA . TRP A 1 189 ? -9.429 -6.759 9.503 1.00 93.88 189 TRP A CA 1
ATOM 1477 C C . TRP A 1 189 ? -9.546 -6.263 10.953 1.00 93.88 189 TRP A C 1
ATOM 1479 O O . TRP A 1 189 ? -10.489 -6.641 11.655 1.00 93.88 189 TRP A O 1
ATOM 1489 N N . PHE A 1 190 ? -8.647 -5.392 11.415 1.00 95.25 190 PHE A N 1
ATOM 1490 C CA . PHE A 1 190 ? -8.771 -4.816 12.757 1.00 95.25 190 PHE A CA 1
ATOM 1491 C C . PHE A 1 190 ? -10.038 -3.966 12.910 1.00 95.25 190 PHE A C 1
ATOM 1493 O O . PHE A 1 190 ? -10.726 -4.097 13.921 1.00 95.25 190 PHE A O 1
ATOM 1500 N N . LEU A 1 191 ? -10.420 -3.186 11.895 1.00 93.12 191 LEU A N 1
ATOM 1501 C CA . LEU A 1 191 ? -11.655 -2.397 11.934 1.00 93.12 191 LEU A CA 1
ATOM 1502 C C . LEU A 1 191 ? -12.920 -3.259 11.969 1.00 93.12 191 LEU A C 1
ATOM 1504 O O . LEU A 1 191 ? -13.866 -2.895 12.660 1.00 93.12 191 LEU A O 1
ATOM 1508 N N . VAL A 1 192 ? -12.944 -4.416 11.296 1.00 93.00 192 VAL A N 1
ATOM 1509 C CA . VAL A 1 192 ? -14.085 -5.353 11.352 1.00 93.00 192 VAL A CA 1
ATOM 1510 C C . VAL A 1 192 ? -14.333 -5.840 12.781 1.00 93.00 192 VAL A C 1
ATOM 1512 O O . VAL A 1 192 ? -15.487 -6.036 13.160 1.00 93.00 192 VAL A O 1
ATOM 1515 N N . LYS A 1 193 ? -13.272 -6.017 13.581 1.00 93.31 193 LYS A N 1
ATOM 1516 C CA . LYS A 1 193 ? -13.395 -6.404 14.996 1.00 93.31 193 LYS A CA 1
ATOM 1517 C C . LYS A 1 193 ? -13.965 -5.282 15.864 1.00 93.31 193 LYS A C 1
ATOM 1519 O O . LYS A 1 193 ? -14.625 -5.585 16.850 1.00 93.31 193 LYS A O 1
ATOM 1524 N N . VAL A 1 194 ? -13.704 -4.025 15.500 1.00 92.44 194 VAL A N 1
ATOM 1525 C CA . VAL A 1 194 ? -14.202 -2.842 16.216 1.00 92.44 194 VAL A CA 1
ATOM 1526 C C . VAL A 1 194 ? -15.656 -2.564 15.837 1.00 92.44 194 VAL A C 1
ATOM 1528 O O . VAL A 1 194 ? -16.540 -2.576 16.687 1.00 92.44 194 VAL A O 1
ATOM 1531 N N . ASP A 1 195 ? -15.919 -2.319 14.553 1.00 89.56 195 ASP A N 1
ATOM 1532 C CA . ASP A 1 195 ? -17.258 -2.067 14.028 1.00 89.56 195 ASP A CA 1
ATOM 1533 C C . ASP A 1 195 ? -17.314 -2.400 12.520 1.00 89.56 195 ASP A C 1
ATOM 1535 O O . ASP A 1 195 ? -16.654 -1.739 11.709 1.00 89.56 195 ASP A O 1
ATOM 1539 N N . PRO A 1 196 ? -18.129 -3.387 12.097 1.00 87.94 196 PRO A N 1
ATOM 1540 C CA . PRO A 1 196 ? -18.217 -3.784 10.691 1.00 87.94 196 PRO A CA 1
ATOM 1541 C C . PRO A 1 196 ? -18.669 -2.665 9.744 1.00 87.94 196 PRO A C 1
ATOM 1543 O O . PRO A 1 196 ? -18.247 -2.639 8.588 1.00 87.94 196 PRO A O 1
ATOM 1546 N N . LEU A 1 197 ? -19.507 -1.728 10.207 1.00 85.19 197 LEU A N 1
ATOM 1547 C CA . LEU A 1 197 ? -19.936 -0.601 9.373 1.00 85.19 197 LEU A CA 1
ATOM 1548 C C . LEU A 1 197 ? -18.771 0.358 9.127 1.00 85.19 197 LEU A C 1
ATOM 1550 O O . LEU A 1 197 ? -18.603 0.815 8.000 1.00 85.19 197 LEU A O 1
ATOM 1554 N N . MET A 1 198 ? -17.944 0.621 10.141 1.00 87.25 198 MET A N 1
ATOM 1555 C CA . MET A 1 198 ? -16.726 1.414 9.985 1.00 87.25 198 MET A CA 1
ATOM 1556 C C . MET A 1 198 ? -15.777 0.777 8.968 1.00 87.25 198 MET A C 1
ATOM 1558 O O . MET A 1 198 ? -15.286 1.466 8.080 1.00 87.25 198 MET A O 1
ATOM 1562 N N . ALA A 1 199 ? -15.563 -0.539 9.039 1.00 89.19 199 ALA A N 1
ATOM 1563 C CA . ALA A 1 199 ? -14.723 -1.246 8.075 1.00 89.19 199 ALA A CA 1
ATOM 1564 C C . ALA A 1 199 ? -15.232 -1.097 6.629 1.00 89.19 199 ALA A C 1
ATOM 1566 O O . ALA A 1 199 ? -14.438 -0.844 5.718 1.00 89.19 199 ALA A O 1
ATOM 1567 N N . ILE A 1 200 ? -16.551 -1.192 6.418 1.00 85.06 200 ILE A N 1
ATOM 1568 C CA . ILE A 1 200 ? -17.180 -0.983 5.103 1.00 85.06 200 ILE A CA 1
ATOM 1569 C C . ILE A 1 200 ? -17.003 0.466 4.636 1.00 85.06 200 ILE A C 1
ATOM 1571 O O . ILE A 1 200 ? -16.573 0.685 3.504 1.00 85.06 200 ILE A O 1
ATOM 1575 N N . ILE A 1 201 ? -17.302 1.453 5.489 1.00 86.56 201 ILE A N 1
ATOM 1576 C CA . ILE A 1 201 ? -17.172 2.875 5.136 1.00 86.56 201 ILE A CA 1
ATOM 1577 C C . ILE A 1 201 ? -15.716 3.197 4.795 1.00 86.56 201 ILE A C 1
ATOM 1579 O O . ILE A 1 201 ? -15.462 3.786 3.748 1.00 86.56 201 ILE A O 1
ATOM 1583 N N . THR A 1 202 ? -14.762 2.769 5.624 1.00 88.62 202 THR A N 1
ATOM 1584 C CA . THR A 1 202 ? -13.331 2.960 5.369 1.00 88.62 202 THR A CA 1
ATOM 1585 C C . THR A 1 202 ? -12.926 2.328 4.041 1.00 88.62 202 THR A C 1
ATOM 1587 O O . THR A 1 202 ? -12.301 3.002 3.234 1.00 88.62 202 THR A O 1
ATOM 1590 N N . SER A 1 203 ? -13.357 1.095 3.751 1.00 86.62 203 SER A N 1
ATOM 1591 C CA . SER A 1 203 ? -13.052 0.426 2.475 1.00 86.62 203 SER A CA 1
ATOM 1592 C C . SER A 1 203 ? -13.594 1.200 1.265 1.00 86.62 203 SER A C 1
ATOM 1594 O O . SER A 1 203 ? -12.882 1.385 0.280 1.00 86.62 203 SER A O 1
ATOM 1596 N N . ILE A 1 204 ? -14.833 1.700 1.339 1.00 84.00 204 ILE A N 1
ATOM 1597 C CA . ILE A 1 204 ? -15.444 2.509 0.269 1.00 84.00 204 ILE A CA 1
ATOM 1598 C C . ILE A 1 204 ? -14.677 3.821 0.072 1.00 84.00 204 ILE A C 1
ATOM 1600 O O . ILE A 1 204 ? -14.393 4.203 -1.064 1.00 84.00 204 ILE A O 1
ATOM 1604 N N . VAL A 1 205 ? -14.332 4.513 1.160 1.00 85.62 205 VAL A N 1
ATOM 1605 C CA . VAL A 1 205 ? -13.593 5.780 1.081 1.00 85.62 205 VAL A CA 1
ATOM 1606 C C . VAL A 1 205 ? -12.168 5.551 0.570 1.00 85.62 205 VAL A C 1
ATOM 1608 O O . VAL A 1 205 ? -11.689 6.366 -0.213 1.00 85.62 205 VAL A O 1
ATOM 1611 N N . THR A 1 206 ? -11.514 4.437 0.908 1.00 84.31 206 THR A N 1
ATOM 1612 C CA . THR A 1 206 ? -10.213 4.065 0.328 1.00 84.31 206 THR A CA 1
ATOM 1613 C C . THR A 1 206 ? -10.323 3.823 -1.178 1.00 84.31 206 THR A C 1
ATOM 1615 O O . THR A 1 206 ? -9.553 4.402 -1.939 1.00 84.31 206 THR A O 1
ATOM 1618 N N . ILE A 1 207 ? -11.326 3.064 -1.643 1.00 82.56 207 ILE A N 1
ATOM 1619 C CA . ILE A 1 207 ? -11.578 2.872 -3.086 1.00 82.56 207 ILE A CA 1
ATOM 1620 C C . ILE A 1 207 ? -11.770 4.223 -3.788 1.00 82.56 207 ILE A C 1
ATOM 1622 O O . ILE A 1 207 ? -11.202 4.461 -4.859 1.00 82.56 207 ILE A O 1
ATOM 1626 N N . PHE A 1 208 ? -12.548 5.123 -3.181 1.00 83.81 208 PHE A N 1
ATOM 1627 C CA . PHE A 1 208 ? -12.756 6.470 -3.702 1.00 83.81 208 PHE A CA 1
ATOM 1628 C C . PHE A 1 208 ? -11.454 7.280 -3.742 1.00 83.81 208 PHE A C 1
ATOM 1630 O O . PHE A 1 208 ? -11.143 7.863 -4.779 1.00 83.81 208 PHE A O 1
ATOM 1637 N N . ASN A 1 209 ? -10.670 7.284 -2.661 1.00 82.81 209 ASN A N 1
ATOM 1638 C CA . ASN A 1 209 ? -9.395 7.999 -2.578 1.00 82.81 209 ASN A CA 1
ATOM 1639 C C . ASN A 1 209 ? -8.393 7.493 -3.621 1.00 82.81 209 ASN A C 1
ATOM 1641 O O . ASN A 1 209 ? -7.772 8.312 -4.296 1.00 82.81 209 ASN A O 1
ATOM 1645 N N . ASN A 1 210 ? -8.298 6.177 -3.820 1.00 79.75 210 ASN A N 1
ATOM 1646 C CA . ASN A 1 210 ? -7.412 5.576 -4.820 1.00 79.75 210 ASN A CA 1
ATOM 1647 C C . ASN A 1 210 ? -7.863 5.948 -6.243 1.00 79.75 210 ASN A C 1
ATOM 1649 O O . ASN A 1 210 ? -7.052 6.351 -7.079 1.00 79.75 210 ASN A O 1
ATOM 1653 N N . SER A 1 211 ? -9.175 5.919 -6.497 1.00 79.75 211 SER A N 1
ATOM 1654 C CA . SER A 1 211 ? -9.758 6.346 -7.778 1.00 79.75 211 SER A CA 1
ATOM 1655 C C . SER A 1 211 ? -9.537 7.838 -8.047 1.00 79.75 211 SER A C 1
ATOM 1657 O O . SER A 1 211 ? -9.281 8.237 -9.186 1.00 79.75 211 SER A O 1
ATOM 1659 N N . LEU A 1 212 ? -9.612 8.674 -7.008 1.00 82.50 212 LEU A N 1
ATOM 1660 C CA . LEU A 1 212 ? -9.365 10.111 -7.090 1.00 82.50 212 LEU A CA 1
ATOM 1661 C C . LEU A 1 212 ? -7.886 10.391 -7.359 1.00 82.50 212 LEU A C 1
ATOM 1663 O O . LEU A 1 212 ? -7.588 11.169 -8.264 1.00 82.50 212 LEU A O 1
ATOM 1667 N N . ALA A 1 213 ? -6.973 9.731 -6.641 1.00 80.62 213 ALA A N 1
ATOM 1668 C CA . ALA A 1 213 ? -5.532 9.846 -6.853 1.00 80.62 213 ALA A CA 1
ATOM 1669 C C . ALA A 1 213 ? -5.155 9.502 -8.299 1.00 80.62 213 ALA A C 1
ATOM 1671 O O . ALA A 1 213 ? -4.485 10.297 -8.965 1.00 80.62 213 ALA A O 1
ATOM 1672 N N . TYR A 1 214 ? -5.666 8.377 -8.812 1.00 78.88 214 TYR A N 1
ATOM 1673 C CA . TYR A 1 214 ? -5.499 7.988 -10.210 1.00 78.88 214 TYR A CA 1
ATOM 1674 C C . TYR A 1 214 ? -6.079 9.034 -11.169 1.00 78.88 214 TYR A C 1
ATOM 1676 O O . TYR A 1 214 ? -5.379 9.490 -12.068 1.00 78.88 214 TYR A O 1
ATOM 1684 N N . SER A 1 215 ? -7.331 9.459 -10.968 1.00 80.00 215 SER A N 1
ATOM 1685 C CA . SER A 1 215 ? -8.010 10.409 -11.865 1.00 80.00 215 SER A CA 1
ATOM 1686 C C . SER A 1 215 ? -7.296 11.759 -11.920 1.00 80.00 215 SER A C 1
ATOM 1688 O O . SER A 1 215 ? -7.102 12.328 -12.996 1.00 80.00 215 SER A O 1
ATOM 1690 N N . PHE A 1 216 ? -6.868 12.260 -10.760 1.00 82.88 216 PHE A N 1
ATOM 1691 C CA . PHE A 1 216 ? -6.114 13.500 -10.649 1.00 82.88 216 PHE A CA 1
ATOM 1692 C C . PHE A 1 216 ? -4.755 13.369 -11.335 1.00 82.88 216 PHE A C 1
ATOM 1694 O O . PHE A 1 216 ? -4.390 14.227 -12.132 1.00 82.88 216 PHE A O 1
ATOM 1701 N N . TYR A 1 217 ? -4.025 12.279 -11.092 1.00 81.75 217 TYR A N 1
ATOM 1702 C CA . TYR A 1 217 ? -2.730 12.051 -11.726 1.00 81.75 217 TYR A CA 1
ATOM 1703 C C . TYR A 1 217 ? -2.841 11.875 -13.250 1.00 81.75 217 TYR A C 1
ATOM 1705 O O . TYR A 1 217 ? -2.085 12.498 -13.998 1.00 81.75 217 TYR A O 1
ATOM 1713 N N . ALA A 1 218 ? -3.825 11.103 -13.720 1.00 77.69 218 ALA A N 1
ATOM 1714 C CA . ALA A 1 218 ? -4.092 10.872 -15.137 1.00 77.69 218 ALA A CA 1
ATOM 1715 C C . ALA A 1 218 ? -4.408 12.174 -15.890 1.00 77.69 218 ALA A C 1
ATOM 1717 O O . ALA A 1 218 ? -3.971 12.347 -17.027 1.00 77.69 218 ALA A O 1
ATOM 1718 N N . PHE A 1 219 ? -5.096 13.123 -15.245 1.00 79.88 219 PHE A N 1
ATOM 1719 C CA . PHE A 1 219 ? -5.400 14.434 -15.824 1.00 79.88 219 PHE A CA 1
ATOM 1720 C C . PHE A 1 219 ? -4.143 15.252 -16.174 1.00 79.88 219 PHE A C 1
ATOM 1722 O O . PHE A 1 219 ? -4.154 16.013 -17.144 1.00 79.88 219 PHE A O 1
ATOM 1729 N N . PHE A 1 220 ? -3.053 15.083 -15.420 1.00 80.38 220 PHE A N 1
ATOM 1730 C CA . PHE A 1 220 ? -1.785 15.789 -15.643 1.00 80.38 220 PHE A CA 1
ATOM 1731 C C . PHE A 1 220 ? -0.785 15.015 -16.508 1.00 80.38 220 PHE A C 1
ATOM 1733 O O . PHE A 1 220 ? 0.341 15.487 -16.705 1.00 80.38 220 PHE A O 1
ATOM 1740 N N . LEU A 1 221 ? -1.159 13.850 -17.048 1.00 76.31 221 LEU A N 1
ATOM 1741 C CA . LEU A 1 221 ? -0.285 13.130 -17.966 1.00 76.31 221 LEU A CA 1
ATOM 1742 C C . LEU A 1 221 ? -0.034 13.956 -19.239 1.00 76.31 221 LEU A C 1
ATOM 1744 O O . LEU A 1 221 ? -0.940 14.628 -19.745 1.00 76.31 221 LEU A O 1
ATOM 1748 N N . PRO A 1 222 ? 1.193 13.908 -19.790 1.00 72.56 222 PRO A N 1
ATOM 1749 C CA . PRO A 1 222 ? 1.473 14.532 -21.070 1.00 72.56 222 PRO A CA 1
ATOM 1750 C C . PRO A 1 222 ? 0.575 13.919 -22.150 1.00 72.56 222 PRO A C 1
ATOM 1752 O O . PRO A 1 222 ? 0.350 12.708 -22.193 1.00 72.56 222 PRO A O 1
ATOM 1755 N N . LYS A 1 223 ? 0.051 14.783 -23.019 1.00 76.12 223 LYS A N 1
ATOM 1756 C CA . LYS A 1 223 ? -0.721 14.364 -24.186 1.00 76.12 223 LYS A CA 1
ATOM 1757 C C . LYS A 1 223 ? 0.230 14.029 -25.326 1.00 76.12 223 LYS A C 1
ATOM 1759 O O . LYS A 1 223 ? 1.207 14.745 -25.560 1.00 76.12 223 LYS A O 1
ATOM 1764 N N . ASP A 1 224 ? -0.068 12.952 -26.031 1.00 69.06 224 ASP A N 1
ATOM 1765 C CA . ASP A 1 224 ? 0.605 12.587 -27.261 1.00 69.06 224 ASP A CA 1
ATOM 1766 C C . ASP A 1 224 ? 0.237 13.567 -28.397 1.00 69.06 224 ASP A C 1
ATOM 1768 O O . ASP A 1 224 ? -0.569 14.491 -28.247 1.00 69.06 224 ASP A O 1
ATOM 1772 N N . LYS A 1 225 ? 0.820 13.359 -29.581 1.00 66.19 225 LYS A N 1
ATOM 1773 C CA . LYS A 1 225 ? 0.554 14.204 -30.758 1.00 66.19 225 LYS A CA 1
ATOM 1774 C C . LYS A 1 225 ? -0.887 14.104 -31.278 1.00 66.19 225 LYS A C 1
ATOM 1776 O O . LYS A 1 225 ? -1.281 14.958 -32.067 1.00 66.19 225 LYS A O 1
ATOM 1781 N N . SER A 1 226 ? -1.645 13.084 -30.873 1.00 66.62 226 SER A N 1
ATOM 1782 C CA . SER A 1 226 ? -3.060 12.917 -31.214 1.00 66.62 226 SER A CA 1
ATOM 1783 C C . SER A 1 226 ? -4.004 13.530 -30.168 1.00 66.62 226 SER A C 1
ATOM 1785 O O . SER A 1 226 ? -5.214 13.565 -30.380 1.00 66.62 226 SER A O 1
ATOM 1787 N N . GLY A 1 227 ? -3.462 14.076 -29.072 1.00 64.25 227 GLY A N 1
ATOM 1788 C CA . GLY A 1 227 ? -4.230 14.662 -27.973 1.00 64.25 227 GLY A CA 1
ATOM 1789 C C . GLY A 1 227 ? -4.721 13.641 -26.942 1.00 64.25 227 GLY A C 1
ATOM 1790 O O . GLY A 1 227 ? -5.420 14.030 -26.002 1.00 64.25 227 GLY A O 1
ATOM 1791 N N . THR A 1 228 ? -4.347 12.369 -27.088 1.00 65.50 228 THR A N 1
ATOM 1792 C CA . THR A 1 228 ? -4.612 11.297 -26.121 1.00 65.50 228 THR A CA 1
ATOM 1793 C C . THR A 1 228 ? -3.545 11.291 -25.028 1.00 65.50 228 THR A C 1
ATOM 1795 O O . THR A 1 228 ? -2.401 11.677 -25.253 1.00 65.50 228 THR A O 1
ATOM 1798 N N . PHE A 1 229 ? -3.904 10.914 -23.803 1.00 67.94 229 PHE A N 1
ATOM 1799 C CA . PHE A 1 229 ? -2.927 10.821 -22.717 1.00 67.94 229 PHE A CA 1
ATOM 1800 C C . PHE A 1 229 ? -1.929 9.687 -22.993 1.00 67.94 229 PHE A C 1
ATOM 1802 O O . PHE A 1 229 ? -2.340 8.617 -23.441 1.00 67.94 229 PHE A O 1
ATOM 1809 N N . GLU A 1 230 ? -0.636 9.898 -22.708 1.00 65.06 230 GLU A N 1
ATOM 1810 C CA . GLU A 1 230 ? 0.396 8.847 -22.784 1.00 65.06 230 GLU A CA 1
ATOM 1811 C C . GLU A 1 230 ? 0.180 7.785 -21.682 1.00 65.06 230 GLU A C 1
ATOM 1813 O O . GLU A 1 230 ? 0.916 7.721 -20.696 1.00 65.06 230 GLU A O 1
ATOM 1818 N N . MET A 1 231 ? -0.852 6.952 -21.832 1.00 66.56 231 MET A N 1
ATOM 1819 C CA . MET A 1 231 ? -1.092 5.779 -20.992 1.00 66.56 231 MET A CA 1
ATOM 1820 C C . MET A 1 231 ? -0.465 4.526 -21.622 1.00 66.56 231 MET A C 1
ATOM 1822 O O . MET A 1 231 ? -0.460 4.396 -22.850 1.00 66.56 231 MET A O 1
ATOM 1826 N N . PRO A 1 232 ? 0.045 3.578 -20.815 1.00 63.81 232 PRO A N 1
ATOM 1827 C CA . PRO A 1 232 ? 0.428 2.260 -21.315 1.00 63.81 232 PRO A CA 1
ATOM 1828 C C . PRO A 1 232 ? -0.769 1.586 -22.004 1.00 63.81 232 PRO A C 1
ATOM 1830 O O . PRO A 1 232 ? -1.844 1.499 -21.406 1.00 63.81 232 PRO A O 1
ATOM 1833 N N . LYS A 1 233 ? -0.608 1.095 -23.241 1.00 65.12 233 LYS A N 1
ATOM 1834 C CA . LYS A 1 233 ? -1.716 0.492 -24.009 1.00 65.12 233 LYS A CA 1
ATOM 1835 C C . LYS A 1 233 ? -2.340 -0.682 -23.285 1.00 65.12 233 LYS A C 1
ATOM 1837 O O . LYS A 1 233 ? -3.538 -0.904 -23.369 1.00 65.12 233 LYS A O 1
ATOM 1842 N N . SER A 1 234 ? -1.526 -1.440 -22.586 1.00 63.12 234 SER A N 1
ATOM 1843 C CA . SER A 1 234 ? -1.951 -2.621 -21.852 1.00 63.12 234 SER A CA 1
ATOM 1844 C C . SER A 1 234 ? -2.737 -2.269 -20.582 1.00 63.12 234 SER A C 1
ATOM 1846 O O . SER A 1 234 ? -3.660 -3.005 -20.250 1.00 63.12 234 SER A O 1
ATOM 1848 N N . LEU A 1 235 ? -2.525 -1.092 -19.976 1.00 65.19 235 LEU A N 1
ATOM 1849 C CA . LEU A 1 235 ? -3.460 -0.530 -18.990 1.00 65.19 235 LEU A CA 1
ATOM 1850 C C . LEU A 1 235 ? -4.773 -0.095 -19.657 1.00 65.19 235 LEU A C 1
ATOM 1852 O O . LEU A 1 235 ? -5.842 -0.312 -19.102 1.00 65.19 235 LEU A O 1
ATOM 1856 N N . THR A 1 236 ? -4.727 0.474 -20.863 1.00 69.12 236 THR A N 1
ATOM 1857 C CA . THR A 1 236 ? -5.946 0.852 -21.602 1.00 69.12 236 THR A CA 1
ATOM 1858 C C . THR A 1 236 ? -6.772 -0.370 -22.025 1.00 69.12 236 THR A C 1
ATOM 1860 O O . THR A 1 236 ? -7.995 -0.340 -21.925 1.00 69.12 236 THR A O 1
ATOM 1863 N N . ILE A 1 237 ? -6.119 -1.450 -22.461 1.00 66.31 237 ILE A N 1
ATOM 1864 C CA . ILE A 1 237 ? -6.765 -2.685 -22.931 1.00 66.31 237 ILE A CA 1
ATOM 1865 C C . ILE A 1 237 ? -7.244 -3.531 -21.746 1.00 66.31 237 ILE A C 1
ATOM 1867 O O . ILE A 1 237 ? -8.433 -3.824 -21.653 1.00 66.31 237 ILE A O 1
ATOM 1871 N N . ALA A 1 238 ? -6.351 -3.883 -20.810 1.00 64.19 238 ALA A N 1
ATOM 1872 C CA . ALA A 1 238 ? -6.720 -4.695 -19.647 1.00 64.19 238 ALA A CA 1
ATOM 1873 C C . ALA A 1 238 ? -7.627 -3.919 -18.682 1.00 64.19 238 ALA A C 1
ATOM 1875 O O . ALA A 1 238 ? -8.573 -4.480 -18.131 1.00 64.19 238 ALA A O 1
ATOM 1876 N N . GLY A 1 239 ? -7.362 -2.622 -18.502 1.00 64.69 239 GLY A N 1
ATOM 1877 C CA . GLY A 1 239 ? -8.191 -1.741 -17.690 1.00 64.69 239 GLY A CA 1
ATOM 1878 C C . GLY A 1 239 ? -9.557 -1.501 -18.320 1.00 64.69 239 GLY A C 1
ATOM 1879 O O . GLY A 1 239 ? -10.547 -1.584 -17.614 1.00 64.69 239 GLY A O 1
ATOM 1880 N N . GLY A 1 240 ? -9.660 -1.284 -19.634 1.00 68.06 240 GLY A N 1
ATOM 1881 C CA . GLY A 1 240 ? -10.943 -1.002 -20.285 1.00 68.06 240 GLY A CA 1
ATOM 1882 C C . GLY A 1 240 ? -12.002 -2.074 -20.018 1.00 68.06 240 GLY A C 1
ATOM 1883 O O . GLY A 1 240 ? -13.037 -1.791 -19.426 1.00 68.06 240 GLY A O 1
ATOM 1884 N N . GLU A 1 241 ? -11.744 -3.321 -20.402 1.00 68.00 241 GLU A N 1
ATOM 1885 C CA . GLU A 1 241 ? -12.765 -4.378 -20.341 1.00 68.00 241 GLU A CA 1
ATOM 1886 C C . GLU A 1 241 ? -13.031 -4.868 -18.910 1.00 68.00 241 GLU A C 1
ATOM 1888 O O . GLU A 1 241 ? -14.178 -5.108 -18.521 1.00 68.00 241 GLU A O 1
ATOM 1893 N N . ILE A 1 242 ? -11.982 -4.980 -18.094 1.00 67.50 242 ILE A N 1
ATOM 1894 C CA . ILE A 1 242 ? -12.088 -5.597 -16.770 1.00 67.50 242 ILE A CA 1
ATOM 1895 C C . ILE A 1 242 ? -12.534 -4.583 -15.711 1.00 67.50 242 ILE A C 1
ATOM 1897 O O . ILE A 1 242 ? -13.332 -4.927 -14.834 1.00 67.50 242 ILE A O 1
ATOM 1901 N N . LEU A 1 243 ? -12.121 -3.314 -15.824 1.00 69.56 243 LEU A N 1
ATOM 1902 C CA . LEU A 1 243 ? -12.641 -2.245 -14.967 1.00 69.56 243 LEU A CA 1
ATOM 1903 C C . LEU A 1 243 ? -14.122 -1.985 -15.263 1.00 69.56 243 LEU A C 1
ATOM 1905 O O . LEU A 1 243 ? -14.870 -1.703 -14.329 1.00 69.56 243 LEU A O 1
ATOM 1909 N N . ILE A 1 244 ? -14.575 -2.136 -16.516 1.00 71.38 244 ILE A N 1
ATOM 1910 C CA . ILE A 1 244 ? -16.008 -2.088 -16.851 1.00 71.38 244 ILE A CA 1
ATOM 1911 C C . ILE A 1 244 ? -16.761 -3.210 -16.128 1.00 71.38 244 ILE A C 1
ATOM 1913 O O . ILE A 1 244 ? -17.772 -2.931 -15.485 1.00 71.38 244 ILE A O 1
ATOM 1917 N N . ALA A 1 245 ? -16.266 -4.452 -16.162 1.00 71.44 245 ALA A N 1
ATOM 1918 C CA . ALA A 1 245 ? -16.907 -5.577 -15.474 1.00 71.44 245 ALA A CA 1
ATOM 1919 C C . ALA A 1 245 ? -16.955 -5.389 -13.943 1.00 71.44 245 ALA A C 1
ATOM 1921 O O . ALA A 1 245 ? -17.999 -5.597 -13.314 1.00 71.44 245 ALA A O 1
ATOM 1922 N N . GLY A 1 246 ? -15.850 -4.939 -13.338 1.00 72.38 246 GLY A N 1
ATOM 1923 C CA . GLY A 1 246 ? -15.786 -4.628 -11.907 1.00 72.38 246 GLY A CA 1
ATOM 1924 C C . GLY A 1 246 ? -16.710 -3.470 -11.511 1.00 72.38 246 GLY A C 1
ATOM 1925 O O . GLY A 1 246 ? -17.492 -3.598 -10.569 1.00 72.38 246 GLY A O 1
ATOM 1926 N N . SER A 1 247 ? -16.689 -2.374 -12.275 1.00 74.25 247 SER A N 1
ATOM 1927 C CA . SER A 1 247 ? -17.532 -1.191 -12.039 1.00 74.25 247 SER A CA 1
ATOM 1928 C C . SER A 1 247 ? -19.014 -1.503 -12.217 1.00 74.25 247 SER A C 1
ATOM 1930 O O . SER A 1 247 ? -19.832 -1.060 -11.414 1.00 74.25 247 SER A O 1
A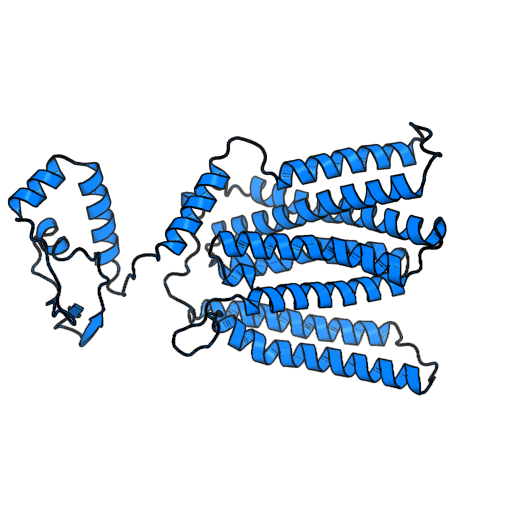TOM 1932 N N . ALA A 1 248 ? -19.373 -2.307 -13.222 1.00 75.44 248 ALA A N 1
ATOM 1933 C CA . ALA A 1 248 ? -20.741 -2.773 -13.421 1.00 75.44 248 ALA A CA 1
ATOM 1934 C C . ALA A 1 248 ? -21.212 -3.628 -12.237 1.00 75.44 248 ALA A C 1
ATOM 1936 O O . ALA A 1 248 ? -22.307 -3.409 -11.726 1.00 75.44 248 ALA A O 1
ATOM 1937 N N . THR A 1 249 ? -20.370 -4.544 -11.747 1.00 76.00 249 THR A N 1
ATOM 1938 C CA . THR A 1 249 ? -20.686 -5.373 -10.572 1.00 76.00 249 THR A CA 1
ATOM 1939 C C . THR A 1 249 ? -20.896 -4.508 -9.327 1.00 76.00 249 THR A C 1
ATOM 1941 O O . THR A 1 249 ? -21.906 -4.655 -8.639 1.00 76.00 249 THR A O 1
ATOM 1944 N N . ALA A 1 250 ? -19.994 -3.558 -9.066 1.00 78.25 250 ALA A N 1
ATOM 1945 C CA . ALA A 1 250 ? -20.108 -2.631 -7.941 1.00 78.25 250 ALA A CA 1
ATOM 1946 C C . ALA A 1 250 ? -21.361 -1.744 -8.042 1.00 78.25 250 ALA A C 1
ATOM 1948 O O . ALA A 1 250 ? -22.063 -1.555 -7.049 1.00 78.25 250 ALA A O 1
ATOM 1949 N N . LEU A 1 251 ? -21.680 -1.248 -9.242 1.00 81.94 251 LEU A N 1
ATOM 1950 C CA . LEU A 1 251 ? -22.879 -0.452 -9.498 1.00 81.94 251 LEU A CA 1
ATOM 1951 C C . LEU A 1 251 ? -24.155 -1.267 -9.267 1.00 81.94 251 LEU A C 1
ATOM 1953 O O . LEU A 1 251 ? -25.071 -0.775 -8.616 1.00 81.94 251 LEU A O 1
ATOM 1957 N N . ILE A 1 252 ? -24.214 -2.508 -9.758 1.00 80.88 252 ILE A N 1
ATOM 1958 C CA . ILE A 1 252 ? -25.361 -3.403 -9.550 1.00 80.88 252 ILE A CA 1
ATOM 1959 C C . ILE A 1 252 ? -25.566 -3.654 -8.055 1.00 80.88 252 ILE A C 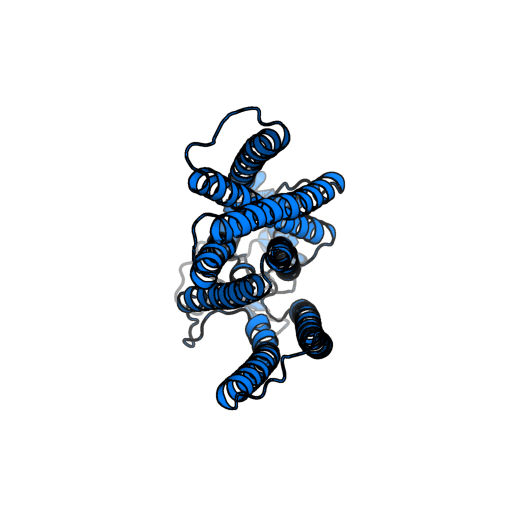1
ATOM 1961 O O . ILE A 1 252 ? -26.675 -3.471 -7.557 1.00 80.88 252 ILE A O 1
ATOM 1965 N N . VAL A 1 253 ? -24.504 -4.006 -7.323 1.00 80.44 253 VAL A N 1
ATOM 1966 C CA . VAL A 1 253 ? -24.577 -4.209 -5.867 1.00 80.44 253 VAL A CA 1
ATOM 1967 C C . VAL A 1 253 ? -25.028 -2.926 -5.163 1.00 80.44 253 VAL A C 1
ATOM 1969 O O . VAL A 1 253 ? -25.924 -2.973 -4.320 1.00 80.44 253 VAL A O 1
ATOM 1972 N N . GLY A 1 254 ? -24.478 -1.769 -5.542 1.00 81.31 254 GLY A N 1
ATOM 1973 C CA . GLY A 1 254 ? -24.869 -0.469 -4.995 1.00 81.31 254 GLY A CA 1
ATOM 1974 C C . GLY A 1 254 ? -26.340 -0.121 -5.250 1.00 81.31 254 GLY A C 1
ATOM 1975 O O . GLY A 1 254 ? -27.031 0.340 -4.341 1.00 81.31 254 GLY A O 1
ATOM 1976 N N . LEU A 1 255 ? -26.851 -0.391 -6.453 1.00 82.06 255 LEU A N 1
ATOM 1977 C CA . LEU A 1 255 ? -28.258 -0.184 -6.803 1.00 82.06 255 LEU A CA 1
ATOM 1978 C C . LEU A 1 255 ? -29.182 -1.134 -6.035 1.00 82.06 255 LEU A C 1
ATOM 1980 O O . LEU A 1 255 ? -30.220 -0.695 -5.544 1.00 82.06 255 LEU A O 1
ATOM 1984 N N . VAL A 1 256 ? -28.803 -2.405 -5.878 1.00 80.19 256 VAL A N 1
ATOM 1985 C CA . VAL A 1 256 ? -29.557 -3.374 -5.065 1.00 80.19 256 VAL A CA 1
ATOM 1986 C C . VAL A 1 256 ? -29.645 -2.895 -3.615 1.00 80.19 256 VAL A C 1
ATOM 1988 O O . VAL A 1 256 ? -30.743 -2.833 -3.060 1.00 80.19 256 VAL A O 1
ATOM 1991 N N . LEU A 1 257 ? -28.523 -2.466 -3.031 1.00 80.00 257 LEU A N 1
ATOM 1992 C CA . LEU A 1 257 ? -28.484 -1.900 -1.680 1.00 80.00 257 LEU A CA 1
ATOM 1993 C C . LEU A 1 257 ? -29.375 -0.656 -1.542 1.00 80.00 257 LEU A C 1
ATOM 1995 O O . LEU A 1 257 ? -30.101 -0.522 -0.555 1.00 80.00 257 LEU A O 1
ATOM 1999 N N . LEU A 1 258 ? -29.366 0.231 -2.539 1.00 82.44 258 LEU A N 1
ATOM 2000 C CA . LEU A 1 258 ? -30.211 1.426 -2.559 1.00 82.44 258 LEU A CA 1
ATOM 2001 C C . LEU A 1 258 ? -31.702 1.069 -2.629 1.00 82.44 258 LEU A C 1
ATOM 2003 O O . LEU A 1 258 ? -32.509 1.635 -1.891 1.00 82.44 258 LEU A O 1
ATOM 2007 N N . VAL A 1 259 ? -32.079 0.114 -3.482 1.00 83.38 259 VAL A N 1
ATOM 2008 C CA . VAL A 1 259 ? -33.466 -0.358 -3.592 1.00 83.38 259 VAL A CA 1
ATOM 2009 C C . VAL A 1 259 ? -33.917 -0.997 -2.282 1.00 83.38 259 VAL A C 1
ATOM 2011 O O . VAL A 1 259 ? -35.008 -0.682 -1.806 1.00 83.38 259 VAL A O 1
ATOM 2014 N N . MET A 1 260 ? -33.086 -1.830 -1.651 1.00 79.81 260 MET A N 1
ATOM 2015 C CA . MET A 1 260 ? -33.379 -2.419 -0.337 1.00 79.81 260 MET A CA 1
ATOM 2016 C C . MET A 1 260 ? -33.584 -1.340 0.735 1.00 79.81 260 MET A C 1
ATOM 2018 O O . MET A 1 260 ? -34.527 -1.421 1.525 1.00 79.81 260 MET A O 1
ATOM 2022 N N . TYR A 1 261 ? -32.756 -0.291 0.716 1.00 81.69 261 TYR A N 1
ATOM 2023 C CA . TYR A 1 261 ? -32.889 0.853 1.617 1.00 81.69 261 TYR A CA 1
ATOM 2024 C C . TYR A 1 261 ? -34.213 1.609 1.408 1.00 81.69 261 TYR A C 1
ATOM 2026 O O . TYR A 1 261 ? -34.940 1.858 2.371 1.00 81.69 261 TYR A O 1
ATOM 2034 N N . ILE A 1 262 ? -34.568 1.926 0.157 1.00 87.31 262 ILE A N 1
ATOM 2035 C CA . ILE A 1 262 ? -35.793 2.674 -0.185 1.00 87.31 262 ILE A CA 1
ATOM 2036 C C . ILE A 1 262 ? -37.053 1.856 0.121 1.00 87.31 262 ILE A C 1
ATOM 2038 O O . ILE A 1 262 ? -38.019 2.375 0.683 1.00 87.31 262 ILE A O 1
ATOM 2042 N N . THR A 1 263 ? -37.049 0.571 -0.234 1.00 85.00 263 THR A N 1
ATOM 2043 C CA . THR A 1 263 ? -38.206 -0.325 -0.070 1.00 85.00 263 THR A CA 1
ATOM 2044 C C . THR A 1 263 ? -38.426 -0.767 1.377 1.00 85.00 263 THR A C 1
ATOM 2046 O O . THR A 1 263 ? -39.449 -1.383 1.674 1.00 85.00 263 THR A O 1
ATOM 2049 N N . LYS A 1 264 ? -37.502 -0.435 2.296 1.00 79.62 264 LYS A N 1
ATOM 2050 C CA . LYS A 1 264 ? -37.528 -0.825 3.718 1.00 79.62 264 LYS A CA 1
ATOM 2051 C C . LYS A 1 264 ? -37.682 -2.337 3.933 1.00 79.62 264 LYS A C 1
ATOM 2053 O O . LYS A 1 264 ? -38.146 -2.768 4.993 1.00 79.62 264 LYS A O 1
ATOM 2058 N N . VAL A 1 265 ? -37.302 -3.152 2.947 1.00 74.69 265 VAL A N 1
ATOM 2059 C CA . VAL A 1 265 ? -37.307 -4.608 3.086 1.00 74.69 265 VAL A CA 1
ATOM 2060 C C . VAL A 1 265 ? -36.240 -4.959 4.121 1.00 74.69 265 VAL A C 1
ATOM 2062 O O . VAL A 1 265 ? -35.061 -4.677 3.934 1.00 74.69 265 VAL A O 1
ATOM 2065 N N . LYS A 1 266 ? -36.647 -5.567 5.242 1.00 57.09 266 LYS A N 1
ATOM 2066 C CA . LYS A 1 266 ? -35.750 -5.942 6.355 1.00 57.09 266 LYS A CA 1
ATOM 2067 C C . LYS A 1 266 ? -34.779 -7.085 6.019 1.00 57.09 266 LYS A C 1
ATOM 2069 O O . LYS A 1 266 ? -34.133 -7.604 6.926 1.00 57.09 266 LYS A O 1
ATOM 2074 N N . SER A 1 267 ? -34.677 -7.509 4.759 1.00 59.66 267 SER A N 1
ATOM 2075 C CA . SER A 1 267 ? -33.658 -8.473 4.353 1.00 59.66 267 SER A CA 1
ATOM 2076 C C . SER A 1 267 ? -32.310 -7.769 4.417 1.00 59.66 267 SER A C 1
ATOM 2078 O O . SER A 1 267 ? -32.011 -6.916 3.591 1.00 59.66 267 SER A O 1
ATOM 2080 N N . GLN A 1 268 ? -31.517 -8.074 5.431 1.00 65.00 268 GLN A N 1
ATOM 2081 C CA . GLN A 1 268 ? -30.103 -7.725 5.434 1.00 65.00 268 GLN A CA 1
ATOM 2082 C C . GLN A 1 268 ? -29.394 -8.689 4.480 1.00 65.00 268 GLN A C 1
ATOM 2084 O O . GLN A 1 268 ? -29.805 -9.845 4.387 1.00 65.00 268 GLN A O 1
ATOM 2089 N N . LEU A 1 269 ? -28.349 -8.235 3.781 1.00 67.56 269 LEU A N 1
ATOM 2090 C CA . LEU A 1 269 ? -27.428 -9.168 3.129 1.00 67.56 269 LEU A CA 1
ATOM 2091 C C . LEU A 1 269 ? -26.886 -10.099 4.215 1.00 67.56 269 LEU A C 1
ATOM 2093 O O . LEU A 1 269 ? -26.269 -9.639 5.181 1.00 67.56 269 LEU A O 1
ATOM 2097 N N . ILE A 1 270 ? -27.168 -11.391 4.093 1.00 77.62 270 ILE A N 1
ATOM 2098 C CA . ILE A 1 270 ? -26.694 -12.395 5.043 1.00 77.62 270 ILE A CA 1
ATOM 2099 C C . ILE A 1 270 ? -25.224 -12.680 4.703 1.00 77.62 270 ILE A C 1
ATOM 2101 O O . ILE A 1 270 ? -24.758 -12.410 3.596 1.00 77.62 270 ILE A O 1
ATOM 2105 N N . GLY A 1 271 ? -24.459 -13.240 5.645 1.00 77.12 271 GLY A N 1
ATOM 2106 C CA . GLY A 1 271 ? -23.044 -13.561 5.427 1.00 77.12 271 GLY A CA 1
ATOM 2107 C C . GLY A 1 271 ? -22.773 -14.374 4.151 1.00 77.12 271 GLY A C 1
ATOM 2108 O O . GLY A 1 271 ? -21.742 -14.174 3.518 1.00 77.12 271 GLY A O 1
ATOM 2109 N N . VAL A 1 272 ? -23.713 -15.227 3.724 1.00 82.94 272 VAL A N 1
ATOM 2110 C CA . VAL A 1 272 ? -23.611 -15.978 2.460 1.00 82.94 272 VAL A CA 1
ATOM 2111 C C . VAL A 1 272 ? -23.629 -15.044 1.247 1.00 82.94 272 VAL A C 1
ATOM 2113 O O . VAL A 1 272 ? -22.785 -15.191 0.368 1.00 82.94 272 VAL A O 1
ATOM 2116 N N . ASP A 1 273 ? -24.520 -14.052 1.216 1.00 81.12 273 ASP A N 1
ATOM 2117 C CA . ASP A 1 273 ? -24.617 -13.094 0.109 1.00 81.12 273 ASP A CA 1
ATOM 2118 C C . ASP A 1 273 ? -23.326 -12.274 -0.011 1.00 81.12 273 ASP A C 1
ATOM 2120 O O . ASP A 1 273 ? -22.784 -12.096 -1.103 1.00 81.12 273 ASP A O 1
ATOM 2124 N N . LEU A 1 274 ? -22.778 -11.840 1.129 1.00 79.44 274 LEU A N 1
ATOM 2125 C CA . LEU A 1 274 ? -21.508 -11.111 1.189 1.00 79.44 274 LEU A CA 1
ATOM 2126 C C . LEU A 1 274 ? -20.322 -11.972 0.741 1.00 79.44 274 LEU A C 1
ATOM 2128 O O . LEU A 1 274 ? -19.442 -11.472 0.041 1.00 79.44 274 LEU A O 1
ATOM 2132 N N . LEU A 1 275 ? -20.301 -13.261 1.094 1.00 84.50 275 LEU A N 1
ATOM 2133 C CA . LEU A 1 275 ? -19.279 -14.200 0.625 1.00 84.50 275 LEU A CA 1
ATOM 2134 C C . LEU A 1 275 ? -19.362 -14.425 -0.887 1.00 84.50 275 LEU A C 1
ATOM 2136 O O . LEU A 1 275 ? -18.324 -14.460 -1.545 1.00 84.50 275 LEU A O 1
ATOM 2140 N N . VAL A 1 276 ? -20.567 -14.541 -1.451 1.00 85.69 276 VAL A N 1
ATOM 2141 C CA . VAL A 1 276 ? -20.758 -14.691 -2.903 1.00 85.69 276 VAL A CA 1
ATOM 2142 C C . VAL A 1 276 ? -20.303 -13.434 -3.641 1.00 85.69 276 VAL A C 1
ATOM 2144 O O . VAL A 1 276 ? -19.543 -13.535 -4.607 1.00 85.69 276 VAL A O 1
ATOM 2147 N N . VAL A 1 277 ? -20.704 -12.247 -3.174 1.00 81.56 277 VAL A N 1
ATOM 2148 C CA . VAL A 1 277 ? -20.273 -10.969 -3.764 1.00 81.56 277 VAL A CA 1
ATOM 2149 C C . VAL A 1 277 ? -18.757 -10.805 -3.648 1.00 81.56 277 VAL A C 1
ATOM 2151 O O . VAL A 1 277 ? -18.091 -10.551 -4.652 1.00 81.56 277 VAL A O 1
ATOM 2154 N N . GLY A 1 278 ? -18.190 -11.015 -2.457 1.00 82.69 278 GLY A N 1
ATOM 2155 C CA . GLY A 1 278 ? -16.750 -10.913 -2.222 1.00 82.69 278 GLY A CA 1
ATOM 2156 C C . GLY A 1 278 ? -15.944 -11.929 -3.035 1.00 82.69 278 GLY A C 1
ATOM 2157 O O . GLY A 1 278 ? -14.925 -11.571 -3.625 1.00 82.69 278 GLY A O 1
ATOM 2158 N N . GLY A 1 279 ? -16.420 -13.172 -3.143 1.00 87.12 279 GLY A N 1
ATOM 2159 C CA . GLY A 1 279 ? -15.801 -14.212 -3.964 1.00 87.12 279 GLY A CA 1
ATOM 2160 C C . GLY A 1 279 ? -15.854 -13.889 -5.457 1.00 87.12 279 GLY A C 1
ATOM 2161 O O . GLY A 1 279 ? -14.857 -14.058 -6.154 1.00 87.12 279 GLY A O 1
ATOM 2162 N N . THR A 1 280 ? -16.976 -13.346 -5.937 1.00 84.56 280 THR A N 1
ATOM 2163 C CA . THR A 1 280 ? -17.134 -12.913 -7.335 1.00 84.56 280 THR A CA 1
ATOM 2164 C C . THR A 1 280 ? -16.189 -11.759 -7.666 1.00 84.56 280 THR A C 1
ATOM 2166 O O . THR A 1 280 ? -15.451 -11.835 -8.646 1.00 84.56 280 THR A O 1
ATOM 2169 N N . LEU A 1 281 ? -16.146 -10.721 -6.823 1.00 82.69 281 LEU A N 1
ATOM 2170 C CA . LEU A 1 281 ? -15.217 -9.597 -6.988 1.00 82.69 281 LEU A CA 1
ATOM 2171 C C . LEU A 1 281 ? -13.756 -10.059 -6.927 1.00 82.69 281 LEU A C 1
ATOM 2173 O O . LEU A 1 281 ? -12.941 -9.624 -7.737 1.00 82.69 281 LEU A O 1
ATOM 2177 N N . SER A 1 282 ? -13.438 -10.990 -6.025 1.00 84.69 282 SER A N 1
ATOM 2178 C CA . SER A 1 282 ? -12.100 -11.584 -5.926 1.00 84.69 282 SER A CA 1
ATOM 2179 C C . SER A 1 282 ? -11.731 -12.372 -7.182 1.00 84.69 282 SER A C 1
ATOM 2181 O O . SER A 1 282 ? -10.608 -12.257 -7.659 1.00 84.69 282 SER A O 1
ATOM 2183 N N . ALA A 1 283 ? -12.662 -13.134 -7.762 1.00 86.31 283 ALA A N 1
ATOM 2184 C CA . ALA A 1 283 ? -12.436 -13.860 -9.011 1.00 86.31 283 ALA A CA 1
ATOM 2185 C C . ALA A 1 283 ? -12.197 -12.905 -10.193 1.00 86.31 283 ALA A C 1
ATOM 2187 O O . ALA A 1 283 ? -11.262 -13.123 -10.964 1.00 86.31 283 ALA A O 1
ATOM 2188 N N . ILE A 1 284 ? -12.982 -11.824 -10.297 1.00 84.00 284 ILE A N 1
ATOM 2189 C CA . ILE A 1 284 ? -12.776 -10.760 -11.297 1.00 84.00 284 ILE A CA 1
ATOM 2190 C C . ILE A 1 284 ? -11.395 -10.123 -11.111 1.00 84.00 284 ILE A C 1
ATOM 2192 O O . ILE A 1 284 ? -10.664 -9.955 -12.084 1.00 84.00 284 ILE A O 1
ATOM 2196 N N . TYR A 1 285 ? -11.005 -9.819 -9.871 1.00 81.31 285 TYR A N 1
ATOM 2197 C CA . TYR A 1 285 ? -9.703 -9.230 -9.567 1.00 81.31 285 TYR A CA 1
ATOM 2198 C C . TYR A 1 285 ? -8.533 -10.185 -9.856 1.00 81.31 285 TYR A C 1
ATOM 2200 O O . TYR A 1 285 ? -7.533 -9.784 -10.443 1.00 81.31 285 TYR A O 1
ATOM 2208 N N . ILE A 1 286 ? -8.651 -11.471 -9.526 1.00 84.62 286 ILE A N 1
ATOM 2209 C CA . ILE A 1 286 ? -7.632 -12.471 -9.877 1.00 84.62 286 ILE A CA 1
ATOM 2210 C C . ILE A 1 286 ? -7.511 -12.583 -11.400 1.00 84.62 286 ILE A C 1
ATOM 2212 O O . ILE A 1 286 ? -6.400 -12.572 -11.931 1.00 84.62 286 ILE A O 1
ATOM 2216 N N . PHE A 1 287 ? -8.637 -12.642 -12.113 1.00 85.00 287 PHE A N 1
ATOM 2217 C CA . PHE A 1 287 ? -8.644 -12.662 -13.573 1.00 85.00 287 PHE A CA 1
ATOM 2218 C C . PHE A 1 287 ? -8.021 -11.391 -14.169 1.00 85.00 287 PHE A C 1
ATOM 2220 O O . PHE A 1 287 ? -7.245 -11.491 -15.121 1.00 85.00 287 PHE A O 1
ATOM 2227 N N . TYR A 1 288 ? -8.291 -10.220 -13.581 1.00 79.19 288 TYR A N 1
ATOM 2228 C CA . TYR A 1 288 ? -7.642 -8.952 -13.921 1.00 79.19 288 TYR A CA 1
ATOM 2229 C C . TYR A 1 288 ? -6.123 -9.055 -13.823 1.00 79.19 288 TYR A C 1
ATOM 2231 O O . TYR A 1 288 ? -5.437 -8.825 -14.816 1.00 79.19 288 TYR A O 1
ATOM 2239 N N . ILE A 1 289 ? -5.600 -9.470 -12.666 1.00 78.31 289 ILE A N 1
ATOM 2240 C CA . ILE A 1 289 ? -4.156 -9.599 -12.443 1.00 78.31 289 ILE A CA 1
ATOM 2241 C C . ILE A 1 289 ? -3.527 -10.591 -13.427 1.00 78.31 289 ILE A C 1
ATOM 2243 O O . ILE A 1 289 ? -2.492 -10.291 -14.022 1.00 78.31 289 ILE A O 1
ATOM 2247 N N . LEU A 1 290 ? -4.149 -11.752 -13.649 1.00 81.12 290 LEU A N 1
ATOM 2248 C CA . LEU A 1 290 ? -3.640 -12.750 -14.596 1.00 81.12 290 LEU A CA 1
ATOM 2249 C C . LEU A 1 290 ? -3.616 -12.218 -16.034 1.00 81.12 290 LEU A C 1
ATOM 2251 O O . LEU A 1 290 ? -2.638 -12.423 -16.755 1.00 81.12 290 LEU A O 1
ATOM 2255 N N . THR A 1 291 ? -4.672 -11.516 -16.442 1.00 76.00 291 THR A N 1
ATOM 2256 C CA . THR A 1 291 ? -4.789 -10.921 -17.779 1.00 76.00 291 THR A CA 1
ATOM 2257 C C . THR A 1 291 ? -3.767 -9.807 -17.972 1.00 76.00 291 THR A C 1
ATOM 2259 O O . THR A 1 291 ? -3.091 -9.763 -18.998 1.00 76.00 291 THR A O 1
ATOM 2262 N N . LEU A 1 292 ? -3.591 -8.960 -16.960 1.00 71.31 292 LEU A N 1
ATOM 2263 C CA . LEU A 1 292 ? -2.618 -7.876 -16.939 1.00 71.31 292 LEU A CA 1
ATOM 2264 C C . LEU A 1 292 ? -1.182 -8.416 -17.025 1.00 71.31 292 LEU A C 1
ATOM 2266 O O . LEU A 1 292 ? -0.411 -7.961 -17.863 1.00 71.31 292 LEU A O 1
ATOM 2270 N N . VAL A 1 293 ? -0.833 -9.458 -16.266 1.00 71.31 293 VAL A N 1
ATOM 2271 C CA . VAL A 1 293 ? 0.485 -10.109 -16.386 1.00 71.31 293 VAL A CA 1
ATOM 2272 C C . VAL A 1 293 ? 0.687 -10.720 -17.780 1.00 71.31 293 VAL A C 1
ATOM 2274 O O . VAL A 1 293 ? 1.765 -10.576 -18.355 1.00 71.31 293 VAL A O 1
ATOM 2277 N N . LYS A 1 294 ? -0.336 -11.370 -18.350 1.00 71.75 294 LYS A N 1
ATOM 2278 C CA . LYS A 1 294 ? -0.242 -12.030 -19.662 1.00 71.75 294 LYS A CA 1
ATOM 2279 C C . LYS A 1 294 ? -0.075 -11.039 -20.824 1.00 71.75 294 LYS A C 1
ATOM 2281 O O . LYS A 1 294 ? 0.854 -11.194 -21.609 1.00 71.75 294 LYS A O 1
ATOM 2286 N N . TYR A 1 295 ? -0.933 -10.021 -20.930 1.00 64.06 295 TYR A N 1
ATOM 2287 C CA . TYR A 1 295 ? -0.892 -9.058 -22.043 1.00 64.06 295 TYR A CA 1
ATOM 2288 C C . TYR A 1 295 ? 0.395 -8.223 -22.064 1.00 64.06 295 TYR A C 1
ATOM 2290 O O . TYR A 1 295 ? 0.867 -7.840 -23.131 1.00 64.06 295 TYR A O 1
ATOM 2298 N N . TYR A 1 296 ? 0.994 -7.957 -20.902 1.00 59.34 296 TYR A N 1
ATOM 2299 C CA . TYR A 1 296 ? 2.259 -7.226 -20.839 1.00 59.34 296 TYR A CA 1
ATOM 2300 C C . TYR A 1 296 ? 3.467 -8.077 -21.256 1.00 59.34 296 TYR A C 1
ATOM 2302 O O . TYR A 1 296 ? 4.366 -7.559 -21.921 1.00 59.34 296 TYR A O 1
ATOM 2310 N N . GLN A 1 297 ? 3.475 -9.381 -20.944 1.00 56.03 297 GLN A N 1
ATOM 2311 C CA . GLN A 1 297 ? 4.522 -10.304 -21.410 1.00 56.03 297 GLN A CA 1
ATOM 2312 C C . GLN A 1 297 ? 4.589 -10.395 -22.944 1.00 56.03 297 GLN A C 1
ATOM 2314 O O . GLN A 1 297 ? 5.658 -10.651 -23.496 1.00 56.03 297 GLN A O 1
ATOM 2319 N N . GLU A 1 298 ? 3.476 -10.137 -23.636 1.00 51.19 298 GLU A N 1
ATOM 2320 C CA . GLU A 1 298 ? 3.387 -10.130 -25.103 1.00 51.19 298 GLU A CA 1
ATOM 2321 C C . GLU A 1 298 ? 4.032 -8.881 -25.755 1.00 51.19 298 GLU A C 1
ATOM 2323 O O . GLU A 1 298 ? 4.111 -8.789 -26.980 1.00 51.19 298 GLU A O 1
ATOM 2328 N N . GLY A 1 299 ? 4.582 -7.943 -24.968 1.00 47.75 299 GLY A N 1
ATOM 2329 C CA . GLY A 1 299 ? 5.547 -6.948 -25.455 1.00 47.75 299 GLY A CA 1
ATOM 2330 C C . GLY A 1 299 ? 4.966 -5.763 -26.238 1.00 47.75 299 GLY A C 1
ATOM 2331 O O . GLY A 1 299 ? 5.685 -5.134 -27.018 1.00 47.75 299 GLY A O 1
ATOM 2332 N N . SER A 1 300 ? 3.690 -5.410 -26.045 1.00 43.72 300 SER A N 1
ATOM 2333 C CA . SER A 1 300 ? 3.038 -4.339 -26.820 1.00 43.72 300 SER A CA 1
ATOM 2334 C C . SER A 1 300 ? 3.414 -2.908 -26.406 1.00 43.72 300 SER A C 1
ATOM 2336 O O . SER A 1 300 ? 3.157 -1.974 -27.170 1.00 43.72 300 SER A O 1
ATOM 2338 N N . ASP A 1 301 ? 4.048 -2.721 -25.243 1.00 50.38 301 ASP A N 1
ATOM 2339 C CA . ASP A 1 301 ? 4.461 -1.411 -24.726 1.00 50.38 301 ASP A CA 1
ATOM 2340 C C . ASP A 1 301 ? 5.986 -1.305 -24.575 1.00 50.38 301 ASP A C 1
ATOM 2342 O O . ASP A 1 301 ? 6.571 -1.385 -23.497 1.00 50.38 301 ASP A O 1
ATOM 2346 N N . ASN A 1 302 ? 6.609 -1.025 -25.723 1.00 47.75 302 ASN A N 1
ATOM 2347 C CA . ASN A 1 302 ? 7.963 -0.497 -25.891 1.00 47.75 302 ASN A CA 1
ATOM 2348 C C . ASN A 1 302 ? 9.106 -1.487 -25.538 1.00 47.75 302 ASN A C 1
ATOM 2350 O O . ASN A 1 302 ? 9.407 -1.676 -24.363 1.00 47.75 302 ASN A O 1
ATOM 2354 N N . PRO A 1 303 ? 9.862 -2.018 -26.523 1.00 41.19 303 PRO A N 1
ATOM 2355 C CA . PRO A 1 303 ? 10.985 -2.951 -26.295 1.00 41.19 303 PRO A CA 1
ATOM 2356 C C . PRO A 1 303 ? 12.161 -2.367 -25.477 1.00 41.19 303 PRO A C 1
ATOM 2358 O O . PRO A 1 303 ? 13.124 -3.062 -25.174 1.00 41.19 303 PRO A O 1
ATOM 2361 N N . ASN A 1 304 ? 12.071 -1.091 -25.089 1.00 43.88 304 ASN A N 1
ATOM 2362 C CA . ASN A 1 304 ? 13.020 -0.364 -24.247 1.00 43.88 304 ASN A CA 1
ATOM 2363 C C . ASN A 1 304 ? 12.599 -0.256 -22.764 1.00 43.88 304 ASN A C 1
ATOM 2365 O O . ASN A 1 304 ? 13.247 0.473 -22.012 1.00 43.88 304 ASN A O 1
ATOM 2369 N N . SER A 1 305 ? 11.521 -0.920 -22.332 1.00 44.50 305 SER A N 1
ATOM 2370 C CA . SER A 1 305 ? 11.003 -0.871 -20.951 1.00 44.50 305 SER A CA 1
ATOM 2371 C C . SER A 1 305 ? 11.587 -1.947 -20.023 1.00 44.50 305 SER A C 1
ATOM 2373 O O . SER A 1 305 ? 11.026 -2.231 -18.965 1.00 44.50 305 SER A O 1
ATOM 2375 N N . LEU A 1 306 ? 12.738 -2.534 -20.375 1.00 44.91 306 LEU A N 1
ATOM 2376 C CA . LEU A 1 306 ? 13.455 -3.410 -19.452 1.00 44.91 306 LEU A CA 1
ATOM 2377 C C . LEU A 1 306 ? 13.780 -2.624 -18.171 1.00 44.91 306 LEU A C 1
ATOM 2379 O O . LEU A 1 306 ? 14.378 -1.542 -18.251 1.00 44.91 306 LEU A O 1
ATOM 2383 N N . PRO A 1 307 ? 13.408 -3.137 -16.986 1.00 47.19 307 PRO A N 1
ATOM 2384 C CA . PRO A 1 307 ? 13.775 -2.493 -15.744 1.00 47.19 307 PRO A CA 1
ATOM 2385 C C . PRO A 1 307 ? 15.302 -2.455 -15.664 1.00 47.19 307 PRO A C 1
ATOM 2387 O O . PRO A 1 307 ? 15.974 -3.399 -16.100 1.00 47.19 307 PRO A O 1
ATOM 2390 N N . PRO A 1 308 ? 15.883 -1.376 -15.122 1.00 47.44 308 PRO A N 1
ATOM 2391 C CA . PRO A 1 308 ? 17.317 -1.319 -14.898 1.00 47.44 308 PRO A CA 1
ATOM 2392 C C . PRO A 1 308 ? 17.779 -2.572 -14.159 1.00 47.44 308 PRO A C 1
ATOM 2394 O O . PRO A 1 308 ? 17.222 -2.924 -13.117 1.00 47.44 308 PRO A O 1
ATOM 2397 N N . ALA A 1 309 ? 18.794 -3.245 -14.713 1.00 44.06 309 ALA A N 1
ATOM 2398 C CA . ALA A 1 309 ? 19.302 -4.473 -14.130 1.00 44.06 309 ALA A CA 1
ATOM 2399 C C . ALA A 1 309 ? 19.631 -4.219 -12.639 1.00 44.06 309 ALA A C 1
ATOM 2401 O O . ALA A 1 309 ? 20.393 -3.308 -12.319 1.00 44.06 309 ALA A O 1
ATOM 2402 N N . PRO A 1 310 ? 19.085 -5.004 -11.709 1.00 45.22 310 PRO A N 1
ATOM 2403 C CA . PRO A 1 310 ? 19.200 -4.779 -10.262 1.00 45.22 310 PRO A CA 1
ATOM 2404 C C . PRO A 1 310 ? 20.644 -4.752 -9.755 1.00 45.22 310 PRO A C 1
ATOM 2406 O O . PRO A 1 310 ? 20.971 -4.066 -8.787 1.00 45.22 310 PRO A O 1
ATOM 2409 N N . HIS A 1 311 ? 21.524 -5.476 -10.450 1.00 43.41 311 HIS A N 1
ATOM 2410 C CA . HIS A 1 311 ? 22.958 -5.469 -10.199 1.00 43.41 311 HIS A CA 1
ATOM 2411 C C . HIS A 1 311 ? 23.610 -4.125 -10.575 1.00 43.41 311 HIS A C 1
ATOM 2413 O O . HIS A 1 311 ? 24.500 -3.670 -9.863 1.00 43.41 311 HIS A O 1
ATOM 2419 N N . ASN A 1 312 ? 23.100 -3.439 -11.606 1.00 43.34 312 ASN A N 1
ATOM 2420 C CA . ASN A 1 312 ? 23.522 -2.086 -11.993 1.00 43.34 312 ASN A CA 1
ATOM 2421 C C . ASN A 1 312 ? 23.017 -1.020 -11.005 1.00 43.34 312 ASN A C 1
ATOM 2423 O O . ASN A 1 312 ? 23.594 0.061 -10.919 1.00 43.34 312 ASN A O 1
ATOM 2427 N N . LEU A 1 313 ? 21.960 -1.330 -10.248 1.00 50.69 313 LEU A N 1
ATOM 2428 C CA . LEU A 1 313 ? 21.414 -0.474 -9.194 1.00 50.69 313 LEU A CA 1
ATOM 2429 C C . LEU A 1 313 ? 22.106 -0.679 -7.837 1.00 50.69 313 LEU A C 1
ATOM 2431 O O . LEU A 1 313 ? 22.020 0.192 -6.983 1.00 50.69 313 LEU A O 1
ATOM 2435 N N . GLY A 1 314 ? 22.830 -1.784 -7.626 1.00 51.12 314 GLY A N 1
ATOM 2436 C CA . GLY A 1 314 ? 23.548 -2.048 -6.372 1.00 51.12 314 GLY A CA 1
ATOM 2437 C C . GLY A 1 314 ? 22.687 -2.643 -5.250 1.00 51.12 314 GLY A C 1
ATOM 2438 O O . GLY A 1 314 ? 23.094 -2.615 -4.088 1.00 51.12 314 GLY A O 1
ATOM 2439 N N . TYR A 1 315 ? 21.513 -3.203 -5.564 1.00 59.53 315 TYR A N 1
ATOM 2440 C CA . TYR A 1 315 ? 20.688 -3.888 -4.565 1.00 59.53 315 TYR A CA 1
ATOM 2441 C C . TYR A 1 315 ? 21.297 -5.230 -4.145 1.00 59.53 315 TYR A C 1
ATOM 2443 O O . TYR A 1 315 ? 21.746 -6.027 -4.969 1.00 59.53 315 TYR A O 1
ATOM 2451 N N . ASN A 1 316 ? 21.251 -5.515 -2.841 1.00 63.22 316 ASN A N 1
ATOM 2452 C CA . ASN A 1 316 ? 21.606 -6.827 -2.316 1.00 63.22 316 ASN A CA 1
ATOM 2453 C C . ASN A 1 316 ? 20.487 -7.834 -2.639 1.00 63.22 316 ASN A C 1
ATOM 2455 O O . ASN A 1 316 ? 19.434 -7.827 -2.002 1.00 63.22 316 ASN A O 1
ATOM 2459 N N . SER A 1 317 ? 20.727 -8.702 -3.623 1.00 67.31 317 SER A N 1
ATOM 2460 C CA . SER A 1 317 ? 19.794 -9.743 -4.082 1.00 67.31 317 SER A CA 1
ATOM 2461 C C . SER A 1 317 ? 19.853 -11.038 -3.257 1.00 67.31 317 SER A C 1
ATOM 2463 O O . SER A 1 317 ? 19.238 -12.048 -3.624 1.00 67.31 317 SER A O 1
ATOM 2465 N N . LYS A 1 318 ? 20.586 -11.041 -2.131 1.00 83.25 318 LYS A N 1
ATOM 2466 C CA . LYS A 1 318 ? 20.620 -12.184 -1.211 1.00 83.25 318 LYS A CA 1
ATOM 2467 C C . LYS A 1 318 ? 19.210 -12.503 -0.722 1.00 83.25 318 LYS A C 1
ATOM 2469 O O . LYS A 1 318 ? 18.469 -11.616 -0.306 1.00 83.25 318 LYS A O 1
ATOM 2474 N N . THR A 1 319 ? 18.879 -13.793 -0.697 1.00 86.62 319 THR A N 1
ATOM 2475 C CA . THR A 1 319 ? 17.571 -14.296 -0.250 1.00 86.62 319 THR A CA 1
ATOM 2476 C C . THR A 1 319 ? 17.213 -13.782 1.145 1.00 86.62 319 THR A C 1
ATOM 2478 O O . THR A 1 319 ? 16.078 -13.390 1.377 1.00 86.62 319 THR A O 1
ATOM 2481 N N . SER A 1 320 ? 18.189 -13.705 2.056 1.00 88.19 320 SER A N 1
ATOM 2482 C CA . SER A 1 320 ? 17.972 -13.207 3.418 1.00 88.19 320 SER A CA 1
ATOM 2483 C C . SER A 1 320 ? 17.487 -11.758 3.457 1.00 88.19 320 SER A C 1
ATOM 2485 O O . SER A 1 320 ? 16.605 -11.441 4.242 1.00 88.19 320 SER A O 1
ATOM 2487 N N . ALA A 1 321 ? 18.011 -10.897 2.581 1.00 87.38 321 ALA A N 1
ATOM 2488 C CA . ALA A 1 321 ? 17.623 -9.492 2.507 1.00 87.38 321 ALA A CA 1
ATOM 2489 C C . ALA A 1 321 ? 16.222 -9.303 1.899 1.00 87.38 321 ALA A C 1
ATOM 2491 O O . ALA A 1 321 ? 15.549 -8.316 2.184 1.00 87.38 321 ALA A O 1
ATOM 2492 N N . ILE A 1 322 ? 15.798 -10.230 1.036 1.00 90.19 322 ILE A N 1
ATOM 2493 C CA . ILE A 1 322 ? 14.442 -10.269 0.478 1.00 90.19 322 ILE A CA 1
ATOM 2494 C C . ILE A 1 322 ? 13.462 -10.726 1.561 1.00 90.19 322 ILE A C 1
ATOM 2496 O O . ILE A 1 322 ? 12.490 -10.033 1.846 1.00 90.19 322 ILE A O 1
ATOM 2500 N N . ILE A 1 323 ? 13.763 -11.848 2.219 1.00 93.50 323 ILE A N 1
ATOM 2501 C CA . ILE A 1 323 ? 12.943 -12.402 3.304 1.00 93.50 323 ILE A CA 1
ATOM 2502 C C . ILE A 1 323 ? 12.788 -11.386 4.439 1.00 93.50 323 ILE A C 1
ATOM 2504 O O . ILE A 1 323 ? 11.679 -11.189 4.925 1.00 93.50 323 ILE A O 1
ATOM 2508 N N . SER A 1 324 ? 13.861 -10.690 4.829 1.00 93.69 324 SER A N 1
ATOM 2509 C CA . SER A 1 324 ? 13.787 -9.680 5.889 1.00 93.69 324 SER A CA 1
ATOM 2510 C C . SER A 1 324 ? 12.857 -8.521 5.539 1.00 93.69 324 SER A C 1
ATOM 2512 O O . SER A 1 324 ? 12.180 -8.016 6.424 1.00 93.69 324 SER A O 1
ATOM 2514 N N . LEU A 1 325 ? 12.812 -8.096 4.271 1.00 93.44 325 LEU A N 1
ATOM 2515 C CA . LEU A 1 325 ? 11.907 -7.029 3.834 1.00 93.44 325 LEU A CA 1
ATOM 2516 C C . LEU A 1 325 ? 10.448 -7.477 3.876 1.00 93.44 325 LEU A C 1
ATOM 2518 O O . LEU A 1 325 ? 9.610 -6.732 4.369 1.00 93.44 325 LEU A O 1
ATOM 2522 N N . PHE A 1 326 ? 10.154 -8.699 3.428 1.00 95.44 326 PHE A N 1
ATOM 2523 C CA . PHE A 1 326 ? 8.799 -9.243 3.515 1.00 95.44 326 PHE A CA 1
ATOM 2524 C C . PHE A 1 326 ? 8.342 -9.432 4.958 1.00 95.44 326 PHE A C 1
ATOM 2526 O O . PHE A 1 326 ? 7.236 -9.026 5.294 1.00 95.44 326 PHE A O 1
ATOM 2533 N N . LEU A 1 327 ? 9.195 -9.988 5.823 1.00 96.38 327 LEU A N 1
ATOM 2534 C CA . LEU A 1 327 ? 8.884 -10.126 7.246 1.00 96.38 327 LEU A CA 1
ATOM 2535 C C . LEU A 1 327 ? 8.671 -8.763 7.908 1.00 96.38 327 LEU A C 1
ATOM 2537 O O . LEU A 1 327 ? 7.697 -8.593 8.633 1.00 96.38 327 LEU A O 1
ATOM 2541 N N . LEU A 1 328 ? 9.539 -7.786 7.628 1.00 96.12 328 LEU A N 1
ATOM 2542 C CA . LEU A 1 328 ? 9.389 -6.419 8.126 1.00 96.12 328 LEU A CA 1
ATOM 2543 C C . LEU A 1 328 ? 8.075 -5.790 7.644 1.00 96.12 328 LEU A C 1
ATOM 2545 O O . LEU A 1 328 ? 7.378 -5.157 8.432 1.00 96.12 328 LEU A O 1
ATOM 2549 N N . GLY A 1 329 ? 7.729 -6.012 6.375 1.00 95.88 329 GLY A N 1
ATOM 2550 C CA . GLY A 1 329 ? 6.451 -5.643 5.784 1.00 95.88 329 GLY A CA 1
ATOM 2551 C C . GLY A 1 329 ? 5.278 -6.234 6.557 1.00 95.88 329 GLY A C 1
ATOM 2552 O O . GLY A 1 329 ? 4.503 -5.479 7.126 1.00 95.88 329 GLY A O 1
ATOM 2553 N N . ILE A 1 330 ? 5.192 -7.562 6.655 1.00 96.69 330 ILE A N 1
ATOM 2554 C CA . ILE A 1 330 ? 4.087 -8.288 7.307 1.00 96.69 330 ILE A CA 1
ATOM 2555 C C . ILE A 1 330 ? 3.940 -7.902 8.786 1.00 96.69 330 ILE A C 1
ATOM 2557 O O . ILE A 1 330 ? 2.836 -7.602 9.241 1.00 96.69 330 ILE A O 1
ATOM 2561 N N . ILE A 1 331 ? 5.046 -7.880 9.539 1.00 97.31 331 ILE A N 1
ATOM 2562 C CA . ILE A 1 331 ? 5.039 -7.496 10.959 1.00 97.31 331 ILE A CA 1
ATOM 2563 C C . ILE A 1 331 ? 4.603 -6.035 11.100 1.00 97.31 331 ILE A C 1
ATOM 2565 O O . ILE A 1 331 ? 3.766 -5.722 11.942 1.00 97.31 331 ILE A O 1
ATOM 2569 N N . GLY A 1 332 ? 5.119 -5.151 10.241 1.00 96.94 332 GLY A N 1
ATOM 2570 C CA . GLY A 1 332 ? 4.696 -3.756 10.189 1.00 96.94 332 GLY A CA 1
ATOM 2571 C C . GLY A 1 332 ? 3.206 -3.607 9.883 1.00 96.94 332 GLY A C 1
ATOM 2572 O O . GLY A 1 332 ? 2.526 -2.861 10.577 1.00 96.94 332 GLY A O 1
ATOM 2573 N N . SER A 1 333 ? 2.668 -4.356 8.916 1.00 96.12 333 SER A N 1
ATOM 2574 C CA . SER A 1 333 ? 1.235 -4.338 8.596 1.00 96.12 333 SER A CA 1
ATOM 2575 C C . SER A 1 333 ? 0.397 -4.696 9.821 1.00 96.12 333 SER A C 1
ATOM 2577 O O . SER A 1 333 ? -0.574 -4.010 10.123 1.00 96.12 333 SER A O 1
ATOM 2579 N N . TYR A 1 334 ? 0.798 -5.743 10.550 1.00 97.12 334 TYR A N 1
ATOM 2580 C CA . TYR A 1 334 ? 0.112 -6.189 11.760 1.00 97.12 334 TYR A CA 1
ATOM 2581 C C . TYR A 1 334 ? 0.154 -5.143 12.879 1.00 97.12 334 TYR A C 1
ATOM 2583 O O . TYR A 1 334 ? -0.899 -4.746 13.371 1.00 97.12 334 TYR A O 1
ATOM 2591 N N . CYS A 1 335 ? 1.343 -4.664 13.255 1.00 96.88 335 CYS A N 1
ATOM 2592 C CA . CYS A 1 335 ? 1.498 -3.670 14.324 1.00 96.88 335 CYS A CA 1
ATOM 2593 C C . CYS A 1 335 ? 0.824 -2.337 13.973 1.00 96.88 335 CYS A C 1
ATOM 2595 O O . CYS A 1 335 ? 0.157 -1.734 14.809 1.00 96.88 335 CYS A O 1
ATOM 2597 N N . GLY A 1 336 ? 0.965 -1.887 12.726 1.00 95.88 336 GLY A N 1
ATOM 2598 C CA . GLY A 1 336 ? 0.315 -0.675 12.241 1.00 95.88 336 GLY A CA 1
ATOM 2599 C C . GLY A 1 336 ? -1.209 -0.801 12.213 1.00 95.88 336 GLY A C 1
ATOM 2600 O O . GLY A 1 336 ? -1.906 0.117 12.641 1.00 95.88 336 GLY A O 1
ATOM 2601 N N . GLY A 1 337 ? -1.730 -1.950 11.773 1.00 94.94 337 GLY A N 1
ATOM 2602 C CA . GLY A 1 337 ? -3.164 -2.237 11.770 1.00 94.94 337 GLY A CA 1
ATOM 2603 C C . GLY A 1 337 ? -3.762 -2.319 13.174 1.00 94.94 337 GLY A C 1
ATOM 2604 O O . GLY A 1 337 ? -4.836 -1.767 13.404 1.00 94.94 337 GLY A O 1
ATOM 2605 N N . GLU A 1 338 ? -3.054 -2.936 14.122 1.00 95.69 338 GLU A N 1
ATOM 2606 C CA . GLU A 1 338 ? -3.453 -2.964 15.534 1.00 95.69 338 GLU A CA 1
ATOM 2607 C C . GLU A 1 338 ? -3.542 -1.542 16.101 1.00 95.69 338 GLU A C 1
ATOM 2609 O O . GLU A 1 338 ? -4.571 -1.178 16.664 1.00 95.69 338 GLU A O 1
ATOM 2614 N N . ALA A 1 339 ? -2.527 -0.704 15.867 1.00 95.75 339 ALA A N 1
ATOM 2615 C CA . ALA A 1 339 ? -2.507 0.676 16.347 1.00 95.75 339 ALA A CA 1
ATOM 2616 C C . ALA A 1 339 ? -3.673 1.515 15.789 1.00 95.75 339 ALA A C 1
ATOM 2618 O O . ALA A 1 339 ? -4.289 2.302 16.515 1.00 95.75 339 ALA A O 1
ATOM 2619 N N . VAL A 1 340 ? -4.003 1.322 14.506 1.00 94.31 340 VAL A N 1
ATOM 2620 C CA . VAL A 1 340 ? -5.164 1.947 13.855 1.00 94.31 340 VAL A CA 1
ATOM 2621 C C . VAL A 1 340 ? -6.482 1.442 14.454 1.00 94.31 340 VAL A C 1
ATOM 2623 O O . VAL A 1 340 ? -7.376 2.249 14.717 1.00 94.31 340 VAL A O 1
ATOM 2626 N N . GLY A 1 341 ? -6.599 0.138 14.718 1.00 94.25 341 GLY A N 1
ATOM 2627 C CA . GLY A 1 341 ? -7.758 -0.455 15.392 1.00 94.25 341 GLY A CA 1
ATOM 2628 C C . GLY A 1 341 ? -7.955 0.088 16.810 1.00 94.25 341 GLY A C 1
ATOM 2629 O O . GLY A 1 341 ? -9.052 0.521 17.151 1.00 94.25 341 GLY A O 1
ATOM 2630 N N . SER A 1 342 ? -6.875 0.168 17.589 1.00 93.25 342 SER A N 1
ATOM 2631 C CA . SER A 1 342 ? -6.843 0.774 18.927 1.00 93.25 342 SER A CA 1
ATOM 2632 C C . SER A 1 342 ? -7.329 2.234 18.921 1.00 93.25 342 SER A C 1
ATOM 2634 O O . SER A 1 342 ? -8.088 2.656 19.799 1.00 93.25 342 SER A O 1
ATOM 2636 N N . PHE A 1 343 ? -6.918 3.030 17.923 1.00 94.00 343 PHE A N 1
ATOM 2637 C CA . PHE A 1 343 ? -7.443 4.388 17.747 1.00 94.00 343 PHE A CA 1
ATOM 2638 C C . PHE A 1 343 ? -8.943 4.374 17.438 1.00 94.00 343 PHE A C 1
ATOM 2640 O O . PHE A 1 343 ? -9.691 5.144 18.039 1.00 94.00 343 PHE A O 1
ATOM 2647 N N . ALA A 1 344 ? -9.379 3.513 16.516 1.00 92.88 344 ALA A N 1
ATOM 2648 C CA . ALA A 1 344 ? -10.774 3.419 16.101 1.00 92.88 344 ALA A CA 1
ATOM 2649 C C . ALA A 1 344 ? -11.704 3.070 17.272 1.00 92.88 344 ALA A C 1
ATOM 2651 O O . ALA A 1 344 ? -12.759 3.688 17.418 1.00 92.88 344 ALA A O 1
ATOM 2652 N N . GLU A 1 345 ? -11.290 2.127 18.119 1.00 92.56 345 GLU A N 1
ATOM 2653 C CA . GLU A 1 345 ? -12.000 1.755 19.343 1.00 92.56 345 GLU A CA 1
ATOM 2654 C C . GLU A 1 345 ? -12.122 2.953 20.289 1.00 92.56 345 GLU A C 1
ATOM 2656 O O . GLU A 1 345 ? -13.235 3.363 20.616 1.00 92.56 345 GLU A O 1
ATOM 2661 N N . THR A 1 346 ? -10.996 3.598 20.616 1.00 90.12 346 THR A N 1
ATOM 2662 C CA . THR A 1 346 ? -10.970 4.755 21.529 1.00 90.12 346 THR A CA 1
ATOM 2663 C C . THR A 1 346 ? -11.809 5.930 21.006 1.00 90.12 346 THR A C 1
ATOM 2665 O O . THR A 1 346 ? -12.520 6.589 21.767 1.00 90.12 346 THR A O 1
ATOM 2668 N N . ALA A 1 347 ? -11.750 6.203 19.699 1.00 89.56 347 ALA A N 1
ATOM 2669 C CA . ALA A 1 347 ? -12.509 7.278 19.065 1.00 89.56 347 ALA A CA 1
ATOM 2670 C C . ALA A 1 347 ? -14.028 7.028 19.108 1.00 89.56 347 ALA A C 1
ATOM 2672 O O . ALA A 1 347 ? -14.815 7.969 19.210 1.00 89.56 347 ALA A O 1
ATOM 2673 N N . LEU A 1 348 ? -14.461 5.768 19.0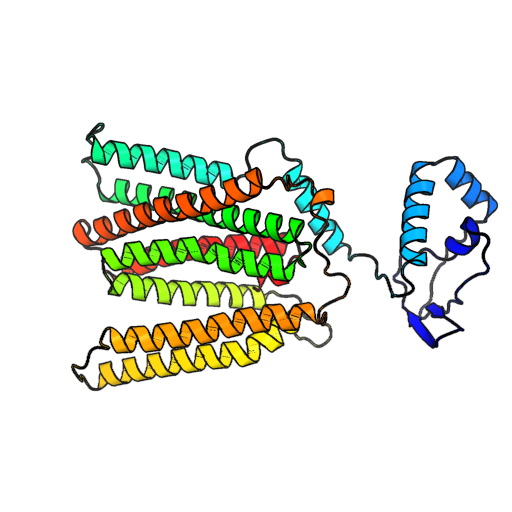42 1.00 88.12 348 LEU A N 1
ATOM 2674 C CA . LEU A 1 348 ? -15.877 5.432 19.158 1.00 88.12 348 LEU A CA 1
ATOM 2675 C C . LEU A 1 348 ? -16.359 5.418 20.607 1.00 88.12 348 LEU A C 1
ATOM 2677 O O . LEU A 1 348 ? -17.429 5.956 20.888 1.00 88.12 348 LEU A O 1
ATOM 2681 N N . SER A 1 349 ? -15.605 4.789 21.509 1.00 85.38 349 SER A N 1
ATOM 2682 C CA . SER A 1 349 ? -16.063 4.537 22.876 1.00 85.38 349 SER A CA 1
ATOM 2683 C C . SER A 1 349 ? -15.957 5.768 23.774 1.00 85.38 349 SER A C 1
ATOM 2685 O O . SER A 1 349 ? -16.860 6.013 24.572 1.00 85.38 349 SER A O 1
ATOM 2687 N N . ASN A 1 350 ? -14.885 6.559 23.640 1.00 76.00 350 ASN A N 1
ATOM 2688 C CA . ASN A 1 350 ? -14.523 7.546 24.663 1.00 76.00 350 ASN A CA 1
ATOM 2689 C C . ASN A 1 350 ? -14.773 8.993 24.222 1.00 76.00 350 ASN A C 1
ATOM 2691 O O . ASN A 1 350 ? -14.967 9.866 25.066 1.00 76.00 350 ASN A O 1
ATOM 2695 N N . THR A 1 351 ? -14.806 9.273 22.914 1.00 70.88 351 THR A N 1
ATOM 2696 C CA . THR A 1 351 ? -14.981 10.645 22.399 1.00 70.88 351 THR A CA 1
ATOM 2697 C C . THR A 1 351 ? -16.303 10.891 21.678 1.00 70.88 351 THR A C 1
ATOM 2699 O O . THR A 1 351 ? -16.534 12.010 21.218 1.00 70.88 351 THR A O 1
ATOM 2702 N N . ASN A 1 352 ? -17.193 9.888 21.605 1.00 75.12 352 ASN A N 1
ATOM 2703 C CA . ASN A 1 352 ? -18.463 9.962 20.869 1.00 75.12 352 ASN A CA 1
ATOM 2704 C C . ASN A 1 352 ? -18.282 10.449 19.413 1.00 75.12 352 ASN A C 1
ATOM 2706 O O . ASN A 1 352 ? -19.202 11.031 18.827 1.00 75.12 352 ASN A O 1
ATOM 2710 N N . MET A 1 353 ? -17.106 10.234 18.801 1.00 82.69 353 MET A N 1
ATOM 2711 C CA . MET A 1 353 ? -16.937 10.551 17.386 1.00 82.69 353 MET A CA 1
ATOM 2712 C C . MET A 1 353 ? -17.870 9.654 16.573 1.00 82.69 353 MET A C 1
ATOM 2714 O O . MET A 1 353 ? -17.911 8.436 16.739 1.00 82.69 353 MET A O 1
ATOM 2718 N N . GLY A 1 354 ? -18.656 10.266 15.686 1.00 87.12 354 GLY A N 1
ATOM 2719 C CA . GLY A 1 354 ? -19.556 9.516 14.819 1.00 87.12 354 GLY A CA 1
ATOM 2720 C C . GLY A 1 354 ? -18.777 8.527 13.951 1.00 87.12 354 GLY A C 1
ATOM 2721 O O . GLY A 1 354 ? -17.718 8.866 13.422 1.00 87.12 354 GLY A O 1
ATOM 2722 N N . LYS A 1 355 ? -19.332 7.325 13.743 1.00 87.75 355 LYS A N 1
ATOM 2723 C CA . LYS A 1 355 ? -18.712 6.254 12.936 1.00 87.75 355 LYS A CA 1
ATOM 2724 C C . LYS A 1 355 ? -18.219 6.745 11.574 1.00 87.75 355 LYS A C 1
ATOM 2726 O O . LYS A 1 355 ? -17.133 6.378 11.138 1.00 87.75 355 LYS A O 1
ATOM 2731 N N . VAL A 1 356 ? -19.001 7.611 10.928 1.00 87.19 356 VAL A N 1
ATOM 2732 C CA . VAL A 1 356 ? -18.666 8.216 9.631 1.00 87.19 356 VAL A CA 1
ATOM 2733 C C . VAL A 1 356 ? -17.419 9.098 9.732 1.00 87.19 356 VAL A C 1
ATOM 2735 O O . VAL A 1 356 ? -16.522 8.969 8.907 1.00 87.19 356 VAL A O 1
ATOM 2738 N N . THR A 1 357 ? -17.327 9.948 10.758 1.00 88.44 357 THR A N 1
ATOM 2739 C CA . THR A 1 357 ? -16.182 10.844 10.973 1.00 88.44 357 THR A CA 1
ATOM 2740 C C . THR A 1 357 ? -14.906 10.054 11.238 1.00 88.44 357 THR A C 1
ATOM 2742 O O . THR A 1 357 ? -13.890 10.309 10.595 1.00 88.44 357 THR A O 1
ATOM 2745 N N . THR A 1 358 ? -14.961 9.058 12.127 1.00 89.38 358 THR A N 1
ATOM 2746 C CA . THR A 1 358 ? -13.810 8.192 12.423 1.00 89.38 358 THR A CA 1
ATOM 2747 C C . THR A 1 358 ? -13.353 7.445 11.170 1.00 89.38 358 THR A C 1
ATOM 2749 O O . THR A 1 358 ? -12.169 7.466 10.847 1.00 89.38 358 THR A O 1
ATOM 2752 N N . SER A 1 359 ? -14.290 6.872 10.404 1.00 87.25 359 SER A N 1
ATOM 2753 C CA . SER A 1 359 ? -13.975 6.187 9.139 1.00 87.25 359 SER A CA 1
ATOM 2754 C C . SER A 1 359 ? -13.328 7.126 8.119 1.00 87.25 359 SER A C 1
ATOM 2756 O O . SER A 1 359 ? -12.364 6.750 7.462 1.00 87.25 359 SER A O 1
ATOM 2758 N N . ALA A 1 360 ? -13.828 8.359 7.991 1.00 85.75 360 ALA A N 1
ATOM 2759 C CA . ALA A 1 360 ? -13.286 9.342 7.055 1.00 85.75 360 ALA A CA 1
ATOM 2760 C C . ALA A 1 360 ? -11.853 9.759 7.421 1.00 85.75 360 ALA A C 1
ATOM 2762 O O . ALA A 1 360 ? -11.005 9.852 6.536 1.00 85.75 360 ALA A O 1
ATOM 2763 N N . ILE A 1 361 ? -11.566 9.958 8.715 1.00 88.38 361 ILE A N 1
ATOM 2764 C CA . ILE A 1 361 ? -10.205 10.226 9.206 1.00 88.38 361 ILE A CA 1
ATOM 2765 C C . ILE A 1 361 ? -9.289 9.052 8.850 1.00 88.38 361 ILE A C 1
ATOM 2767 O O . ILE A 1 361 ? -8.240 9.250 8.241 1.00 88.38 361 ILE A O 1
ATOM 2771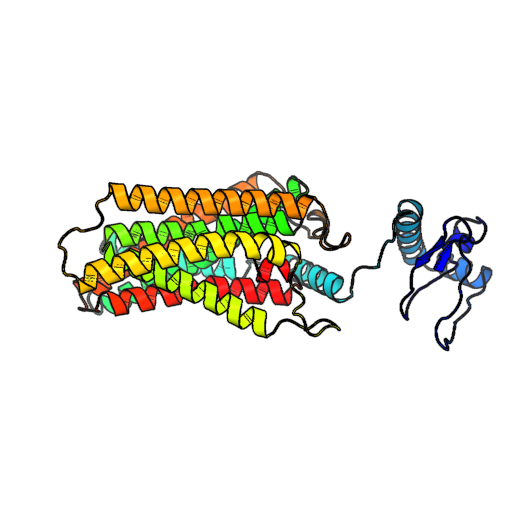 N N . LEU A 1 362 ? -9.702 7.828 9.182 1.00 89.62 362 LEU A N 1
ATOM 2772 C CA . LEU A 1 362 ? -8.918 6.623 8.919 1.00 89.62 362 LEU A CA 1
ATOM 2773 C C . LEU A 1 362 ? -8.638 6.419 7.431 1.00 89.62 362 LEU A C 1
ATOM 2775 O O . LEU A 1 362 ? -7.496 6.169 7.055 1.00 89.62 362 LEU A O 1
ATOM 2779 N N . ALA A 1 363 ? -9.654 6.569 6.585 1.00 85.06 363 ALA A N 1
ATOM 2780 C CA . ALA A 1 363 ? -9.519 6.397 5.145 1.00 85.06 363 ALA A CA 1
ATOM 2781 C C . ALA A 1 363 ? -8.699 7.513 4.482 1.00 85.06 363 ALA A C 1
ATOM 2783 O O . ALA A 1 363 ? -7.989 7.261 3.508 1.00 85.06 363 ALA A O 1
ATOM 2784 N N . PHE A 1 364 ? -8.759 8.741 5.012 1.00 84.25 364 PHE A N 1
ATOM 2785 C CA . PHE A 1 364 ? -7.868 9.817 4.584 1.00 84.25 364 PHE A CA 1
ATOM 2786 C C . PHE A 1 364 ? -6.408 9.441 4.835 1.00 84.25 364 PHE A C 1
ATOM 2788 O O . PHE A 1 364 ? -5.605 9.524 3.912 1.00 84.25 364 PHE A O 1
ATOM 2795 N N . PHE A 1 365 ? -6.077 8.979 6.046 1.00 81.94 365 PHE A N 1
ATOM 2796 C CA . PHE A 1 365 ? -4.717 8.539 6.359 1.00 81.94 365 PHE A CA 1
ATOM 2797 C C . PHE A 1 365 ? -4.311 7.318 5.539 1.00 81.94 365 PHE A C 1
ATOM 2799 O O . PHE A 1 365 ? -3.207 7.315 5.008 1.00 81.94 365 PHE A O 1
ATOM 2806 N N . ALA A 1 366 ? -5.198 6.333 5.377 1.00 79.00 366 ALA A N 1
ATOM 2807 C CA . ALA A 1 366 ? -4.931 5.158 4.553 1.00 79.00 366 ALA A CA 1
ATOM 2808 C C . ALA A 1 366 ? -4.524 5.548 3.125 1.00 79.00 366 ALA A C 1
ATOM 2810 O O . ALA A 1 366 ? -3.533 5.028 2.648 1.00 79.00 366 ALA A O 1
ATOM 2811 N N . GLY A 1 367 ? -5.200 6.527 2.509 1.00 76.56 367 GLY A N 1
ATOM 2812 C CA . GLY A 1 367 ? -4.913 6.961 1.137 1.00 76.56 367 GLY A CA 1
ATOM 2813 C C . GLY A 1 367 ? -3.612 7.757 0.941 1.00 76.56 367 GLY A C 1
ATOM 2814 O O . GLY A 1 367 ? -3.222 8.019 -0.196 1.00 76.56 367 GLY A O 1
ATOM 2815 N N . ILE A 1 368 ? -2.940 8.216 2.010 1.00 80.62 368 ILE A N 1
ATOM 2816 C CA . ILE A 1 368 ? -1.720 9.043 1.887 1.00 80.62 368 ILE A CA 1
ATOM 2817 C C . ILE A 1 368 ? -0.572 8.243 1.257 1.00 80.62 368 ILE A C 1
ATOM 2819 O O . ILE A 1 368 ? 0.233 8.821 0.515 1.00 80.62 368 ILE A O 1
ATOM 2823 N N . SER A 1 369 ? -0.476 6.936 1.529 1.00 74.06 369 SER A N 1
ATOM 2824 C CA . SER A 1 369 ? 0.575 6.087 0.955 1.00 74.06 369 SER A CA 1
ATOM 2825 C C . SER A 1 369 ? 0.530 6.086 -0.567 1.00 74.06 369 SER A C 1
ATOM 2827 O O . SER A 1 369 ? 1.578 6.200 -1.203 1.00 74.06 369 SER A O 1
ATOM 2829 N N . GLU A 1 370 ? -0.660 6.054 -1.149 1.00 77.50 370 GLU A N 1
ATOM 2830 C CA . GLU A 1 370 ? -0.882 5.948 -2.586 1.00 77.50 370 GLU A CA 1
ATOM 2831 C C . GLU A 1 370 ? -0.437 7.235 -3.277 1.00 77.50 370 GLU A C 1
ATOM 2833 O O . GLU A 1 370 ? 0.324 7.179 -4.243 1.00 77.50 370 GLU A O 1
ATOM 2838 N N . TYR A 1 371 ? -0.780 8.408 -2.731 1.00 80.38 371 TYR A N 1
ATOM 2839 C CA . TYR A 1 371 ? -0.277 9.684 -3.259 1.00 80.38 371 TYR A CA 1
ATOM 2840 C C . TYR A 1 371 ? 1.255 9.756 -3.229 1.00 80.38 371 TYR A C 1
ATOM 2842 O O . TYR A 1 371 ? 1.876 10.246 -4.178 1.00 80.38 371 TYR A O 1
ATOM 2850 N N . ILE A 1 372 ? 1.880 9.257 -2.157 1.00 76.88 372 ILE A N 1
ATOM 2851 C CA . ILE A 1 372 ? 3.343 9.224 -2.033 1.00 76.88 372 ILE A CA 1
ATOM 2852 C C . ILE A 1 372 ? 3.951 8.268 -3.066 1.00 76.88 372 ILE A C 1
ATOM 2854 O O . ILE A 1 372 ? 4.939 8.634 -3.712 1.00 76.88 372 ILE A O 1
ATOM 2858 N N . ILE A 1 373 ? 3.368 7.079 -3.249 1.00 74.00 373 ILE A N 1
ATOM 2859 C CA . ILE A 1 373 ? 3.810 6.082 -4.233 1.00 74.00 373 ILE A CA 1
ATOM 2860 C C . ILE A 1 373 ? 3.702 6.659 -5.649 1.00 74.00 373 ILE A C 1
ATOM 2862 O O . ILE A 1 373 ? 4.705 6.681 -6.366 1.00 74.00 373 ILE A O 1
ATOM 2866 N N . VAL A 1 374 ? 2.546 7.214 -6.024 1.00 76.94 374 VAL A N 1
ATOM 2867 C CA . VAL A 1 374 ? 2.313 7.838 -7.339 1.00 76.94 374 VAL A CA 1
ATOM 2868 C C . VAL A 1 374 ? 3.325 8.955 -7.597 1.00 76.94 374 VAL A C 1
ATOM 2870 O O . VAL A 1 374 ? 3.988 8.975 -8.639 1.00 76.94 374 VAL A O 1
ATOM 2873 N N . TYR A 1 375 ? 3.522 9.854 -6.629 1.00 79.62 375 TYR A N 1
ATOM 2874 C CA . TYR A 1 375 ? 4.482 10.953 -6.742 1.00 79.62 375 TYR A CA 1
ATOM 2875 C C . TYR A 1 375 ? 5.928 10.459 -6.918 1.00 79.62 375 TYR A C 1
ATOM 2877 O O . TYR A 1 375 ? 6.676 10.959 -7.769 1.00 79.62 375 TYR A O 1
ATOM 2885 N N . LYS A 1 376 ? 6.337 9.456 -6.135 1.00 72.50 376 LYS A N 1
ATOM 2886 C CA . LYS A 1 376 ? 7.687 8.879 -6.186 1.00 72.50 376 LYS A CA 1
ATOM 2887 C C . LYS A 1 376 ? 7.935 8.165 -7.516 1.00 72.50 376 LYS A C 1
ATOM 2889 O O . LYS A 1 376 ? 8.983 8.384 -8.128 1.00 72.50 376 LYS A O 1
ATOM 2894 N N . SER A 1 377 ? 6.970 7.379 -7.985 1.00 69.81 377 SER A N 1
ATOM 2895 C CA . SER A 1 377 ? 7.013 6.676 -9.273 1.00 69.81 377 SER A CA 1
ATOM 2896 C C . SER A 1 377 ? 7.047 7.656 -10.450 1.00 69.81 377 SER A C 1
ATOM 2898 O O . SER A 1 377 ? 7.874 7.508 -11.354 1.00 69.81 377 SER A O 1
ATOM 2900 N N . HIS A 1 378 ? 6.261 8.738 -10.398 1.00 76.69 378 HIS A N 1
ATOM 2901 C CA . HIS A 1 378 ? 6.311 9.810 -11.396 1.00 76.69 378 HIS A CA 1
ATOM 2902 C C . HIS A 1 378 ? 7.697 10.456 -11.475 1.00 76.69 378 HIS A C 1
ATOM 2904 O O . HIS A 1 378 ? 8.279 10.567 -12.557 1.00 76.69 378 HIS A O 1
ATOM 2910 N N . LYS A 1 379 ? 8.275 10.831 -10.325 1.00 70.19 379 LYS A N 1
ATOM 2911 C CA . LYS A 1 379 ? 9.612 11.444 -10.259 1.00 70.19 379 LYS A CA 1
ATOM 2912 C C . LYS A 1 379 ? 10.703 10.536 -10.839 1.00 70.19 379 LYS A C 1
ATOM 2914 O O . LYS A 1 379 ? 11.714 11.029 -11.338 1.00 70.19 379 LYS A O 1
ATOM 2919 N N . ARG A 1 380 ? 10.501 9.217 -10.789 1.00 62.56 380 ARG A N 1
ATOM 2920 C CA . ARG A 1 380 ? 11.400 8.204 -11.363 1.00 62.56 380 ARG A CA 1
ATOM 2921 C C . ARG A 1 380 ? 11.179 7.964 -12.862 1.00 62.56 380 ARG A C 1
ATOM 2923 O O . ARG A 1 380 ? 11.970 7.257 -13.478 1.00 62.56 380 ARG A O 1
ATOM 2930 N N . GLY A 1 381 ? 10.158 8.575 -13.465 1.00 64.25 381 GLY A N 1
ATOM 2931 C CA . GLY A 1 381 ? 9.781 8.350 -14.863 1.00 64.25 381 GLY A CA 1
ATOM 2932 C C . GLY A 1 381 ? 9.068 7.014 -15.094 1.00 64.25 381 GLY A C 1
ATOM 2933 O O . GLY A 1 381 ? 8.932 6.582 -16.237 1.00 64.25 381 GLY A O 1
ATOM 2934 N N . GLU A 1 382 ? 8.607 6.363 -14.027 1.00 65.44 382 GLU A N 1
ATOM 2935 C CA . GLU A 1 382 ? 7.963 5.049 -14.044 1.00 65.44 382 GLU A CA 1
ATOM 2936 C C . GLU A 1 382 ? 6.448 5.217 -14.133 1.00 65.44 382 GLU A C 1
ATOM 2938 O O . GLU A 1 382 ? 5.704 4.884 -13.214 1.00 65.44 382 GLU A O 1
ATOM 2943 N N . MET A 1 383 ? 5.981 5.770 -15.256 1.00 64.56 383 MET A N 1
ATOM 2944 C CA . MET A 1 383 ? 4.559 6.096 -15.431 1.00 64.56 383 MET A CA 1
ATOM 2945 C C . MET A 1 383 ? 3.652 4.865 -15.316 1.00 64.56 383 MET A C 1
ATOM 2947 O O . MET A 1 383 ? 2.547 4.992 -14.811 1.00 64.56 383 MET A O 1
ATOM 2951 N N . GLY A 1 384 ? 4.136 3.681 -15.708 1.00 60.91 384 GLY A N 1
ATOM 2952 C CA . GLY A 1 384 ? 3.402 2.426 -15.530 1.00 60.91 384 GLY A CA 1
ATOM 2953 C C . GLY A 1 384 ? 3.164 2.065 -14.063 1.00 60.91 384 GLY A C 1
ATOM 2954 O O . GLY A 1 384 ? 2.067 1.650 -13.738 1.00 60.91 384 GLY A O 1
ATOM 2955 N N . ILE A 1 385 ? 4.146 2.294 -13.182 1.00 63.00 385 ILE A N 1
ATOM 2956 C CA . ILE A 1 385 ? 4.030 2.024 -11.735 1.00 63.00 385 ILE A CA 1
ATOM 2957 C C . ILE A 1 385 ? 3.207 3.118 -11.041 1.00 63.00 385 ILE A C 1
ATOM 2959 O O . ILE A 1 385 ? 2.546 2.876 -10.044 1.00 63.00 385 ILE A O 1
ATOM 2963 N N . ALA A 1 386 ? 3.240 4.347 -11.561 1.00 66.44 386 ALA A N 1
ATOM 2964 C CA . ALA A 1 386 ? 2.418 5.440 -11.041 1.00 66.44 386 ALA A CA 1
ATOM 2965 C C . ALA A 1 386 ? 0.926 5.312 -11.411 1.00 66.44 386 ALA A C 1
ATOM 2967 O O . ALA A 1 386 ? 0.100 5.973 -10.795 1.00 66.44 386 ALA A O 1
ATOM 2968 N N . LEU A 1 387 ? 0.596 4.534 -12.449 1.00 65.62 387 LEU A N 1
ATOM 2969 C CA . LEU A 1 387 ? -0.771 4.335 -12.949 1.00 65.62 387 LEU A CA 1
ATOM 2970 C C . LEU A 1 387 ? -1.338 2.942 -12.648 1.00 65.62 387 LEU A C 1
ATOM 2972 O O . LEU A 1 387 ? -2.524 2.733 -12.897 1.00 65.62 387 LEU A O 1
ATOM 2976 N N . SER A 1 388 ? -0.499 2.008 -12.191 1.00 57.09 388 SER A N 1
ATOM 2977 C CA . SER A 1 388 ? -0.890 0.679 -11.707 1.00 57.09 388 SER A CA 1
ATOM 2978 C C . SER A 1 388 ? -1.371 0.751 -10.271 1.00 57.09 388 SER A C 1
ATOM 2980 O O . SER A 1 388 ? -2.397 0.106 -9.981 1.00 57.09 388 SER A O 1
#

Foldseek 3Di:
DQQPVPRDDDDDDPDDDAPLLCLVVVDPGRDDDDDPDDDDDDDDDSVNVVVVCVVPVPVVVVVVVVSVVVVVPPPDDDDPPPLLVLLLVVLLVQVPPDDDHPLRVLLVVLVVLLVVLVCCVVVVPDPPVPDLLVSLVSLLSSLLSLLLSLLVLLLVLLLLVCLVVQNFPLLSLLSSVVSSCLLVVLLLVLVVVQPPVLSVLLVVLLVVLLVVLLVVLQVPADADPVRHGPDFVLCVVLVVPLVVVLVVLVVVVVVVVVCCVVVVPPDDCDPVNVCVSVVVSVVSVVVSSVSSSVVVVVPPGDPSRGDPNVVSSVDDSDPVSSVVSNVSSNVSSNSSSNSLSSSLNCCVPPVVNDSNRSSNVSSVSVSPSLSVQLVSCVSSVNNSSNND

Secondary structure (DSSP, 8-state):
-B-TTT--B-PPPTT---SHHHHHH-PPP--B---SS---PPP--HHHHHHHHHH-HHHHHHHHHHHHHHHS--S--PPPPHHHHHHHHHHHHHHH--S--HHHHHHHHHHHHHHHHHHHHHH--S--TT-HHHHHHHHHHHHHHHHHHHHHHHHHHHHHHHHHHT--HHHHHHHHHHHHTHHHHHHHHHHHHH-HHHHHHHHHHHHHHHHHHHHHHHHTSPB-TTS-B---HHHHHHHHHHHHHHHHHHHHHHHHHHHHHHHT---PPPHHHHHHHHHHHHHHHHHHHHHHHHHHHTT-S-TT-PPPPHHHHT----HHHHHHHHHHHHHHHHHHHHHHHHHHHHHHHTS---HHHHHHHHHHHHTHHHHHHHHHHHHTT-HHHHH-

Sequence (388 aa):
LTNENNGEKSVLNNSGIIGEISIITGEPRTATLNSLTKVVAWEIEKDSFLNLLNQTPKLKKSLNELIYQRTQNIVSTKTPSAKAWAGQLLRAIEIRRKGLHPWQIAMLIGFLGWLILFFNEHFALINLSFNELFIASLKLVFGFLILQGSCEALISGAERVGSRLKWDGFISGTMGSILSTLPEFVVVWFLVKVDPLMAIITSIVTIFNNSLAYSFYAFFLPKDKSGTFEMPKSLTIAGGEILIAGSATALIVGLVLLVMYITKVKSQLIGVDLLVVGGTLSAIYIFYILTLVKYYQEGSDNPNSLPPAPHNLGYNSKTSAIISLFLLGIIGSYCGGEAVGSFAETALSNTNMGKVTTSAILAFFAGISEYIIVYKSHKRGEMGIALS

Radius of gyration: 27.33 Å; chains: 1; bounding box: 83×37×83 Å

pLDDT: mean 76.25, std 14.96, range [34.38, 97.31]